Protein AF-A0A7K3QNW8-F1 (afdb_monomer)

Nearest PDB structures (foldseek):
  3bgt-assembly1_D  TM=7.595E-01  e=1.887E-09  Chromobacterium violaceum
  3c8w-assembly1_A  TM=7.321E-01  e=1.788E-09  Legionella pneumophila subsp. pneumophila str. Philadelphia 1
  3bh2-assembly1_A  TM=7.384E-01  e=7.318E-09  Clostridium acetobutylicum ATCC 824
  4ci9-assembly1_A-2  TM=4.245E-01  e=1.271E+00  Homo sapiens

Solvent-accessible surface area (backbone atoms only — not comparable to full-atom values): 32586 Å² total; per-residue (Å²): 140,81,87,69,65,64,61,64,56,55,56,58,72,71,66,74,83,71,91,73,80,61,70,68,62,54,54,49,53,54,52,51,51,58,50,52,51,51,50,42,73,77,37,64,75,49,64,72,36,76,41,42,41,52,52,53,53,31,61,64,43,96,40,75,70,54,20,53,53,39,50,58,49,49,79,68,42,83,80,36,59,69,38,56,66,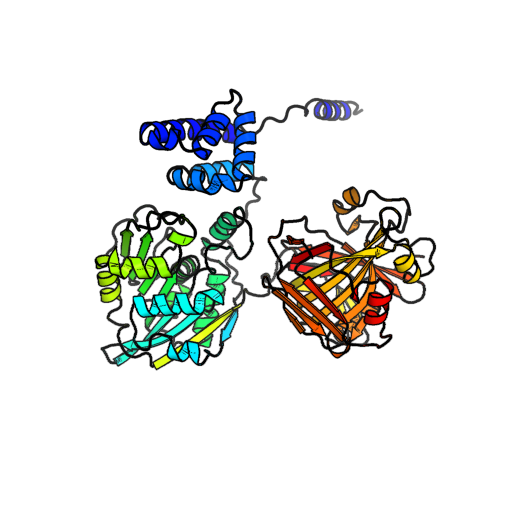75,36,66,94,50,47,69,58,57,52,49,49,48,50,66,75,67,59,72,87,81,81,91,77,80,93,78,90,76,87,61,73,25,33,45,42,86,42,85,73,49,73,68,50,66,73,67,44,59,60,45,40,42,64,70,32,51,54,47,40,26,58,70,32,13,80,81,54,30,32,37,42,32,33,20,29,12,80,87,68,50,77,32,38,39,40,30,29,31,22,70,48,76,80,45,46,102,49,74,46,88,76,38,38,62,55,51,51,57,53,50,68,40,75,83,20,60,69,37,39,8,49,52,39,43,49,56,75,70,63,66,60,76,60,40,50,32,34,38,40,18,28,29,60,21,11,31,26,48,56,33,50,46,42,33,56,69,53,52,68,42,27,36,57,46,38,38,38,24,36,52,29,48,62,66,92,80,72,52,55,47,81,80,33,28,38,40,38,38,38,43,72,40,26,88,54,57,73,51,78,85,69,81,91,46,99,46,52,46,81,41,77,44,79,60,92,51,62,55,78,56,60,34,62,31,62,69,48,53,57,50,35,36,66,72,76,36,44,66,57,40,48,53,56,41,58,72,41,47,69,48,26,34,51,48,79,45,80,46,36,23,45,61,35,65,46,62,50,68,48,91,73,38,78,92,73,61,63,86,68,48,76,46,84,47,99,90,45,70,45,59,26,46,37,40,28,50,21,26,22,31,38,35,37,32,28,80,25,50,36,64,54,50,51,76,69,46,72,98,48,98,51,65,44,75,40,61,64,86,66,35,23,51,38,35,44,32,41,36,40,33,70,28,34,80,76,48,63,41,33,40,40,35,39,28,33,42,27,36,23,58,89,59,80,49,96,65,62,59,76,65,54,61,74,41,57,33,91,79,40,57,47,33,30,38,48,74,26,32,36,19,53,36,68,62,56,22,49,46,32,38,73,48,33,14,28,63,44,40,73,40,64,56,51,73,45,46,70,58,60,47,42,41,36,45,19,72,88,63,20,39,36,35,48,29,42,58,56,80,42,46,82,47,84,75,63,42,38,30,41,34,19,50,51,85,88,30,44,15,42,23,45,35,43,67,51,62,73,31,26,40,20,60,11,81,45,38,42,55,45,65,80,55,88,60,75,49,75,55,51,36,49,37,51,67,47,49,45,55,84,41,54,29,64,32,28,43,36,22,50,51,30,32,37,39,34,46,62,35,43,74,49,96,100

Organism: NCBI:txid2340725

Structure (mmCIF, N/CA/C/O backbone):
data_AF-A0A7K3QNW8-F1
#
_entry.id   AF-A0A7K3QNW8-F1
#
loop_
_atom_site.group_PDB
_atom_site.id
_atom_site.type_symbol
_atom_site.label_atom_id
_atom_site.label_alt_id
_atom_site.label_comp_id
_atom_site.label_asym_id
_atom_site.label_entity_id
_atom_site.label_seq_id
_atom_site.pdbx_PDB_ins_code
_atom_site.Cartn_x
_atom_site.Cartn_y
_atom_site.Cartn_z
_atom_site.occupancy
_atom_site.B_iso_or_equiv
_atom_site.auth_seq_id
_atom_site.auth_comp_id
_atom_site.auth_asym_id
_atom_site.auth_atom_id
_atom_site.pdbx_PDB_model_num
ATOM 1 N N . ALA A 1 1 ? -7.254 46.847 -42.075 1.00 42.59 1 ALA A N 1
ATOM 2 C CA . ALA A 1 1 ? -6.193 47.390 -41.201 1.00 42.59 1 ALA A CA 1
ATOM 3 C C . ALA A 1 1 ? -6.338 46.843 -39.780 1.00 42.59 1 ALA A C 1
ATOM 5 O O . ALA A 1 1 ? -7.361 47.103 -39.160 1.00 42.59 1 ALA A O 1
ATOM 6 N N . PRO A 1 2 ? -5.356 46.083 -39.261 1.00 36.12 2 PRO A N 1
ATOM 7 C CA . PRO A 1 2 ? -5.202 45.988 -37.810 1.00 36.12 2 PRO A CA 1
ATOM 8 C C . PRO A 1 2 ? -3.720 45.966 -37.387 1.00 36.12 2 PRO A C 1
ATOM 10 O O . PRO A 1 2 ? -3.155 44.922 -37.081 1.00 36.12 2 PRO A O 1
ATOM 13 N N . ALA A 1 3 ? -3.098 47.144 -37.288 1.00 34.81 3 ALA A N 1
ATOM 14 C CA . ALA A 1 3 ? -1.811 47.342 -36.603 1.00 34.81 3 ALA A CA 1
ATOM 15 C C . ALA A 1 3 ? -1.983 47.716 -35.107 1.00 34.81 3 ALA A C 1
ATOM 17 O O . ALA A 1 3 ? -1.044 48.155 -34.447 1.00 34.81 3 ALA A O 1
ATOM 18 N N . GLY A 1 4 ? -3.190 47.540 -34.546 1.00 31.70 4 GLY A N 1
ATOM 19 C CA . GLY A 1 4 ? -3.533 47.914 -33.164 1.00 31.70 4 GLY A CA 1
ATOM 20 C C . GLY A 1 4 ? -3.517 46.772 -32.136 1.00 31.70 4 GLY A C 1
ATOM 21 O O . GLY A 1 4 ? -3.519 47.035 -30.932 1.00 31.70 4 GLY A O 1
ATOM 22 N N . ALA A 1 5 ? -3.476 45.508 -32.575 1.00 36.19 5 ALA A N 1
ATOM 23 C CA . ALA A 1 5 ? -3.516 44.344 -31.679 1.00 36.19 5 ALA A CA 1
ATOM 24 C C . ALA A 1 5 ? -2.117 43.871 -31.233 1.00 36.19 5 ALA A C 1
ATOM 26 O O . ALA A 1 5 ? -1.954 43.363 -30.123 1.00 36.19 5 ALA A O 1
ATOM 27 N N . ALA A 1 6 ? -1.083 44.105 -32.050 1.00 34.28 6 ALA A N 1
ATOM 28 C CA . ALA A 1 6 ? 0.287 43.677 -31.756 1.00 34.28 6 ALA A CA 1
ATOM 29 C C . ALA A 1 6 ? 0.979 44.551 -30.688 1.00 34.28 6 ALA A C 1
ATOM 31 O O . ALA A 1 6 ? 1.733 44.042 -29.859 1.00 34.28 6 ALA A O 1
ATOM 32 N N . ARG A 1 7 ? 0.659 45.853 -30.616 1.00 32.09 7 ARG A N 1
ATOM 33 C CA . ARG A 1 7 ? 1.258 46.772 -29.627 1.00 32.09 7 ARG A CA 1
ATOM 34 C C . ARG A 1 7 ? 0.710 46.610 -28.202 1.00 32.09 7 ARG A C 1
ATOM 36 O O . ARG A 1 7 ? 1.446 46.846 -27.249 1.00 32.09 7 ARG A O 1
ATOM 43 N N . ARG A 1 8 ? -0.519 46.104 -28.020 1.00 32.72 8 ARG A N 1
ATOM 44 C CA . ARG A 1 8 ? -1.059 45.790 -26.676 1.00 32.72 8 ARG A CA 1
ATOM 45 C C . ARG A 1 8 ? -0.549 44.465 -26.096 1.00 32.72 8 ARG A C 1
ATOM 47 O O . ARG A 1 8 ? -0.581 44.295 -24.880 1.00 32.72 8 ARG A O 1
ATOM 54 N N . ARG A 1 9 ? -0.029 43.550 -26.925 1.00 34.00 9 ARG A N 1
ATOM 55 C CA . ARG A 1 9 ? 0.622 42.313 -26.448 1.00 34.00 9 ARG A CA 1
ATOM 56 C C . ARG A 1 9 ? 2.086 42.516 -26.048 1.00 34.00 9 ARG A C 1
ATOM 58 O O . ARG A 1 9 ? 2.532 41.868 -25.108 1.00 34.00 9 ARG A O 1
ATOM 65 N N . LEU A 1 10 ? 2.797 43.465 -26.662 1.00 30.52 10 LEU A N 1
ATOM 66 C CA . LEU A 1 10 ? 4.179 43.795 -26.283 1.00 30.52 10 LEU A CA 1
ATOM 67 C C . LEU A 1 10 ? 4.287 44.644 -25.002 1.00 30.52 10 LEU A C 1
ATOM 69 O O . LEU A 1 10 ? 5.243 44.475 -24.252 1.00 30.52 10 LEU A O 1
ATOM 73 N N . ALA A 1 11 ? 3.274 45.449 -24.659 1.00 28.69 11 ALA A N 1
ATOM 74 C CA . ALA A 1 11 ? 3.241 46.168 -23.378 1.00 28.69 11 ALA A CA 1
ATOM 75 C C . ALA A 1 11 ? 2.999 45.250 -22.154 1.00 28.69 11 ALA A C 1
ATOM 77 O O . ALA A 1 11 ? 3.429 45.572 -21.049 1.00 28.69 11 ALA A O 1
ATOM 78 N N . ARG A 1 12 ? 2.385 44.066 -22.331 1.00 31.91 12 ARG A N 1
ATOM 79 C CA . ARG A 1 12 ? 2.246 43.061 -21.251 1.00 31.91 12 ARG A CA 1
ATOM 80 C C . ARG A 1 12 ? 3.501 42.215 -21.027 1.00 31.91 12 ARG A C 1
ATOM 82 O O . ARG A 1 12 ? 3.657 41.658 -19.947 1.00 31.91 12 ARG A O 1
ATOM 89 N N . LEU A 1 13 ? 4.409 42.157 -22.000 1.00 31.25 13 LEU A N 1
ATOM 90 C CA . LEU A 1 13 ? 5.668 41.411 -21.893 1.00 31.25 13 LEU A CA 1
ATOM 91 C C . LEU A 1 13 ? 6.809 42.214 -21.248 1.00 31.25 13 LEU A C 1
ATOM 93 O O . LEU A 1 13 ? 7.814 41.626 -20.866 1.00 31.25 13 LEU A O 1
ATOM 97 N N . VAL A 1 14 ? 6.631 43.525 -21.044 1.00 33.09 14 VAL A N 1
ATOM 98 C CA . VAL A 1 14 ? 7.615 44.382 -20.351 1.00 33.09 14 VAL A CA 1
ATOM 99 C C . VAL A 1 14 ? 7.116 44.872 -18.975 1.00 33.09 14 VAL A C 1
ATOM 101 O O . VAL A 1 14 ? 7.912 45.314 -18.155 1.00 33.09 14 VAL A O 1
ATOM 104 N N . GLY A 1 15 ? 5.830 44.690 -18.640 1.00 30.59 15 GLY A N 1
ATOM 105 C CA . GLY A 1 15 ? 5.263 45.050 -17.327 1.00 30.59 15 GLY A CA 1
ATOM 106 C C . GLY A 1 15 ? 5.284 43.957 -16.243 1.00 30.59 15 GLY A C 1
ATOM 107 O O . GLY A 1 15 ? 5.002 44.249 -15.086 1.00 30.59 15 GLY A O 1
ATOM 108 N N . ALA A 1 16 ? 5.626 42.705 -16.566 1.00 31.92 16 ALA A N 1
ATOM 109 C CA . ALA A 1 16 ? 5.514 41.564 -15.640 1.00 31.92 16 ALA A CA 1
ATOM 110 C C . ALA A 1 16 ? 6.811 41.227 -14.871 1.00 31.92 16 ALA A C 1
ATOM 112 O O . ALA A 1 16 ? 7.023 40.092 -14.451 1.00 31.92 16 ALA A O 1
ATOM 113 N N . ARG A 1 17 ? 7.690 42.213 -14.651 1.00 39.28 17 ARG A N 1
ATOM 114 C CA . ARG A 1 17 ? 8.801 42.117 -13.688 1.00 39.28 17 ARG A CA 1
ATOM 115 C C . ARG A 1 17 ? 8.515 42.992 -12.469 1.00 39.28 17 ARG A C 1
ATOM 117 O O . ARG A 1 17 ? 9.101 44.053 -12.306 1.00 39.28 17 ARG A O 1
ATOM 124 N N . ARG A 1 18 ? 7.606 42.522 -11.610 1.00 36.53 18 ARG A N 1
ATOM 125 C CA . ARG A 1 18 ? 7.541 42.808 -10.162 1.00 36.53 18 ARG A CA 1
ATOM 126 C C . ARG A 1 18 ? 6.495 41.873 -9.547 1.00 36.53 18 ARG A C 1
ATOM 128 O O . ARG A 1 18 ? 5.324 42.210 -9.445 1.00 36.53 18 ARG A O 1
ATOM 135 N N . GLY A 1 19 ? 6.927 40.664 -9.187 1.00 40.97 19 GLY A N 1
ATOM 136 C CA . GLY A 1 19 ? 6.118 39.738 -8.397 1.00 40.97 19 GLY A CA 1
ATOM 137 C C . GLY A 1 19 ? 5.902 40.305 -6.994 1.00 40.97 19 GLY A C 1
ATOM 138 O O . GLY A 1 19 ? 6.839 40.357 -6.197 1.00 40.97 19 GLY A O 1
ATOM 139 N N . GLY A 1 20 ? 4.689 40.775 -6.714 1.00 40.47 20 GLY A N 1
ATOM 140 C CA . GLY A 1 20 ? 4.203 40.989 -5.355 1.00 40.47 20 GLY A CA 1
ATOM 141 C C . GLY A 1 20 ? 3.473 39.732 -4.893 1.00 40.47 20 GLY A C 1
ATOM 142 O O . GLY A 1 20 ? 2.540 39.300 -5.562 1.00 40.47 20 GLY A O 1
ATOM 143 N N . GLU A 1 21 ? 3.913 39.130 -3.787 1.00 50.38 21 GLU A N 1
ATOM 144 C CA . GLU A 1 21 ? 3.136 38.102 -3.080 1.00 50.38 21 GLU A CA 1
ATOM 145 C C . GLU A 1 21 ? 1.789 38.700 -2.595 1.00 50.38 21 GLU A C 1
ATOM 147 O O . GLU A 1 21 ? 1.722 39.909 -2.342 1.00 50.38 21 GLU A O 1
ATOM 152 N N . PRO A 1 22 ? 0.705 37.904 -2.497 1.00 56.03 22 PRO A N 1
ATOM 153 C CA . PRO A 1 22 ? -0.646 38.409 -2.238 1.00 56.03 22 PRO A CA 1
ATOM 154 C C . PRO A 1 22 ? -0.773 39.077 -0.857 1.00 56.03 22 PRO A C 1
ATOM 156 O O . PRO A 1 22 ? -0.273 38.559 0.138 1.00 56.03 22 PRO A O 1
ATOM 159 N N . LEU A 1 23 ? -1.501 40.200 -0.786 1.00 48.09 23 LEU A N 1
ATOM 160 C CA . LEU A 1 23 ? -1.785 41.005 0.421 1.00 48.09 23 LEU A CA 1
ATOM 161 C C . LEU A 1 23 ? -2.199 40.170 1.651 1.00 48.09 23 LEU A C 1
ATOM 163 O O . LEU A 1 23 ? -1.840 40.495 2.780 1.00 48.09 23 LEU A O 1
ATOM 167 N N . ALA A 1 24 ? -2.897 39.057 1.429 1.00 46.06 24 ALA A N 1
ATOM 168 C CA . ALA A 1 24 ? -3.326 38.138 2.477 1.00 46.06 24 ALA A CA 1
ATOM 169 C C . ALA A 1 24 ? -2.156 37.440 3.205 1.00 46.06 24 ALA A C 1
ATOM 171 O O . ALA A 1 24 ? -2.234 37.214 4.411 1.00 46.06 24 ALA A O 1
ATOM 172 N N . ALA A 1 25 ? -1.045 37.159 2.514 1.00 48.81 25 ALA A N 1
ATOM 173 C CA . ALA A 1 25 ? 0.162 36.615 3.135 1.00 48.81 25 ALA A CA 1
ATOM 174 C C . ALA A 1 25 ? 0.838 37.642 4.060 1.00 48.81 25 ALA A C 1
ATOM 176 O O . ALA A 1 25 ? 1.321 37.284 5.131 1.00 48.81 25 ALA A O 1
ATOM 177 N N . LEU A 1 26 ? 0.820 38.924 3.675 1.00 53.06 26 LEU A N 1
ATOM 178 C CA . LEU A 1 26 ? 1.371 40.019 4.478 1.00 53.06 26 LEU A CA 1
ATOM 179 C C . LEU A 1 26 ? 0.546 40.244 5.754 1.00 53.06 26 LEU A C 1
ATOM 181 O O . LEU A 1 26 ? 1.109 40.262 6.845 1.00 53.06 26 LEU A O 1
ATOM 185 N N . MET A 1 27 ? -0.787 40.307 5.644 1.00 50.72 27 MET A N 1
ATOM 186 C CA . MET A 1 27 ? -1.679 40.452 6.806 1.00 50.72 27 MET A CA 1
ATOM 187 C C . MET A 1 27 ? -1.528 39.302 7.813 1.00 50.72 27 MET A C 1
ATOM 189 O O . MET A 1 27 ? -1.530 39.525 9.024 1.00 50.72 27 MET A O 1
ATOM 193 N N . ALA A 1 28 ? -1.348 38.075 7.320 1.00 50.62 28 ALA A N 1
ATOM 194 C CA . ALA A 1 28 ? -1.180 36.900 8.166 1.00 50.62 28 ALA A CA 1
ATOM 195 C C . ALA A 1 28 ? 0.156 36.915 8.940 1.00 50.62 28 ALA A C 1
ATOM 197 O O . ALA A 1 28 ? 0.200 36.539 10.110 1.00 50.62 28 ALA A O 1
ATOM 198 N N . VAL A 1 29 ? 1.237 37.418 8.330 1.00 53.59 29 VAL A N 1
ATOM 199 C CA . VAL A 1 29 ? 2.539 37.607 9.001 1.00 53.59 29 VAL A CA 1
ATOM 200 C C . VAL A 1 29 ? 2.464 38.696 10.075 1.00 53.59 29 VAL A C 1
ATOM 202 O O . VAL A 1 29 ? 3.035 38.533 11.155 1.00 53.59 29 VAL A O 1
ATOM 205 N N . THR A 1 30 ? 1.727 39.783 9.831 1.00 53.62 30 THR A N 1
ATOM 206 C CA . THR A 1 30 ? 1.511 40.843 10.830 1.00 53.62 30 THR A CA 1
ATOM 207 C C . THR A 1 30 ? 0.691 40.351 12.031 1.00 53.62 30 THR A C 1
ATOM 209 O O . THR A 1 30 ? 1.071 40.626 13.169 1.00 53.62 30 THR A O 1
ATOM 212 N N . SER A 1 31 ? -0.376 39.570 11.809 1.00 50.94 31 SER A N 1
ATOM 213 C CA . SER A 1 31 ? -1.158 38.924 12.886 1.00 50.94 31 SER A CA 1
ATOM 214 C C . SER A 1 31 ? -0.282 38.006 13.748 1.00 50.94 31 SER A C 1
ATOM 216 O O . SER A 1 31 ? -0.272 38.099 14.979 1.00 50.94 31 SER A O 1
ATOM 218 N N . LEU A 1 32 ? 0.541 37.185 13.089 1.00 55.00 32 LEU A N 1
ATOM 219 C CA . LEU A 1 32 ? 1.470 36.263 13.734 1.00 55.00 32 LEU A CA 1
ATOM 220 C C . LEU A 1 32 ? 2.486 36.986 14.637 1.00 55.00 32 LEU A C 1
ATOM 222 O O . LEU A 1 32 ? 2.753 36.529 15.749 1.00 55.00 32 LEU A O 1
ATOM 226 N N . ARG A 1 33 ? 3.020 38.136 14.200 1.00 60.50 33 ARG A N 1
ATOM 227 C CA . ARG A 1 33 ? 3.932 38.968 15.008 1.00 60.50 33 ARG A CA 1
ATOM 228 C C . ARG A 1 33 ? 3.286 39.444 16.308 1.00 60.50 33 ARG A C 1
ATOM 230 O O . ARG A 1 33 ? 3.892 39.307 17.368 1.00 60.50 33 ARG A O 1
ATOM 237 N N . LEU A 1 34 ? 2.068 39.981 16.231 1.00 51.34 34 LEU A N 1
ATOM 238 C CA . LEU A 1 34 ? 1.356 40.523 17.393 1.00 51.34 34 LEU A CA 1
ATOM 239 C C . LEU A 1 34 ? 1.045 39.437 18.433 1.00 51.34 34 LEU A C 1
ATOM 241 O O . LEU A 1 34 ? 1.162 39.672 19.633 1.00 51.34 34 LEU A O 1
ATOM 245 N N . ARG A 1 35 ? 0.711 38.224 17.984 1.00 52.25 35 ARG A N 1
ATOM 246 C CA . ARG A 1 35 ? 0.382 37.101 18.874 1.00 52.25 35 ARG A CA 1
ATOM 247 C C . ARG A 1 35 ? 1.614 36.431 19.480 1.00 52.25 35 ARG A C 1
ATOM 249 O O . ARG A 1 35 ? 1.576 36.075 20.651 1.00 52.25 35 ARG A O 1
ATOM 256 N N . ILE A 1 36 ? 2.724 36.321 18.745 1.00 57.31 36 ILE A N 1
ATOM 257 C CA . ILE A 1 36 ? 4.007 35.875 19.321 1.00 57.31 36 ILE A CA 1
ATOM 258 C C . ILE A 1 36 ? 4.494 36.875 20.375 1.00 57.31 36 ILE A C 1
ATOM 260 O O . ILE A 1 36 ? 4.957 36.460 21.435 1.00 57.31 36 ILE A O 1
ATOM 264 N N . ALA A 1 37 ? 4.329 38.179 20.133 1.00 57.66 37 ALA A N 1
ATOM 265 C CA . ALA A 1 37 ? 4.616 39.200 21.137 1.00 57.66 37 ALA A CA 1
ATOM 266 C C . ALA A 1 37 ? 3.738 39.037 22.393 1.00 57.66 37 ALA A C 1
ATOM 268 O O . ALA A 1 37 ? 4.252 39.132 23.505 1.00 57.66 37 ALA A O 1
ATOM 269 N N . ALA A 1 38 ? 2.451 38.708 22.234 1.00 49.28 38 ALA A N 1
ATOM 270 C CA . ALA A 1 38 ? 1.554 38.422 23.356 1.00 49.28 38 ALA A CA 1
ATOM 271 C C . ALA A 1 38 ? 1.947 37.150 24.138 1.00 49.28 38 ALA A C 1
ATOM 273 O O . ALA A 1 38 ? 1.932 37.158 25.366 1.00 49.28 38 ALA A O 1
ATOM 274 N N . VAL A 1 39 ? 2.365 36.077 23.453 1.00 51.16 39 VAL A N 1
ATOM 275 C CA . VAL A 1 39 ? 2.866 34.844 24.096 1.00 51.16 39 VAL A CA 1
ATOM 276 C C . VAL A 1 39 ? 4.153 35.112 24.878 1.00 51.16 39 VAL A C 1
ATOM 278 O O . VAL A 1 39 ? 4.280 34.669 26.014 1.00 51.16 39 VAL A O 1
ATOM 281 N N . LEU A 1 40 ? 5.091 35.876 24.313 1.00 56.06 40 LEU A N 1
ATOM 282 C CA . LEU A 1 40 ? 6.340 36.243 24.991 1.00 56.06 40 LEU A CA 1
ATOM 283 C C . LEU A 1 40 ? 6.115 37.177 26.188 1.00 56.06 40 LEU A C 1
ATOM 285 O O . LEU A 1 40 ? 6.892 37.131 27.139 1.00 56.06 40 LEU A O 1
ATOM 289 N N . ALA A 1 41 ? 5.055 37.989 26.159 1.00 52.88 41 ALA A N 1
ATOM 290 C CA . ALA A 1 41 ? 4.644 38.806 27.296 1.00 52.88 41 ALA A CA 1
ATOM 291 C C . ALA A 1 41 ? 4.070 37.961 28.451 1.00 52.88 41 ALA A C 1
ATOM 293 O O . ALA A 1 41 ? 4.277 38.311 29.610 1.00 52.88 41 ALA A O 1
ATOM 294 N N . GLY A 1 42 ? 3.389 36.846 28.149 1.00 45.00 42 GLY A N 1
ATOM 295 C CA . GLY A 1 42 ? 2.858 35.907 29.148 1.00 45.00 42 GLY A CA 1
ATOM 296 C C . GLY A 1 42 ? 3.846 34.831 29.623 1.00 45.00 42 GLY A C 1
ATOM 297 O O . GLY A 1 42 ? 3.656 34.272 30.698 1.00 45.00 42 GLY A O 1
ATOM 298 N N . HIS A 1 43 ? 4.899 34.559 28.844 1.00 49.12 43 HIS A N 1
ATOM 299 C CA . HIS A 1 43 ? 5.875 33.486 29.079 1.00 49.12 43 HIS A CA 1
ATOM 300 C C . HIS A 1 43 ? 7.319 33.953 28.799 1.00 49.12 43 HIS A C 1
ATOM 302 O O . HIS A 1 43 ? 7.935 33.549 27.800 1.00 49.12 43 HIS A O 1
ATOM 308 N N . PRO A 1 44 ? 7.891 34.826 29.651 1.00 58.75 44 PRO A N 1
ATOM 309 C CA . PRO A 1 44 ? 9.213 35.424 29.440 1.00 58.75 44 PRO A CA 1
ATOM 310 C C . PRO A 1 44 ? 10.366 34.402 29.408 1.00 58.75 44 PRO A C 1
ATOM 312 O O . PRO A 1 44 ? 11.430 34.665 28.842 1.00 58.75 44 PRO A O 1
ATOM 315 N N . GLU A 1 45 ? 10.177 33.211 29.973 1.00 54.06 45 GLU A N 1
ATOM 316 C CA . GLU A 1 45 ? 11.097 32.075 29.904 1.00 54.06 45 GLU A CA 1
ATOM 317 C C . GLU A 1 45 ? 11.335 31.579 28.470 1.00 54.06 45 GLU A C 1
ATOM 319 O O . GLU A 1 45 ? 12.455 31.181 28.134 1.00 54.06 45 GLU A O 1
ATOM 324 N N . LEU A 1 46 ? 10.329 31.688 27.594 1.00 53.53 46 LEU A N 1
ATOM 325 C CA . LEU A 1 46 ? 10.416 31.263 26.196 1.00 53.53 46 LEU A CA 1
ATOM 326 C C . LEU A 1 46 ? 11.327 32.174 25.367 1.00 53.53 46 LEU A C 1
ATOM 328 O O . LEU A 1 46 ? 11.893 31.728 24.372 1.00 53.53 46 LEU A O 1
ATOM 332 N N . ALA A 1 47 ? 11.563 33.416 25.799 1.00 59.94 47 ALA A N 1
ATOM 333 C CA . ALA A 1 47 ? 12.482 34.335 25.124 1.00 59.94 47 ALA A CA 1
ATOM 334 C C . ALA A 1 47 ? 13.944 33.841 25.135 1.00 59.94 47 ALA A C 1
ATOM 336 O O . ALA A 1 47 ? 14.757 34.274 24.316 1.00 59.94 47 ALA A O 1
ATOM 337 N N . ARG A 1 48 ? 14.294 32.924 26.049 1.00 59.44 48 ARG A N 1
ATOM 338 C CA . ARG A 1 48 ? 15.634 32.322 26.144 1.00 59.44 48 ARG A CA 1
ATOM 339 C C . ARG A 1 48 ? 15.768 31.030 25.334 1.00 59.44 48 ARG A C 1
ATOM 341 O O . ARG A 1 48 ? 16.887 30.541 25.172 1.00 59.44 48 ARG A O 1
ATOM 348 N N . ASP A 1 49 ? 14.683 30.497 24.773 1.00 59.72 49 ASP A N 1
ATOM 349 C CA . ASP A 1 49 ? 14.734 29.296 23.940 1.00 59.72 49 ASP A CA 1
ATOM 350 C C . ASP A 1 49 ? 15.462 29.580 22.603 1.00 59.72 49 ASP A C 1
ATOM 352 O O . ASP A 1 49 ? 15.206 30.597 21.947 1.00 59.72 49 ASP A O 1
ATOM 356 N N . PRO A 1 50 ? 16.415 28.731 22.169 1.00 57.94 50 PRO A N 1
ATOM 357 C CA . PRO A 1 50 ? 17.159 28.940 20.928 1.00 57.94 50 PRO A CA 1
ATOM 358 C C . PRO A 1 50 ? 16.292 29.014 19.667 1.00 57.94 50 PRO A C 1
ATOM 360 O O . PRO A 1 50 ? 16.664 29.720 18.732 1.00 57.94 50 PRO A O 1
ATOM 363 N N . GLY A 1 51 ? 15.170 28.297 19.603 1.00 58.78 51 GLY A N 1
ATOM 364 C CA . GLY A 1 51 ? 14.300 28.323 18.433 1.00 58.78 51 GLY A CA 1
ATOM 365 C C . GLY A 1 51 ? 13.277 29.455 18.476 1.00 58.78 51 GLY A C 1
ATOM 366 O O . GLY A 1 51 ? 13.009 30.045 17.430 1.00 58.78 51 GLY A O 1
ATOM 367 N N . MET A 1 52 ? 12.808 29.853 19.663 1.00 58.81 52 MET A N 1
ATOM 368 C CA . MET A 1 52 ? 12.009 31.074 19.822 1.00 58.81 52 MET A CA 1
ATOM 369 C C . MET A 1 52 ? 12.817 32.324 19.452 1.00 58.81 52 MET A C 1
ATOM 371 O O . MET A 1 52 ? 12.330 33.177 18.719 1.00 58.81 52 MET A O 1
ATOM 375 N N . ARG A 1 53 ? 14.098 32.397 19.840 1.00 65.88 53 ARG A N 1
ATOM 376 C CA . ARG A 1 53 ? 14.998 33.487 19.416 1.00 65.88 53 ARG A CA 1
ATOM 377 C C . ARG A 1 53 ? 15.177 33.550 17.902 1.00 65.88 53 ARG A C 1
ATOM 379 O O . ARG A 1 53 ? 15.121 34.638 17.340 1.00 65.88 53 ARG A O 1
ATOM 386 N N . ARG A 1 54 ? 15.329 32.402 17.230 1.00 63.44 54 ARG A N 1
ATOM 387 C CA . ARG A 1 54 ? 15.395 32.345 15.757 1.00 63.44 54 ARG A CA 1
ATOM 388 C C . ARG A 1 54 ? 14.090 32.803 15.109 1.00 63.44 54 ARG A C 1
ATOM 390 O O . ARG A 1 54 ? 14.144 33.523 14.117 1.00 63.44 54 ARG A O 1
ATOM 397 N N . LEU A 1 55 ? 12.938 32.415 15.660 1.00 60.03 55 LEU A N 1
ATOM 398 C CA . LEU A 1 55 ? 11.626 32.840 15.168 1.00 60.03 55 LEU A CA 1
ATOM 399 C C . LEU A 1 55 ? 11.416 34.351 15.354 1.00 60.03 55 LEU A C 1
ATOM 401 O O . LEU A 1 55 ? 11.048 35.033 14.402 1.00 60.03 55 LEU A O 1
ATOM 405 N N . THR A 1 56 ? 11.716 34.898 16.533 1.00 64.19 56 THR A N 1
ATOM 406 C CA . THR A 1 56 ? 11.605 36.338 16.810 1.00 64.19 56 THR A CA 1
ATOM 407 C C . THR A 1 56 ? 12.589 37.153 15.969 1.00 64.19 56 THR A C 1
ATOM 409 O O . THR A 1 56 ? 12.210 38.185 15.427 1.00 64.19 56 THR A O 1
ATOM 412 N N . GLN A 1 57 ? 13.823 36.676 15.772 1.00 66.75 57 GLN A N 1
ATOM 413 C CA . GLN A 1 57 ? 14.816 37.322 14.906 1.00 66.75 57 GLN A CA 1
ATOM 414 C C . GLN A 1 57 ? 14.404 37.288 13.427 1.00 66.75 57 GLN A C 1
ATOM 416 O O . GLN A 1 57 ? 14.534 38.292 12.730 1.00 66.75 57 GLN A O 1
ATOM 421 N N . ALA A 1 58 ? 13.845 36.168 12.957 1.00 62.94 58 ALA A N 1
ATOM 422 C CA . ALA A 1 58 ? 13.264 36.058 11.620 1.00 62.94 58 ALA A CA 1
ATOM 423 C C . ALA A 1 58 ? 12.117 37.061 11.418 1.00 62.94 58 ALA A C 1
ATOM 425 O O . ALA A 1 58 ? 12.029 37.698 10.371 1.00 62.94 58 ALA A O 1
ATOM 426 N N . LEU A 1 59 ? 11.273 37.245 12.435 1.00 58.41 59 LEU A N 1
ATOM 427 C CA . LEU A 1 59 ? 10.154 38.184 12.406 1.00 58.41 59 LEU A CA 1
ATOM 428 C C . LEU A 1 59 ? 10.573 39.648 12.611 1.00 58.41 59 LEU A C 1
ATOM 430 O O . LEU A 1 59 ? 9.850 40.523 12.144 1.00 58.41 59 LEU A O 1
ATOM 434 N N . ALA A 1 60 ? 11.709 39.926 13.256 1.00 61.66 60 ALA A N 1
ATOM 435 C CA . ALA A 1 60 ? 12.220 41.276 13.519 1.00 61.66 60 ALA A CA 1
ATOM 436 C C . ALA A 1 60 ? 12.964 41.914 12.330 1.00 61.66 60 ALA A C 1
ATOM 438 O O . ALA A 1 60 ? 13.240 43.113 12.352 1.00 61.66 60 ALA A O 1
ATOM 439 N N . THR A 1 61 ? 13.285 41.147 11.281 1.00 58.78 61 THR A N 1
ATOM 440 C CA . THR A 1 61 ? 13.831 41.716 10.038 1.00 58.78 61 THR A CA 1
ATOM 441 C C . THR A 1 61 ? 12.809 42.669 9.400 1.00 58.78 61 THR A C 1
ATOM 443 O O . THR A 1 61 ? 11.631 42.335 9.263 1.00 58.78 61 THR A O 1
ATOM 446 N N . GLN A 1 62 ? 13.242 43.889 9.051 1.00 55.19 62 GLN A N 1
ATOM 447 C CA . GLN A 1 62 ? 12.369 45.024 8.692 1.00 55.19 62 GLN A CA 1
ATOM 448 C C . GLN A 1 62 ? 11.562 44.846 7.385 1.00 55.19 62 GLN A C 1
ATOM 450 O O . GLN A 1 62 ? 10.806 45.739 7.007 1.00 55.19 62 GLN A O 1
ATOM 455 N N . GLY A 1 63 ? 11.670 43.702 6.702 1.00 57.12 63 GLY A N 1
ATOM 456 C CA . GLY A 1 63 ? 10.892 43.384 5.507 1.00 57.12 63 GLY A CA 1
ATOM 457 C C . GLY A 1 63 ? 10.009 42.152 5.689 1.00 57.12 63 GLY A C 1
ATOM 458 O O . GLY A 1 63 ? 10.511 41.041 5.845 1.00 57.12 63 GLY A O 1
ATOM 459 N N . ASP A 1 64 ? 8.689 42.305 5.543 1.00 55.50 64 ASP A N 1
ATOM 460 C CA . ASP A 1 64 ? 7.719 41.194 5.624 1.00 55.50 64 ASP A CA 1
ATOM 461 C C . ASP A 1 64 ? 8.034 40.050 4.643 1.00 55.50 64 ASP A C 1
ATOM 463 O O . ASP A 1 64 ? 7.786 38.879 4.917 1.00 55.50 64 ASP A O 1
ATOM 467 N N . ARG A 1 65 ? 8.670 40.371 3.512 1.00 54.38 65 ARG A N 1
ATOM 468 C CA . ARG A 1 65 ? 9.131 39.392 2.514 1.00 54.38 65 ARG A CA 1
ATOM 469 C C . ARG A 1 65 ? 10.312 38.550 2.994 1.00 54.38 65 ARG A C 1
ATOM 471 O O . ARG A 1 65 ? 10.421 37.381 2.627 1.00 54.38 65 ARG A O 1
ATOM 478 N N . GLU A 1 66 ? 11.215 39.136 3.770 1.00 55.72 66 GLU A N 1
ATOM 479 C CA . GLU A 1 66 ? 12.347 38.421 4.364 1.00 55.72 66 GLU A CA 1
ATOM 480 C C . GLU A 1 66 ? 11.874 37.567 5.535 1.00 55.72 66 GLU A C 1
ATOM 482 O O . GLU A 1 66 ? 12.277 36.408 5.629 1.00 55.72 66 GLU A O 1
ATOM 487 N N . ALA A 1 67 ? 10.909 38.066 6.312 1.00 54.00 67 ALA A N 1
ATOM 488 C CA . ALA A 1 67 ? 10.222 37.297 7.341 1.00 54.00 67 ALA A CA 1
ATOM 489 C C . ALA A 1 67 ? 9.524 36.050 6.761 1.00 54.00 67 ALA A C 1
ATOM 491 O O . ALA A 1 67 ? 9.707 34.956 7.291 1.00 54.00 67 ALA A O 1
ATOM 492 N N . VAL A 1 68 ? 8.815 36.157 5.625 1.00 52.75 68 VAL A N 1
ATOM 493 C CA . VAL A 1 68 ? 8.209 34.995 4.932 1.00 52.75 68 VAL A CA 1
ATOM 494 C C . VAL A 1 68 ? 9.267 33.977 4.494 1.00 52.75 68 VAL A C 1
ATOM 496 O O . VAL A 1 68 ? 9.091 32.770 4.685 1.00 52.75 68 VAL A O 1
ATOM 499 N N . ARG A 1 69 ? 10.393 34.427 3.925 1.00 56.69 69 ARG A N 1
ATOM 500 C CA . ARG A 1 69 ? 11.488 33.524 3.520 1.00 56.69 69 ARG A CA 1
ATOM 501 C C . ARG A 1 69 ? 12.149 32.860 4.723 1.00 56.69 69 ARG A C 1
ATOM 503 O O . ARG A 1 69 ? 12.421 31.664 4.672 1.00 56.69 69 ARG A O 1
ATOM 510 N N . ALA A 1 70 ? 12.376 33.604 5.799 1.00 54.88 70 ALA A N 1
ATOM 511 C CA . ALA A 1 70 ? 12.953 33.093 7.033 1.00 54.88 70 ALA A CA 1
ATOM 512 C C . ALA A 1 70 ? 12.013 32.091 7.727 1.00 54.88 70 ALA A C 1
ATOM 514 O O . ALA A 1 70 ? 12.472 31.036 8.159 1.00 54.88 70 ALA A O 1
ATOM 515 N N . LEU A 1 71 ? 10.697 32.338 7.723 1.00 52.28 71 LEU A N 1
ATOM 516 C CA . LEU A 1 71 ? 9.676 31.404 8.211 1.00 52.28 71 LEU A CA 1
ATOM 517 C C . LEU A 1 71 ? 9.660 30.108 7.381 1.00 52.28 71 LEU A C 1
ATOM 519 O O . LEU A 1 71 ? 9.673 29.008 7.936 1.00 52.28 71 LEU A O 1
ATOM 523 N N . ARG A 1 72 ? 9.724 30.217 6.041 1.00 52.66 72 ARG A N 1
ATOM 524 C CA . ARG A 1 72 ? 9.877 29.054 5.143 1.00 52.66 72 ARG A CA 1
ATOM 525 C C . ARG A 1 72 ? 11.146 28.263 5.468 1.00 52.66 72 ARG A C 1
ATOM 527 O O . ARG A 1 72 ? 11.090 27.037 5.414 1.00 52.66 72 ARG A O 1
ATOM 534 N N . THR A 1 73 ? 12.252 28.932 5.805 1.00 54.28 73 THR A N 1
ATOM 535 C CA . THR A 1 73 ? 13.530 28.311 6.201 1.00 54.28 73 THR A CA 1
ATOM 536 C C . THR A 1 73 ? 13.445 27.622 7.564 1.00 54.28 73 THR A C 1
ATOM 538 O O . THR A 1 73 ? 13.897 26.487 7.693 1.00 54.28 73 THR A O 1
ATOM 541 N N . LEU A 1 74 ? 12.784 28.237 8.548 1.00 51.59 74 LEU A N 1
ATOM 542 C CA . LEU A 1 74 ? 12.555 27.671 9.881 1.00 51.59 74 LEU A CA 1
ATOM 543 C C . LEU A 1 74 ? 11.727 26.375 9.820 1.00 51.59 74 LEU A C 1
ATOM 545 O O . LEU A 1 74 ? 12.095 25.380 10.435 1.00 51.59 74 LEU A O 1
ATOM 549 N N . PHE A 1 75 ? 10.688 26.320 8.975 1.00 48.81 75 PHE A N 1
ATOM 550 C CA . PHE A 1 75 ? 9.936 25.086 8.681 1.00 48.81 75 PHE A CA 1
ATOM 551 C C . PHE A 1 75 ? 10.744 24.021 7.905 1.00 48.81 75 PHE A C 1
ATOM 553 O O . PHE A 1 75 ? 10.208 22.966 7.532 1.00 48.81 75 PHE A O 1
ATOM 560 N N . ARG A 1 76 ? 12.012 24.288 7.561 1.00 47.38 76 ARG A N 1
ATOM 561 C CA . ARG A 1 76 ? 12.950 23.326 6.951 1.00 47.38 76 ARG A CA 1
ATOM 562 C C . ARG A 1 76 ? 14.006 22.808 7.933 1.00 47.38 76 ARG A C 1
ATOM 564 O O . ARG A 1 76 ? 14.684 21.854 7.566 1.00 47.38 76 ARG A O 1
ATOM 571 N N . ASP A 1 77 ? 14.129 23.386 9.130 1.00 46.78 77 ASP A N 1
ATOM 572 C CA . ASP A 1 77 ? 15.160 23.048 10.120 1.00 46.78 77 ASP A CA 1
ATOM 573 C C . ASP A 1 77 ? 14.675 21.947 11.097 1.00 46.78 77 ASP A C 1
ATOM 575 O O . ASP A 1 77 ? 13.704 22.164 11.828 1.00 46.78 77 ASP A O 1
ATOM 579 N N . PRO A 1 78 ? 15.329 20.767 11.156 1.00 40.75 78 PRO A N 1
ATOM 580 C CA . PRO A 1 78 ? 15.002 19.698 12.108 1.00 40.75 78 PRO A CA 1
ATOM 581 C C . PRO A 1 78 ? 15.124 20.111 13.585 1.00 40.75 78 PRO A C 1
ATOM 583 O O . PRO A 1 78 ? 14.428 19.557 14.431 1.00 40.75 78 PRO A O 1
ATOM 586 N N . GLY A 1 79 ? 15.970 21.096 13.912 1.00 46.62 79 GLY A N 1
ATOM 587 C CA . GLY A 1 79 ? 16.146 21.605 15.277 1.00 46.62 79 GLY A CA 1
ATOM 588 C C . GLY A 1 79 ? 15.007 22.509 15.765 1.00 46.62 79 GLY A C 1
ATOM 589 O O . GLY A 1 79 ? 14.908 22.774 16.962 1.00 46.62 79 GLY A O 1
ATOM 590 N N . ALA A 1 80 ? 14.118 22.952 14.868 1.00 48.44 80 ALA A N 1
ATOM 591 C CA . ALA A 1 80 ? 12.976 23.810 15.196 1.00 48.44 80 ALA A CA 1
ATOM 592 C C . ALA A 1 80 ? 11.816 23.059 15.887 1.00 48.44 80 ALA A C 1
ATOM 594 O O . ALA A 1 80 ? 10.853 23.681 16.332 1.00 48.44 80 ALA A O 1
ATOM 595 N N . GLN A 1 81 ? 11.904 21.730 16.015 1.00 43.56 81 GLN A N 1
ATOM 596 C CA . GLN A 1 81 ? 10.845 20.876 16.568 1.00 43.56 81 GLN A CA 1
ATOM 597 C C . GLN A 1 81 ? 10.523 21.155 18.047 1.00 43.56 81 GLN A C 1
ATOM 599 O O . GLN A 1 81 ? 9.353 21.133 18.415 1.00 43.56 81 GLN A O 1
ATOM 604 N N . ARG A 1 82 ? 11.517 21.493 18.887 1.00 43.25 82 ARG A N 1
ATOM 605 C CA . ARG A 1 82 ? 11.265 21.898 20.290 1.00 43.25 82 ARG A CA 1
ATOM 606 C C . ARG A 1 82 ? 10.608 23.273 20.402 1.00 43.25 82 ARG A C 1
ATOM 608 O O . ARG A 1 82 ? 9.781 23.483 21.278 1.00 43.25 82 ARG A O 1
ATOM 615 N N . ALA A 1 83 ? 10.943 24.185 19.494 1.00 42.53 83 ALA A N 1
ATOM 616 C CA . ALA A 1 83 ? 10.412 25.545 19.485 1.00 42.53 83 ALA A CA 1
ATOM 617 C C . ALA A 1 83 ? 8.963 25.606 18.983 1.00 42.53 83 ALA A C 1
ATOM 619 O O . ALA A 1 83 ? 8.169 26.398 19.477 1.00 42.53 83 ALA A O 1
ATOM 620 N N . LEU A 1 84 ? 8.602 24.729 18.039 1.00 45.59 84 LEU A N 1
ATOM 621 C CA . LEU A 1 84 ? 7.229 24.574 17.549 1.00 45.59 84 LEU A CA 1
ATOM 622 C C . LEU A 1 84 ? 6.293 23.955 18.602 1.00 45.59 84 LEU A C 1
ATOM 624 O O . LEU A 1 84 ? 5.116 24.299 18.626 1.00 45.59 84 LEU A O 1
ATOM 628 N N . ALA A 1 85 ? 6.814 23.119 19.507 1.00 42.47 85 ALA A N 1
ATOM 629 C CA . ALA A 1 85 ? 6.065 22.582 20.648 1.00 42.47 85 ALA A CA 1
ATOM 630 C C . ALA A 1 85 ? 5.770 23.635 21.739 1.00 42.47 85 ALA A C 1
ATOM 632 O O . ALA A 1 85 ? 4.825 23.474 22.500 1.00 42.47 85 ALA A O 1
ATOM 633 N N . ALA A 1 86 ? 6.538 24.730 21.799 1.00 42.56 86 ALA A N 1
ATOM 634 C CA . ALA A 1 86 ? 6.273 25.868 22.689 1.00 42.56 86 ALA A CA 1
ATOM 635 C C . ALA A 1 86 ? 5.241 26.868 22.116 1.00 42.56 86 ALA A C 1
ATOM 637 O O . ALA A 1 86 ? 4.882 27.837 22.779 1.00 42.56 86 ALA A O 1
ATOM 638 N N . LEU A 1 87 ? 4.773 26.650 20.880 1.00 45.91 87 LEU A N 1
ATOM 639 C CA . LEU A 1 87 ? 3.881 27.540 20.124 1.00 45.91 87 LEU A CA 1
ATOM 640 C C . LEU A 1 87 ? 2.485 26.939 19.897 1.00 45.91 87 LEU A C 1
ATOM 642 O O . LEU A 1 87 ? 1.767 27.388 19.003 1.00 45.91 87 LEU A O 1
ATOM 646 N N . THR A 1 88 ? 2.080 25.954 20.704 1.00 42.78 88 THR A N 1
ATOM 647 C CA . THR A 1 88 ? 0.777 25.264 20.627 1.00 42.78 88 THR A CA 1
ATOM 648 C C . THR A 1 88 ? -0.426 26.203 20.407 1.00 42.78 88 THR A C 1
ATOM 650 O O . THR A 1 88 ? -1.247 25.886 19.548 1.00 42.78 88 THR A O 1
ATOM 653 N N . PRO A 1 89 ? -0.521 27.397 21.038 1.00 44.25 89 PRO A N 1
ATOM 654 C CA . PRO A 1 89 ? -1.644 28.322 20.816 1.00 44.25 89 PRO A CA 1
ATOM 655 C C . PRO A 1 89 ? -1.671 29.011 19.437 1.00 44.25 89 PRO A C 1
ATOM 657 O O . PRO A 1 89 ? -2.694 29.567 19.048 1.00 44.25 89 PRO A O 1
ATOM 660 N N . VAL A 1 90 ? -0.555 29.014 18.698 1.00 42.75 90 VAL A N 1
ATOM 661 C CA . VAL A 1 90 ? -0.365 29.757 17.430 1.00 42.75 90 VAL A CA 1
ATOM 662 C C . VAL A 1 90 ? -0.217 28.803 16.227 1.00 42.75 90 VAL A C 1
ATOM 664 O O . VAL A 1 90 ? -0.113 29.223 15.072 1.00 42.75 90 VAL A O 1
ATOM 667 N N . LEU A 1 91 ? -0.229 27.489 16.481 1.00 43.41 91 LEU A N 1
ATOM 668 C CA . LEU A 1 91 ? 0.068 26.446 15.500 1.00 43.41 91 LEU A CA 1
ATOM 669 C C . LEU A 1 91 ? -0.974 26.370 14.368 1.00 43.41 91 LEU A C 1
ATOM 671 O O . LEU A 1 91 ? -0.595 26.209 13.209 1.00 43.41 91 LEU A O 1
ATOM 675 N N . ASP A 1 92 ? -2.264 26.560 14.672 1.00 39.38 92 ASP A N 1
ATOM 676 C CA . ASP A 1 92 ? -3.338 26.577 13.663 1.00 39.38 92 ASP A CA 1
ATOM 677 C C . ASP A 1 92 ? -3.159 27.728 12.653 1.00 39.38 92 ASP A C 1
ATOM 679 O O . ASP A 1 92 ? -3.298 27.552 11.442 1.00 39.38 92 ASP A O 1
ATOM 683 N N . GLU A 1 93 ? -2.740 28.903 13.124 1.00 43.53 93 GLU A N 1
ATOM 684 C CA . GLU A 1 93 ? -2.541 30.091 12.289 1.00 43.53 93 GLU A CA 1
ATOM 685 C C . GLU A 1 93 ? -1.264 29.982 11.441 1.00 43.53 93 GLU A C 1
ATOM 687 O O . GLU A 1 93 ? -1.288 30.282 10.248 1.00 43.53 93 GLU A O 1
ATOM 692 N N . LEU A 1 94 ? -0.176 29.435 11.999 1.00 43.62 94 LEU A N 1
ATOM 693 C CA . LEU A 1 94 ? 1.047 29.093 11.257 1.00 43.62 94 LEU A CA 1
ATOM 694 C C . LEU A 1 94 ? 0.778 28.099 10.112 1.00 43.62 94 LEU A C 1
ATOM 696 O O . LEU A 1 94 ? 1.375 28.201 9.036 1.00 43.62 94 LEU A O 1
ATOM 700 N N . LEU A 1 95 ? -0.146 27.156 10.318 1.00 43.28 95 LEU A N 1
ATOM 701 C CA . LEU A 1 95 ? -0.570 26.185 9.309 1.00 43.28 95 LEU A CA 1
ATOM 702 C C . LEU A 1 95 ? -1.532 26.787 8.269 1.00 43.28 95 LEU A C 1
ATOM 704 O O . LEU A 1 95 ? -1.463 26.399 7.099 1.00 43.28 95 LEU A O 1
ATOM 708 N N . ARG A 1 96 ? -2.375 27.762 8.645 1.00 41.69 96 ARG A N 1
ATOM 709 C CA . ARG A 1 96 ? -3.189 28.561 7.704 1.00 41.69 96 ARG A CA 1
ATOM 710 C C . ARG A 1 96 ? -2.329 29.484 6.841 1.00 41.69 96 ARG A C 1
ATOM 712 O O . ARG A 1 96 ? -2.513 29.494 5.629 1.00 41.69 96 ARG A O 1
ATOM 719 N N . VAL A 1 97 ? -1.353 30.185 7.428 1.00 41.12 97 VAL A N 1
ATOM 720 C CA . VAL A 1 97 ? -0.372 31.016 6.702 1.00 41.12 97 VAL A CA 1
ATOM 721 C C . VAL A 1 97 ? 0.388 30.155 5.697 1.00 41.12 97 VAL A C 1
ATOM 723 O O . VAL A 1 97 ? 0.514 30.526 4.535 1.00 41.12 97 VAL A O 1
ATOM 726 N N . ARG A 1 98 ? 0.836 28.963 6.108 1.00 41.28 98 ARG A N 1
ATOM 727 C CA . ARG A 1 98 ? 1.491 28.012 5.205 1.00 41.28 98 ARG A CA 1
ATOM 728 C C . ARG A 1 98 ? 0.574 27.549 4.069 1.00 41.28 98 ARG A C 1
ATOM 730 O O . ARG A 1 98 ? 1.015 27.551 2.930 1.00 41.28 98 ARG A O 1
ATOM 737 N N . ALA A 1 99 ? -0.684 27.207 4.351 1.00 40.47 99 ALA A N 1
ATOM 738 C CA . ALA A 1 99 ? -1.651 26.827 3.318 1.00 40.47 99 ALA A CA 1
ATOM 739 C C . ALA A 1 99 ? -1.928 27.966 2.321 1.00 40.47 99 ALA A C 1
ATOM 741 O O . ALA A 1 99 ? -2.047 27.711 1.129 1.00 40.47 99 ALA A O 1
ATOM 742 N N . LEU A 1 100 ? -1.960 29.217 2.788 1.00 39.75 100 LEU A N 1
ATOM 743 C CA . LEU A 1 100 ? -2.101 30.400 1.935 1.00 39.75 100 LEU A CA 1
ATOM 744 C C . LEU A 1 100 ? -0.870 30.646 1.050 1.00 39.75 100 LEU A C 1
ATOM 746 O O . LEU A 1 100 ? -0.998 31.129 -0.070 1.00 39.75 100 LEU A O 1
ATOM 750 N N . LEU A 1 101 ? 0.322 30.327 1.563 1.00 42.56 101 LEU A N 1
ATOM 751 C CA . LEU A 1 101 ? 1.590 30.425 0.835 1.00 42.56 101 LEU A CA 1
ATOM 752 C C . LEU A 1 101 ? 1.802 29.268 -0.159 1.00 42.56 101 LEU A C 1
ATOM 754 O O . LEU A 1 101 ? 2.587 29.432 -1.090 1.00 42.56 101 LEU A O 1
ATOM 758 N N . ASP A 1 102 ? 1.129 28.132 0.055 1.00 42.50 102 ASP A N 1
ATOM 759 C CA . ASP A 1 102 ? 1.217 26.909 -0.756 1.00 42.50 102 ASP A CA 1
ATOM 760 C C . ASP A 1 102 ? 0.041 26.766 -1.762 1.00 42.50 102 ASP A C 1
ATOM 762 O O . ASP A 1 102 ? 0.018 25.812 -2.539 1.00 42.50 102 ASP A O 1
ATOM 766 N N . ALA A 1 103 ? -0.938 27.682 -1.770 1.00 34.81 103 ALA A N 1
ATOM 767 C CA . ALA A 1 103 ? -2.135 27.585 -2.609 1.00 34.81 103 ALA A CA 1
ATOM 768 C C . ALA A 1 103 ? -1.871 27.937 -4.089 1.00 34.81 103 ALA A C 1
ATOM 770 O O . ALA A 1 103 ? -1.673 29.102 -4.437 1.00 34.81 103 ALA A O 1
ATOM 771 N N . GLU A 1 104 ? -1.968 26.943 -4.978 1.00 30.08 104 GLU A N 1
ATOM 772 C CA . GLU A 1 104 ? -2.509 27.176 -6.325 1.00 30.08 104 GLU A CA 1
ATOM 773 C C . GLU A 1 104 ? -4.039 27.362 -6.237 1.00 30.08 104 GLU A C 1
ATOM 775 O O . GLU A 1 104 ? -4.666 26.829 -5.315 1.00 30.08 104 GLU A O 1
ATOM 780 N N . PRO A 1 105 ? -4.663 28.146 -7.138 1.00 25.64 105 PRO A N 1
ATOM 781 C CA . PRO A 1 105 ? -6.085 28.467 -7.039 1.00 25.64 105 PRO A CA 1
ATOM 782 C C . PRO A 1 105 ? -6.960 27.204 -7.169 1.00 25.64 105 PRO A C 1
ATOM 784 O O . PRO A 1 105 ? -6.724 26.395 -8.068 1.00 25.64 105 PRO A O 1
ATOM 787 N N . PRO A 1 106 ? -7.982 27.023 -6.312 1.00 27.70 106 PRO A N 1
ATOM 788 C CA . PRO A 1 106 ? -8.832 25.840 -6.353 1.00 27.70 106 PRO A CA 1
ATOM 789 C C . PRO A 1 106 ? -9.821 25.885 -7.527 1.00 27.70 106 PRO A C 1
ATOM 791 O O . PRO A 1 106 ? -10.470 26.904 -7.773 1.00 27.70 106 PRO A O 1
ATOM 794 N N . HIS A 1 107 ? -9.981 24.749 -8.211 1.00 25.05 107 HIS A N 1
ATOM 795 C CA . HIS A 1 107 ? -11.176 24.463 -9.006 1.00 25.05 107 HIS A CA 1
ATOM 796 C C . HIS A 1 107 ? -12.311 24.009 -8.069 1.00 25.05 107 HIS A C 1
ATOM 798 O O . HIS A 1 107 ? -12.042 23.256 -7.131 1.00 25.05 107 HIS A O 1
ATOM 804 N N . PRO A 1 108 ? -13.562 24.445 -8.291 1.00 25.42 108 PRO A N 1
ATOM 805 C CA . PRO A 1 108 ? -14.687 24.049 -7.459 1.00 25.42 108 PRO A CA 1
ATOM 806 C C . PRO A 1 108 ? -15.224 22.690 -7.923 1.00 25.42 108 PRO A C 1
ATOM 808 O O . PRO A 1 108 ? -15.570 22.533 -9.091 1.00 25.42 108 PRO A O 1
ATOM 811 N N . THR A 1 109 ? -15.338 21.725 -7.015 1.00 26.61 109 THR A N 1
ATOM 812 C CA . THR A 1 109 ? -16.185 20.541 -7.216 1.00 26.61 109 THR A CA 1
ATOM 813 C C . THR A 1 109 ? -16.997 20.283 -5.957 1.00 26.61 109 THR A C 1
ATOM 815 O O . THR A 1 109 ? -16.450 20.214 -4.856 1.00 26.61 109 THR A O 1
ATOM 818 N N . GLU A 1 110 ? -18.308 20.200 -6.161 1.00 22.34 110 GLU A N 1
ATOM 819 C CA . GLU A 1 110 ? -19.341 19.849 -5.189 1.00 22.34 110 GLU A CA 1
ATOM 820 C C . GLU A 1 110 ? -19.181 18.409 -4.660 1.00 22.34 110 GLU A C 1
ATOM 822 O O . GLU A 1 110 ? -18.479 17.600 -5.276 1.00 22.34 110 GLU A O 1
ATOM 827 N N . PRO A 1 111 ? -19.794 18.069 -3.509 1.00 23.22 111 PRO A N 1
ATOM 828 C CA . PRO A 1 111 ? -19.616 16.770 -2.880 1.00 23.22 111 PRO A CA 1
ATOM 829 C C . PRO A 1 111 ? -20.563 15.735 -3.502 1.00 23.22 111 PRO A C 1
ATOM 831 O O . PRO A 1 111 ? -21.722 15.638 -3.107 1.00 23.22 111 PRO A O 1
ATOM 834 N N . GLU A 1 112 ? -20.069 14.923 -4.437 1.00 24.67 112 GLU A N 1
ATOM 835 C CA . GLU A 1 112 ? -20.771 13.710 -4.867 1.00 24.67 112 GLU A CA 1
ATOM 836 C C . GLU A 1 112 ? -20.274 12.481 -4.100 1.00 24.67 112 GLU A C 1
ATOM 838 O O . GLU A 1 112 ? -19.102 12.101 -4.125 1.00 24.67 112 GLU A O 1
ATOM 843 N N . SER A 1 113 ? -21.222 11.849 -3.411 1.00 30.34 113 SER A N 1
ATOM 844 C CA . SER A 1 113 ? -21.100 10.547 -2.776 1.00 30.34 113 SER A CA 1
ATOM 845 C C . SER A 1 113 ? -20.999 9.441 -3.833 1.00 30.34 113 SER A C 1
ATOM 847 O O . SER A 1 113 ? -22.003 9.081 -4.447 1.00 30.34 113 SER A O 1
ATOM 849 N N . SER A 1 114 ? -19.824 8.841 -4.011 1.00 26.00 114 SER A N 1
ATOM 850 C CA . SER A 1 114 ? -19.710 7.522 -4.646 1.00 26.00 114 SER A CA 1
ATOM 851 C C . SER A 1 114 ? -18.625 6.698 -3.947 1.00 26.00 114 SER A C 1
ATOM 853 O O . SER A 1 114 ? -17.447 7.044 -3.917 1.00 26.00 114 SER A O 1
ATOM 855 N N . GLY A 1 115 ? -19.077 5.642 -3.267 1.00 32.41 115 GLY A N 1
ATOM 856 C CA . GLY A 1 115 ? -18.276 4.833 -2.360 1.00 32.41 115 GLY A CA 1
ATOM 857 C C . GLY A 1 115 ? -17.396 3.826 -3.090 1.00 32.41 115 GLY A C 1
ATOM 858 O O . GLY A 1 115 ? -17.896 2.912 -3.740 1.00 32.41 115 GLY A O 1
ATOM 859 N N . GLY A 1 116 ? -16.083 3.934 -2.903 1.00 35.38 116 GLY A N 1
ATOM 860 C CA . GLY A 1 116 ? -15.190 2.790 -3.070 1.00 35.38 116 GLY A CA 1
ATOM 861 C C . GLY A 1 116 ? -15.296 1.884 -1.841 1.00 35.38 116 GLY A C 1
ATOM 862 O O . GLY A 1 116 ? -15.079 2.342 -0.724 1.00 35.38 116 GLY A O 1
ATOM 863 N N . GLN A 1 117 ? -15.638 0.607 -1.995 1.00 44.62 117 GLN A N 1
ATOM 864 C CA . GLN A 1 117 ? -15.595 -0.345 -0.878 1.00 44.62 117 GLN A CA 1
ATOM 865 C C . GLN A 1 117 ? -14.134 -0.597 -0.482 1.00 44.62 117 GLN A C 1
ATOM 867 O O . GLN A 1 117 ? -13.323 -0.979 -1.323 1.00 44.62 117 GLN A O 1
ATOM 872 N N . GLY A 1 118 ? -13.777 -0.364 0.787 1.00 49.75 118 GLY A N 1
ATOM 873 C CA . GLY A 1 118 ? -12.492 -0.828 1.318 1.00 49.75 118 GLY A CA 1
ATOM 874 C C . GLY A 1 118 ? -12.407 -2.359 1.329 1.00 49.75 118 GLY A C 1
ATOM 875 O O . GLY A 1 118 ? -13.395 -3.030 1.037 1.00 49.75 118 GLY A O 1
ATOM 876 N N . ALA A 1 119 ? -11.254 -2.929 1.690 1.00 59.31 119 ALA A N 1
ATOM 877 C CA . ALA A 1 119 ? -11.107 -4.377 1.865 1.00 59.31 119 ALA A CA 1
ATOM 878 C C . ALA A 1 119 ? -10.464 -4.713 3.220 1.00 59.31 119 ALA A C 1
ATOM 880 O O . ALA A 1 119 ? -9.636 -3.964 3.738 1.00 59.31 119 ALA A O 1
ATOM 881 N N . ALA A 1 120 ? -10.835 -5.854 3.789 1.00 67.38 120 ALA A N 1
ATOM 882 C CA . ALA A 1 120 ? -10.217 -6.430 4.975 1.00 67.38 120 ALA A CA 1
ATOM 883 C C . ALA A 1 120 ? -9.929 -7.910 4.708 1.00 67.38 120 ALA A C 1
ATOM 885 O O . ALA A 1 120 ? -10.552 -8.513 3.838 1.00 67.38 120 ALA A O 1
ATOM 886 N N . GLU A 1 121 ? -8.924 -8.447 5.389 1.00 75.19 121 GLU A N 1
ATOM 887 C CA . GLU A 1 121 ? -8.612 -9.874 5.375 1.00 75.19 121 GLU A CA 1
ATOM 888 C C . GLU A 1 121 ? -8.450 -10.346 6.816 1.00 75.19 121 GLU A C 1
ATOM 890 O O . GLU A 1 121 ? -7.680 -9.744 7.578 1.00 75.19 121 GLU A O 1
ATOM 895 N N . ALA A 1 122 ? -9.160 -11.409 7.191 1.00 81.12 122 ALA A N 1
ATOM 896 C CA . ALA A 1 122 ? -8.952 -12.084 8.463 1.00 81.12 122 ALA A CA 1
ATOM 897 C C . ALA A 1 122 ? -7.521 -12.644 8.559 1.00 81.12 122 ALA A C 1
ATOM 899 O O . ALA A 1 122 ? -7.054 -13.373 7.687 1.00 81.12 122 ALA A O 1
ATOM 900 N N . VAL A 1 123 ? -6.826 -12.318 9.648 1.00 82.00 123 VAL A N 1
ATOM 901 C CA . VAL A 1 123 ? -5.472 -12.808 9.933 1.00 82.00 123 VAL A CA 1
ATOM 902 C C . VAL A 1 123 ? -5.474 -13.584 11.239 1.00 82.00 123 VAL A C 1
ATOM 904 O O . VAL A 1 123 ? -5.973 -13.101 12.259 1.00 82.00 123 VAL A O 1
ATOM 907 N N . ASP A 1 124 ? -4.873 -14.770 11.218 1.00 87.56 124 ASP A N 1
ATOM 908 C CA . ASP A 1 124 ? -4.709 -15.581 12.417 1.00 87.56 124 ASP A CA 1
ATOM 909 C C . ASP A 1 124 ? -3.813 -14.886 13.446 1.00 87.56 124 ASP A C 1
ATOM 911 O O . ASP A 1 124 ? -2.719 -14.399 13.150 1.00 87.56 124 ASP A O 1
ATOM 915 N N . LEU A 1 125 ? -4.285 -14.869 14.691 1.00 86.94 125 LEU A N 1
ATOM 916 C CA . LEU A 1 125 ? -3.500 -14.408 15.829 1.00 86.94 125 LEU A CA 1
ATOM 917 C C . LEU A 1 125 ? -2.384 -15.413 16.127 1.00 86.94 125 LEU A C 1
ATOM 919 O O . LEU A 1 125 ? -2.629 -16.622 16.205 1.00 86.94 125 LEU A O 1
ATOM 923 N N . THR A 1 126 ? -1.172 -14.914 16.361 1.00 84.50 126 THR A N 1
ATOM 924 C CA . THR A 1 126 ? -0.057 -15.766 16.802 1.00 84.50 126 THR A CA 1
ATOM 925 C C . THR A 1 126 ? -0.329 -16.332 18.199 1.00 84.50 126 THR A C 1
ATOM 927 O O . THR A 1 126 ? -1.089 -15.754 18.976 1.00 84.50 126 THR A O 1
ATOM 930 N N . ASP A 1 127 ? 0.320 -17.437 18.575 1.00 84.88 127 ASP A N 1
ATOM 931 C CA . ASP A 1 127 ? 0.139 -18.019 19.917 1.00 84.88 127 ASP A CA 1
ATOM 932 C C . ASP A 1 127 ? 0.510 -17.034 21.030 1.00 84.88 127 ASP A C 1
ATOM 934 O O . ASP A 1 127 ? -0.166 -16.952 22.056 1.00 84.88 127 ASP A O 1
ATOM 938 N N . ARG A 1 128 ? 1.537 -16.212 20.789 1.00 85.00 128 ARG A N 1
ATOM 939 C CA . ARG A 1 128 ? 1.929 -15.132 21.697 1.00 85.00 128 ARG A CA 1
ATOM 940 C C . ARG A 1 128 ? 0.830 -14.077 21.825 1.00 85.00 128 ARG A C 1
ATOM 942 O O . ARG A 1 128 ? 0.544 -13.634 22.934 1.00 85.00 128 ARG A O 1
ATOM 949 N N . GLU A 1 129 ? 0.214 -13.669 20.717 1.00 87.50 129 GLU A N 1
ATOM 950 C CA . GLU A 1 129 ? -0.898 -12.710 20.733 1.00 87.50 129 GLU A CA 1
ATOM 951 C C . GLU A 1 129 ? -2.103 -13.284 21.476 1.00 87.50 129 GLU A C 1
ATOM 953 O O . GLU A 1 129 ? -2.621 -12.626 22.372 1.00 87.50 129 GLU A O 1
ATOM 958 N N . LYS A 1 130 ? -2.487 -14.535 21.199 1.00 87.94 130 LYS A N 1
ATOM 959 C CA . LYS A 1 130 ? -3.590 -15.221 21.894 1.00 87.94 130 LYS A CA 1
ATOM 960 C C . LYS A 1 130 ? -3.394 -15.269 23.413 1.00 87.94 130 LYS A C 1
ATOM 962 O O . LYS A 1 130 ? -4.365 -15.128 24.144 1.00 87.94 130 LYS A O 1
ATOM 967 N N . GLN A 1 131 ? -2.156 -15.441 23.880 1.00 86.75 131 GLN A N 1
ATOM 968 C CA . GLN A 1 131 ? -1.818 -15.455 25.311 1.00 86.75 131 GLN A CA 1
ATOM 969 C C . GLN A 1 131 ? -1.776 -14.059 25.950 1.00 86.75 131 GLN A C 1
ATOM 971 O O . GLN A 1 131 ? -1.915 -13.944 27.165 1.00 86.75 131 GLN A O 1
ATOM 976 N N . THR A 1 132 ? -1.541 -13.008 25.160 1.00 90.25 132 THR A N 1
ATOM 977 C CA . THR A 1 132 ? -1.329 -11.644 25.678 1.00 90.25 132 THR A CA 1
ATOM 978 C C . THR A 1 132 ? -2.589 -10.781 25.589 1.00 90.25 132 THR A C 1
ATOM 980 O O . THR A 1 132 ? -2.758 -9.859 26.389 1.00 90.25 132 THR A O 1
ATOM 983 N N . LEU A 1 133 ? -3.465 -11.051 24.616 1.00 93.88 133 LEU A N 1
ATOM 984 C CA . LEU A 1 133 ? -4.721 -10.326 24.446 1.00 93.88 133 LEU A CA 1
ATOM 985 C C . LEU A 1 133 ? -5.628 -10.502 25.667 1.00 93.88 133 LEU A C 1
ATOM 987 O O . LEU A 1 133 ? -5.682 -11.563 26.287 1.00 93.88 133 LEU A O 1
ATOM 991 N N . ALA A 1 134 ? -6.370 -9.446 25.994 1.00 93.44 134 ALA A N 1
ATOM 992 C CA . ALA A 1 134 ? -7.304 -9.460 27.107 1.00 93.44 134 ALA A CA 1
ATOM 993 C C . ALA A 1 134 ? -8.384 -10.536 26.902 1.00 93.44 134 ALA A C 1
ATOM 995 O O . ALA A 1 134 ? -9.075 -10.553 25.879 1.00 93.44 134 ALA A O 1
ATOM 996 N N . THR A 1 135 ? -8.533 -11.404 27.904 1.00 93.06 135 THR A N 1
ATOM 997 C CA . THR A 1 135 ? -9.550 -12.465 27.974 1.00 93.06 135 THR A CA 1
ATOM 998 C C . THR A 1 135 ? -10.867 -11.984 28.578 1.00 93.06 135 THR A C 1
ATOM 1000 O O . THR A 1 135 ? -11.875 -12.680 28.483 1.00 93.06 135 THR A O 1
ATOM 1003 N N . GLU A 1 136 ? -10.878 -10.785 29.159 1.00 93.94 136 GLU A N 1
ATOM 1004 C CA . GLU A 1 136 ? -12.063 -10.119 29.690 1.00 93.94 136 GLU A CA 1
ATOM 1005 C C . GLU A 1 136 ? -12.174 -8.695 29.147 1.00 93.94 136 GLU A C 1
ATOM 1007 O O . GLU A 1 136 ? -11.178 -7.978 28.986 1.00 93.94 136 GLU A O 1
ATOM 1012 N N . GLY A 1 137 ? -13.407 -8.274 28.881 1.00 92.62 137 GLY A N 1
ATOM 1013 C CA . GLY A 1 137 ? -13.703 -6.939 28.391 1.00 92.62 137 GLY A CA 1
ATOM 1014 C C . GLY A 1 137 ? -13.396 -5.868 29.435 1.00 92.62 137 GLY A C 1
ATOM 1015 O O . GLY A 1 137 ? -13.900 -5.905 30.556 1.00 92.62 137 GLY A O 1
ATOM 1016 N N . SER A 1 138 ? -12.550 -4.904 29.072 1.00 94.94 138 SER A N 1
ATOM 1017 C CA . SER A 1 138 ? -12.251 -3.728 29.892 1.00 94.94 138 SER A CA 1
ATOM 1018 C C . SER A 1 138 ? -11.637 -2.607 29.068 1.00 94.94 138 SER A C 1
ATOM 1020 O O . SER A 1 138 ? -10.935 -2.902 28.106 1.00 94.94 138 SER A O 1
ATOM 1022 N N . LEU A 1 139 ? -11.812 -1.333 29.458 1.00 95.44 139 LEU A N 1
ATOM 1023 C CA . LEU A 1 139 ? -11.205 -0.209 28.728 1.00 95.44 139 LEU A CA 1
ATOM 1024 C C . LEU A 1 139 ? -9.701 -0.417 28.557 1.00 95.44 139 LEU A C 1
ATOM 1026 O O . LEU A 1 139 ? -9.186 -0.412 27.444 1.00 95.44 139 LEU A O 1
ATOM 1030 N N . LEU A 1 140 ? -8.988 -0.639 29.663 1.00 95.62 140 LEU A N 1
ATOM 1031 C CA . LEU A 1 140 ? -7.543 -0.839 29.615 1.00 95.62 140 LEU A CA 1
ATOM 1032 C C . LEU A 1 140 ? -7.153 -2.124 28.878 1.00 95.62 140 LEU A C 1
ATOM 1034 O O . LEU A 1 140 ? -6.092 -2.143 28.262 1.00 95.62 140 LEU A O 1
ATOM 1038 N N . GLY A 1 141 ? -7.972 -3.178 28.929 1.00 95.69 141 GLY A N 1
ATOM 1039 C CA . GLY A 1 141 ? -7.768 -4.393 28.141 1.00 95.69 141 GLY A CA 1
ATOM 1040 C C . GLY A 1 141 ? -7.852 -4.111 26.644 1.00 95.69 141 GLY A C 1
ATOM 1041 O O . GLY A 1 141 ? -6.922 -4.433 25.911 1.00 95.69 141 GLY A O 1
ATOM 1042 N N . PHE A 1 142 ? -8.897 -3.409 26.209 1.00 97.12 142 PHE A N 1
ATOM 1043 C CA . PHE A 1 142 ? -9.078 -3.017 24.815 1.00 97.12 142 PHE A CA 1
ATOM 1044 C C . PHE A 1 142 ? -7.961 -2.083 24.334 1.00 97.12 142 PHE A C 1
ATOM 1046 O O . PHE A 1 142 ? -7.384 -2.304 23.274 1.00 97.12 142 PHE A O 1
ATOM 1053 N N . LEU A 1 143 ? -7.564 -1.084 25.130 1.00 95.94 143 LEU A N 1
ATOM 1054 C CA . LEU A 1 143 ? -6.442 -0.210 24.768 1.00 95.94 143 LEU A CA 1
ATOM 1055 C C . LEU A 1 143 ? -5.106 -0.974 24.702 1.00 95.94 143 LEU A C 1
ATOM 1057 O O . LEU A 1 143 ? -4.300 -0.708 23.816 1.00 95.94 143 LEU A O 1
ATOM 1061 N N . ARG A 1 144 ? -4.863 -1.949 25.592 1.00 94.94 144 ARG A N 1
ATOM 1062 C CA . ARG A 1 144 ? -3.669 -2.815 25.522 1.00 94.94 144 ARG A CA 1
ATOM 1063 C C . ARG A 1 144 ? -3.665 -3.673 24.262 1.00 94.94 144 ARG A C 1
ATOM 1065 O O . ARG A 1 144 ? -2.629 -3.777 23.620 1.00 94.94 144 ARG A O 1
ATOM 1072 N N . ASN A 1 145 ? -4.799 -4.266 23.899 1.00 95.56 145 ASN A N 1
ATOM 1073 C CA . ASN A 1 145 ? -4.929 -5.032 22.660 1.00 95.56 145 ASN A CA 1
ATOM 1074 C C . ASN A 1 145 ? -4.604 -4.168 21.435 1.00 95.56 145 ASN A C 1
ATOM 1076 O O . ASN A 1 145 ? -3.876 -4.608 20.548 1.00 95.56 145 ASN A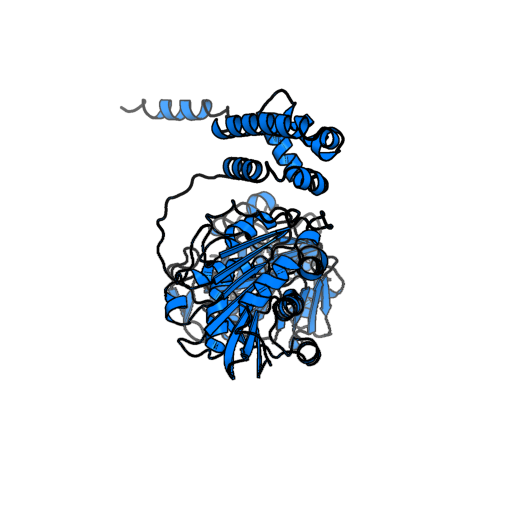 O 1
ATOM 1080 N N . ILE A 1 146 ? -5.097 -2.924 21.417 1.00 92.38 146 ILE A N 1
ATOM 1081 C CA . ILE A 1 146 ? -4.764 -1.947 20.378 1.00 92.38 146 ILE A CA 1
ATOM 1082 C C . ILE A 1 146 ? -3.252 -1.694 20.347 1.00 92.38 146 ILE A C 1
ATOM 1084 O O . ILE A 1 146 ? -2.665 -1.732 19.272 1.00 92.38 146 ILE A O 1
ATOM 1088 N N . ASP A 1 147 ? -2.603 -1.479 21.494 1.00 87.94 147 ASP A N 1
ATOM 1089 C CA . ASP A 1 147 ? -1.149 -1.250 21.572 1.00 87.94 147 ASP A CA 1
ATOM 1090 C C . ASP A 1 147 ? -0.335 -2.468 21.086 1.00 87.94 147 ASP A C 1
ATOM 1092 O O . ASP A 1 147 ? 0.675 -2.300 20.405 1.00 87.94 147 ASP A O 1
ATOM 1096 N N . ILE A 1 148 ? -0.807 -3.691 21.365 1.00 85.56 148 ILE A N 1
ATOM 1097 C CA . ILE A 1 148 ? -0.188 -4.951 20.912 1.00 85.56 148 ILE A CA 1
ATOM 1098 C C . ILE A 1 148 ? -0.235 -5.084 19.387 1.00 85.56 148 ILE A C 1
ATOM 1100 O O . ILE A 1 148 ? 0.747 -5.514 18.790 1.00 85.56 148 ILE A O 1
ATOM 1104 N N . LEU A 1 149 ? -1.363 -4.730 18.764 1.00 82.50 149 LEU A N 1
ATOM 1105 C CA . LEU A 1 149 ? -1.614 -4.937 17.330 1.00 82.50 149 LEU A CA 1
ATOM 1106 C C . LEU A 1 149 ? -1.315 -3.702 16.467 1.00 82.50 149 LEU A C 1
ATOM 1108 O O . LEU A 1 149 ? -1.289 -3.785 15.234 1.00 82.50 149 LEU A O 1
ATOM 1112 N N . ALA A 1 150 ? -1.062 -2.554 17.102 1.00 73.25 150 ALA A N 1
ATOM 1113 C CA . ALA A 1 150 ? -0.703 -1.309 16.438 1.00 73.25 150 ALA A CA 1
ATOM 1114 C C . ALA A 1 150 ? 0.527 -1.420 15.523 1.00 73.25 150 ALA A C 1
ATOM 1116 O O . ALA A 1 150 ? 0.470 -0.836 14.441 1.00 73.25 150 ALA A O 1
ATOM 1117 N N . PRO A 1 151 ? 1.621 -2.137 15.868 1.00 63.88 151 PRO A N 1
ATOM 1118 C CA . PRO A 1 151 ? 2.811 -2.205 15.020 1.00 63.88 151 PRO A CA 1
ATOM 1119 C C . PRO A 1 151 ? 2.538 -2.714 13.600 1.00 63.88 151 PRO A C 1
ATOM 1121 O O . PRO A 1 151 ? 3.118 -2.174 12.654 1.00 63.88 151 PRO A O 1
ATOM 1124 N N . GLU A 1 152 ? 1.637 -3.689 13.448 1.00 60.44 152 GLU A N 1
ATOM 1125 C CA . GLU A 1 152 ? 1.189 -4.221 12.154 1.00 60.44 152 GLU A CA 1
ATOM 1126 C C . GLU A 1 152 ? -0.048 -3.492 11.595 1.00 60.44 152 GLU A C 1
ATOM 1128 O O . GLU A 1 152 ? -0.489 -3.776 10.481 1.00 60.44 152 GLU A O 1
ATOM 1133 N N . GLY A 1 153 ? -0.612 -2.538 12.343 1.00 68.62 153 GLY A N 1
ATOM 1134 C CA . GLY A 1 153 ? -1.808 -1.790 11.952 1.00 68.62 153 GLY A CA 1
ATOM 1135 C C . GLY A 1 153 ? -3.051 -2.672 11.813 1.00 68.62 153 GLY A C 1
ATOM 1136 O O . GLY A 1 153 ? -3.911 -2.379 10.982 1.00 68.62 153 GLY A O 1
ATOM 1137 N N . ARG A 1 154 ? -3.122 -3.769 12.580 1.00 82.25 154 ARG A N 1
ATOM 1138 C CA . ARG A 1 154 ? -4.240 -4.719 12.546 1.00 82.25 154 ARG A CA 1
ATOM 1139 C C . ARG A 1 154 ? -5.383 -4.231 13.428 1.00 82.25 154 ARG A C 1
ATOM 1141 O O . ARG A 1 154 ? -5.170 -3.785 14.553 1.00 82.25 154 ARG A O 1
ATOM 1148 N N . VAL A 1 155 ? -6.602 -4.359 12.919 1.00 89.81 155 VAL A N 1
ATOM 1149 C CA . VAL A 1 155 ? -7.831 -4.115 13.680 1.00 89.81 155 VAL A CA 1
ATOM 1150 C C . VAL A 1 155 ? -8.238 -5.405 14.364 1.00 89.81 155 VAL A C 1
ATOM 1152 O O . VAL A 1 155 ? -8.102 -6.481 13.789 1.00 89.81 155 VAL A O 1
ATOM 1155 N N . LEU A 1 156 ? -8.751 -5.308 15.584 1.00 94.44 156 LEU A N 1
ATOM 1156 C CA . LEU A 1 156 ? -9.249 -6.459 16.325 1.00 94.44 156 LEU A CA 1
ATOM 1157 C C . LEU A 1 156 ? -10.755 -6.337 16.526 1.00 94.44 156 LEU A C 1
ATOM 1159 O O . LEU A 1 156 ? -11.249 -5.292 16.945 1.00 94.44 156 LEU A O 1
ATOM 1163 N N . VAL A 1 157 ? -11.480 -7.421 16.264 1.00 95.69 157 VAL A N 1
ATOM 1164 C CA . VAL A 1 157 ? -12.893 -7.548 16.623 1.00 95.69 157 VAL A CA 1
ATOM 1165 C C . VAL A 1 157 ? -13.019 -8.651 17.668 1.00 95.69 157 VAL A C 1
ATOM 1167 O O . VAL A 1 157 ? -12.620 -9.797 17.438 1.00 95.69 157 VAL A O 1
ATOM 1170 N N . GLN A 1 158 ? -13.553 -8.296 18.837 1.00 96.75 158 GLN A N 1
ATOM 1171 C CA . GLN A 1 158 ? -13.804 -9.234 19.931 1.00 96.75 158 GLN A CA 1
ATOM 1172 C C . GLN A 1 158 ? -15.297 -9.378 20.205 1.00 96.75 158 GLN A C 1
ATOM 1174 O O . GLN A 1 158 ? -16.038 -8.395 20.200 1.00 96.75 158 GLN A O 1
ATOM 1179 N N . ASN A 1 159 ? -15.718 -10.605 20.501 1.00 96.56 159 ASN A N 1
ATOM 1180 C CA . ASN A 1 159 ? -17.050 -10.901 21.012 1.00 96.56 159 ASN A CA 1
ATOM 1181 C C . ASN A 1 159 ? -16.948 -11.006 22.531 1.00 96.56 159 ASN A C 1
ATOM 1183 O O . ASN A 1 159 ? -16.222 -11.863 23.036 1.00 96.56 159 ASN A O 1
ATOM 1187 N N . VAL A 1 160 ? -17.682 -10.171 23.251 1.00 96.69 160 VAL A N 1
ATOM 1188 C CA . VAL A 1 160 ? -17.678 -10.126 24.712 1.00 96.69 160 VAL A CA 1
ATOM 1189 C C . VAL A 1 160 ? -19.047 -10.540 25.214 1.00 96.69 160 VAL A C 1
ATOM 1191 O O . VAL A 1 160 ? -20.056 -9.975 24.797 1.00 96.69 160 VAL A O 1
ATOM 1194 N N . ARG A 1 161 ? -19.098 -11.527 26.107 1.00 95.94 161 ARG A N 1
ATOM 1195 C CA . ARG A 1 161 ? -20.334 -11.857 26.814 1.00 95.94 161 ARG A CA 1
ATOM 1196 C C . ARG A 1 161 ? -20.475 -10.894 27.987 1.00 95.94 161 ARG A C 1
ATOM 1198 O O . ARG A 1 161 ? -19.674 -10.959 28.913 1.00 95.94 161 ARG A O 1
ATOM 1205 N N . GLY A 1 162 ? -21.458 -10.003 27.906 1.00 92.75 162 GLY A N 1
ATOM 1206 C CA . GLY A 1 162 ? -21.755 -9.032 28.952 1.00 92.75 162 GLY A CA 1
ATOM 1207 C C . GLY A 1 162 ? -22.232 -9.687 30.253 1.00 92.75 162 GLY A C 1
ATOM 1208 O O . GLY A 1 162 ? -22.535 -10.887 30.267 1.00 92.75 162 GLY A O 1
ATOM 1209 N N . PRO A 1 163 ? -22.366 -8.911 31.343 1.00 93.69 163 PRO A N 1
ATOM 1210 C CA . PRO A 1 163 ? -22.801 -9.434 32.642 1.00 93.69 163 PRO A CA 1
ATOM 1211 C C . PRO A 1 163 ? -24.238 -9.975 32.617 1.00 93.69 163 PRO A C 1
ATOM 1213 O O . PRO A 1 163 ? -24.599 -10.844 33.401 1.00 93.69 163 PRO A O 1
ATOM 1216 N N . ASP A 1 164 ? -25.045 -9.482 31.679 1.00 93.56 164 ASP A N 1
ATOM 1217 C CA . ASP A 1 164 ? -26.411 -9.917 31.377 1.00 93.56 164 ASP A CA 1
ATOM 1218 C C . ASP A 1 164 ? -26.475 -11.161 30.467 1.00 93.56 164 ASP A C 1
ATOM 1220 O O . ASP A 1 164 ? -27.552 -11.585 30.055 1.00 93.56 164 ASP A O 1
ATOM 1224 N N . GLY A 1 165 ? -25.326 -11.750 30.122 1.00 91.25 165 GLY A N 1
ATOM 1225 C CA . GLY A 1 165 ? -25.223 -12.935 29.273 1.00 91.25 165 GLY A CA 1
ATOM 1226 C C . GLY A 1 165 ? -25.337 -12.661 27.770 1.00 91.25 165 GLY A C 1
ATOM 1227 O O . GLY A 1 165 ? -25.129 -13.591 26.982 1.00 91.25 165 GLY A O 1
ATOM 1228 N N . VAL A 1 166 ? -25.607 -11.416 27.361 1.00 92.50 166 VAL A N 1
ATOM 1229 C CA . VAL A 1 166 ? -25.726 -11.011 25.954 1.00 92.50 166 VAL A CA 1
ATOM 1230 C C . VAL A 1 166 ? -24.339 -10.896 25.324 1.00 92.50 166 VAL A C 1
ATOM 1232 O O . VAL A 1 166 ? -23.429 -10.295 25.892 1.00 92.50 166 VAL A O 1
ATOM 1235 N N . VAL A 1 167 ? -24.158 -11.467 24.130 1.00 93.44 167 VAL A N 1
ATOM 1236 C CA . VAL A 1 167 ? -22.905 -11.327 23.373 1.00 93.44 167 VAL A CA 1
ATOM 1237 C C . VAL A 1 167 ? -22.924 -10.015 22.596 1.00 93.44 167 VAL A C 1
ATOM 1239 O O . VAL A 1 167 ? -23.782 -9.804 21.740 1.00 93.44 167 VAL A O 1
ATOM 1242 N N . ARG A 1 168 ? -21.953 -9.151 22.886 1.00 94.62 168 ARG A N 1
ATOM 1243 C CA . ARG A 1 168 ? -21.732 -7.857 22.236 1.00 94.62 168 ARG A CA 1
ATOM 1244 C C . ARG A 1 168 ? -20.393 -7.835 21.517 1.00 94.62 168 ARG A C 1
ATOM 1246 O O . ARG A 1 168 ? -19.532 -8.679 21.765 1.00 94.62 168 ARG A O 1
ATOM 1253 N N . TYR A 1 169 ? -20.202 -6.857 20.643 1.00 96.75 169 TYR A N 1
ATOM 1254 C CA . TYR A 1 169 ? -19.036 -6.795 19.768 1.00 96.75 169 TYR A CA 1
ATOM 1255 C C . TYR A 1 169 ? -18.220 -5.533 20.038 1.00 96.75 169 TYR A C 1
ATOM 1257 O O . TYR A 1 169 ? -18.774 -4.444 20.183 1.00 96.75 169 TYR A O 1
ATOM 1265 N N . VAL A 1 170 ? -16.897 -5.673 20.098 1.00 97.25 170 VAL A N 1
ATOM 1266 C CA . VAL A 1 170 ? -15.969 -4.562 20.336 1.00 97.25 170 VAL A CA 1
ATOM 1267 C C . VAL A 1 170 ? -14.964 -4.493 19.198 1.00 97.25 170 VAL A C 1
ATOM 1269 O O . VAL A 1 170 ? -14.160 -5.411 19.026 1.00 97.25 170 VAL A O 1
ATOM 1272 N N . VAL A 1 171 ? -14.999 -3.398 18.441 1.00 96.31 171 VAL A N 1
ATOM 1273 C CA . VAL A 1 171 ? -14.038 -3.103 17.370 1.00 96.31 171 VAL A CA 1
ATOM 1274 C C . VAL A 1 171 ? -12.941 -2.217 17.935 1.00 96.31 171 VAL A C 1
ATOM 1276 O O . VAL A 1 171 ? -13.212 -1.165 18.510 1.00 96.31 171 VAL A O 1
ATOM 1279 N N . GLN A 1 172 ? -11.701 -2.654 17.768 1.00 96.38 172 GLN A N 1
ATOM 1280 C CA . GLN A 1 172 ? -10.508 -2.062 18.355 1.00 96.38 172 GLN A CA 1
ATOM 1281 C C . GLN A 1 172 ? -9.566 -1.634 17.232 1.00 96.38 172 GLN A C 1
ATOM 1283 O O . GLN A 1 172 ? -8.993 -2.484 16.547 1.00 96.38 172 GLN A O 1
ATOM 1288 N N . ALA A 1 173 ? -9.434 -0.324 17.019 1.00 90.81 173 ALA A N 1
ATOM 1289 C CA . ALA A 1 173 ? -8.693 0.232 15.890 1.00 90.81 173 ALA A CA 1
ATOM 1290 C C . ALA A 1 173 ? -7.441 1.006 16.347 1.00 90.81 173 ALA A C 1
ATOM 1292 O O . ALA A 1 173 ? -7.568 2.029 17.033 1.00 90.81 173 ALA A O 1
ATOM 1293 N N . PRO A 1 174 ? -6.228 0.576 15.955 1.00 85.56 174 PRO A N 1
ATOM 1294 C CA . PRO A 1 174 ? -5.012 1.317 16.264 1.00 85.56 174 PRO A CA 1
ATOM 1295 C C . PRO A 1 174 ? -4.893 2.608 15.462 1.00 85.56 174 PRO A C 1
ATOM 1297 O O . PRO A 1 174 ? -5.475 2.752 14.385 1.00 85.56 174 PRO A O 1
ATOM 1300 N N . GLY A 1 175 ? -4.097 3.537 15.989 1.00 67.75 175 GLY A N 1
ATOM 1301 C CA . GLY A 1 175 ? -3.534 4.632 15.208 1.00 67.75 175 GLY A CA 1
ATOM 1302 C C . GLY A 1 175 ? -2.310 4.163 14.420 1.00 67.75 175 GLY A C 1
ATOM 1303 O O . GLY A 1 175 ? -1.740 3.110 14.713 1.00 67.75 175 GLY A O 1
ATOM 1304 N N . SER A 1 176 ? -1.858 4.940 13.431 1.00 55.28 176 SER A N 1
ATOM 1305 C CA . SER A 1 176 ? -0.597 4.646 12.742 1.00 55.28 176 SER A CA 1
ATOM 1306 C C . SER A 1 176 ? 0.556 4.510 13.745 1.00 55.28 176 SER A C 1
ATOM 1308 O O . SER A 1 176 ? 0.816 5.443 14.508 1.00 55.28 176 SER A O 1
ATOM 1310 N N . SER A 1 177 ? 1.250 3.370 13.725 1.00 36.31 177 SER A N 1
ATOM 1311 C CA . SER A 1 177 ? 2.430 3.037 14.530 1.00 36.31 177 SER A CA 1
ATOM 1312 C C . SER A 1 177 ? 3.314 4.255 14.854 1.00 36.31 177 SER A C 1
ATOM 1314 O O . SER A 1 177 ? 4.082 4.720 14.016 1.00 36.31 177 SER A O 1
ATOM 1316 N N . SER A 1 178 ? 3.213 4.744 16.097 1.00 27.28 178 SER A N 1
ATOM 1317 C CA . SER A 1 178 ? 4.136 5.668 16.787 1.00 27.28 178 SER A CA 1
ATOM 1318 C C . SER A 1 178 ? 4.778 6.783 15.939 1.00 27.28 178 SER A C 1
ATOM 1320 O O . SER A 1 178 ? 5.926 6.681 15.509 1.00 27.28 178 SER A O 1
ATOM 1322 N N . GLY A 1 179 ? 4.073 7.906 15.754 1.00 29.12 179 GLY A N 1
ATOM 1323 C CA . GLY A 1 179 ? 4.696 9.192 15.389 1.00 29.12 179 GLY A CA 1
ATOM 1324 C C . GLY A 1 179 ? 5.434 9.235 14.043 1.00 29.12 179 GLY A C 1
ATOM 1325 O O . GLY A 1 179 ? 6.133 10.205 13.744 1.00 29.12 179 GLY A O 1
ATOM 1326 N N . ARG A 1 180 ? 5.285 8.202 13.211 1.00 29.38 180 ARG A N 1
ATOM 1327 C CA . ARG A 1 180 ? 5.727 8.181 11.822 1.00 29.38 180 ARG A CA 1
ATOM 1328 C C . ARG A 1 180 ? 4.486 8.052 10.949 1.00 29.38 180 ARG A C 1
ATOM 1330 O O . ARG A 1 180 ? 3.913 6.967 10.900 1.00 29.38 180 ARG A O 1
ATOM 1337 N N . PRO A 1 181 ? 4.075 9.111 10.231 1.00 29.48 181 PRO A N 1
ATOM 1338 C CA . PRO A 1 181 ? 3.120 8.938 9.147 1.00 29.48 181 PRO A CA 1
ATOM 1339 C C . PRO A 1 181 ? 3.643 7.848 8.211 1.00 29.48 181 PRO A C 1
ATOM 1341 O O . PRO A 1 181 ? 4.861 7.702 8.032 1.00 29.48 181 PRO A O 1
ATOM 1344 N N . ARG A 1 182 ? 2.721 7.139 7.550 1.00 33.31 182 ARG A N 1
ATOM 1345 C CA . ARG A 1 182 ? 3.011 6.160 6.482 1.00 33.31 182 ARG A CA 1
ATOM 1346 C C . ARG A 1 182 ? 3.935 6.729 5.382 1.00 33.31 182 ARG A C 1
ATOM 1348 O O . ARG A 1 182 ? 4.511 5.991 4.588 1.00 33.31 182 ARG A O 1
ATOM 1355 N N . HIS A 1 183 ? 4.169 8.044 5.396 1.00 29.19 183 HIS A N 1
ATOM 1356 C CA . HIS A 1 183 ? 5.142 8.774 4.599 1.00 29.19 183 HIS A CA 1
ATOM 1357 C C . HIS A 1 183 ? 6.152 9.523 5.489 1.00 29.19 183 HIS A C 1
ATOM 1359 O O . HIS A 1 183 ? 5.883 10.602 6.001 1.00 29.19 183 HIS A O 1
ATOM 1365 N N . GLY A 1 184 ? 7.372 9.000 5.642 1.00 25.31 184 GLY A N 1
ATOM 1366 C CA . GLY A 1 184 ? 8.412 9.614 6.479 1.00 25.31 184 GLY A CA 1
ATOM 1367 C C . GLY A 1 184 ? 8.867 11.016 6.039 1.00 25.31 184 GLY A C 1
ATOM 1368 O O . GLY A 1 184 ? 9.773 11.153 5.230 1.00 25.31 184 GLY A O 1
ATOM 1369 N N . SER A 1 185 ? 8.270 12.083 6.551 1.00 26.89 185 SER A N 1
ATOM 1370 C CA . SER A 1 185 ? 8.947 13.365 6.801 1.00 26.89 185 SER A CA 1
ATOM 1371 C C . SER A 1 185 ? 8.097 14.173 7.788 1.00 26.89 185 SER A C 1
ATOM 1373 O O . SER A 1 185 ? 6.875 14.047 7.736 1.00 26.89 185 SER A O 1
ATOM 1375 N N . PRO A 1 186 ? 8.672 15.050 8.633 1.00 31.44 186 PRO A N 1
ATOM 1376 C CA . PRO A 1 186 ? 7.897 15.913 9.538 1.00 31.44 186 PRO A CA 1
ATOM 1377 C C . PRO A 1 186 ? 6.851 16.791 8.821 1.00 31.44 186 PRO A C 1
ATOM 1379 O O . PRO A 1 186 ? 5.895 17.253 9.433 1.00 31.44 186 PRO A O 1
ATOM 1382 N N . ARG A 1 187 ? 7.009 17.003 7.505 1.00 30.88 187 ARG A N 1
ATOM 1383 C CA . ARG A 1 187 ? 6.070 17.742 6.646 1.00 30.88 187 ARG A CA 1
ATOM 1384 C C . ARG A 1 187 ? 4.883 16.924 6.145 1.00 30.88 187 ARG A C 1
ATOM 1386 O O . ARG A 1 187 ? 3.890 17.537 5.770 1.00 30.88 187 ARG A O 1
ATOM 1393 N N . ASP A 1 188 ? 4.997 15.597 6.130 1.00 35.22 188 ASP A N 1
ATOM 1394 C CA . ASP A 1 188 ? 3.934 14.660 5.729 1.00 35.22 188 ASP A CA 1
ATOM 1395 C C . ASP A 1 188 ? 3.056 14.225 6.892 1.00 35.22 188 ASP A C 1
ATOM 1397 O O . ASP A 1 188 ? 1.987 13.676 6.667 1.00 35.22 188 ASP A O 1
ATOM 1401 N N . VAL A 1 189 ? 3.488 14.521 8.117 1.00 31.69 189 VAL A N 1
ATOM 1402 C CA . VAL A 1 189 ? 2.704 14.349 9.335 1.00 31.69 189 VAL A CA 1
ATOM 1403 C C . VAL A 1 189 ? 1.399 15.118 9.126 1.00 31.69 189 VAL A C 1
ATOM 1405 O O . VAL A 1 189 ? 0.359 14.512 8.926 1.00 31.69 189 VAL A O 1
ATOM 1408 N N . VAL A 1 190 ? 1.445 16.451 9.050 1.00 34.06 190 VAL A N 1
ATOM 1409 C CA . VAL A 1 190 ? 0.247 17.322 9.047 1.00 34.06 190 VAL A CA 1
ATOM 1410 C C . VAL A 1 190 ? -0.648 17.161 7.806 1.00 34.06 190 VAL A C 1
ATOM 1412 O O . VAL A 1 190 ? -1.859 17.333 7.899 1.00 34.06 190 VAL A O 1
ATOM 1415 N N . GLY A 1 191 ? -0.073 16.819 6.647 1.00 33.47 191 GLY A N 1
ATOM 1416 C CA . GLY A 1 191 ? -0.836 16.528 5.426 1.00 33.47 191 GLY A CA 1
ATOM 1417 C C . GLY A 1 191 ? -1.600 15.203 5.508 1.00 33.47 191 GLY A C 1
ATOM 1418 O O . GLY A 1 191 ? -2.788 15.181 5.202 1.00 33.47 191 GLY A O 1
ATOM 1419 N N . ALA A 1 192 ? -0.953 14.142 6.010 1.00 35.56 192 ALA A N 1
ATOM 1420 C CA . ALA A 1 192 ? -1.618 12.877 6.317 1.00 35.56 192 ALA A CA 1
ATOM 1421 C C . ALA A 1 192 ? -2.673 13.057 7.425 1.00 35.56 192 ALA A C 1
ATOM 1423 O O . ALA A 1 192 ? -3.776 12.549 7.277 1.00 35.56 192 ALA A O 1
ATOM 1424 N N . TRP A 1 193 ? -2.405 13.876 8.454 1.00 41.69 193 TRP A N 1
ATOM 1425 C CA . TRP A 1 193 ? -3.401 14.235 9.480 1.00 41.69 193 TRP A CA 1
ATOM 1426 C C . TRP A 1 193 ? -4.623 14.963 8.900 1.00 41.69 193 TRP A C 1
ATOM 1428 O O . TRP A 1 193 ? -5.743 14.711 9.331 1.00 41.69 193 TRP A O 1
ATOM 1438 N N . ARG A 1 194 ? -4.443 15.850 7.909 1.00 38.44 194 ARG A N 1
ATOM 1439 C CA . ARG A 1 194 ? -5.558 16.547 7.238 1.00 38.44 194 ARG A CA 1
ATOM 1440 C C . ARG A 1 194 ? -6.424 15.614 6.391 1.00 38.44 194 ARG A C 1
ATOM 1442 O O . ARG A 1 194 ? -7.640 15.751 6.430 1.00 38.44 194 ARG A O 1
ATOM 1449 N N . GLU A 1 195 ? -5.822 14.673 5.664 1.00 37.62 195 GLU A N 1
ATOM 1450 C CA . GLU A 1 195 ? -6.557 13.640 4.914 1.00 37.62 195 GLU A CA 1
ATOM 1451 C C . GLU A 1 195 ? -7.280 12.664 5.882 1.00 37.62 195 GLU A C 1
ATOM 1453 O O . GLU A 1 195 ? -8.423 12.283 5.631 1.00 37.62 195 GLU A O 1
ATOM 1458 N N . GLN A 1 196 ? -6.681 12.347 7.040 1.00 41.94 196 GLN A N 1
ATOM 1459 C CA . GLN A 1 196 ? -7.243 11.485 8.102 1.00 41.94 196 GLN A CA 1
ATOM 1460 C C . GLN A 1 196 ? -8.451 12.082 8.845 1.00 41.94 196 GLN A C 1
ATOM 1462 O O . GLN A 1 196 ? -9.274 11.342 9.378 1.00 41.94 196 GLN A O 1
ATOM 1467 N N . LEU A 1 197 ? -8.568 13.411 8.883 1.00 45.06 197 LEU A N 1
ATOM 1468 C CA . LEU A 1 197 ? -9.687 14.134 9.503 1.00 45.06 197 LEU A CA 1
ATOM 1469 C C . LEU A 1 197 ? -10.953 14.171 8.633 1.00 45.06 197 LEU A C 1
ATOM 1471 O O . LEU A 1 197 ? -11.990 14.660 9.081 1.00 45.06 197 LEU A O 1
ATOM 1475 N N . THR A 1 198 ? -10.885 13.680 7.395 1.00 49.00 198 THR A N 1
ATOM 1476 C CA . THR A 1 198 ? -12.046 13.623 6.504 1.00 49.00 198 THR A CA 1
ATOM 1477 C C . THR A 1 198 ? -12.945 12.436 6.858 1.00 49.00 198 THR A C 1
ATOM 1479 O O . THR A 1 198 ? -12.463 11.356 7.205 1.00 49.00 198 THR A O 1
ATOM 1482 N N . ALA A 1 199 ? -14.267 12.630 6.773 1.00 47.91 199 ALA A N 1
ATOM 1483 C CA . ALA A 1 199 ? -15.254 11.587 7.076 1.00 47.91 199 ALA A CA 1
ATOM 1484 C C . ALA A 1 199 ? -15.064 10.317 6.220 1.00 47.91 199 ALA A C 1
ATOM 1486 O O . ALA A 1 199 ? -15.370 9.216 6.671 1.00 47.91 199 ALA A O 1
ATOM 1487 N N . ASP A 1 200 ? -14.487 10.473 5.027 1.00 50.31 200 ASP A N 1
ATOM 1488 C CA . ASP A 1 200 ? -14.251 9.420 4.043 1.00 50.31 200 ASP A CA 1
ATOM 1489 C C . ASP A 1 200 ? -12.753 9.075 3.914 1.00 50.31 200 ASP A C 1
ATOM 1491 O O . ASP A 1 200 ? -12.160 9.088 2.832 1.00 50.31 200 ASP A O 1
ATOM 1495 N N . SER A 1 201 ? -12.090 8.802 5.041 1.00 54.00 201 SER A N 1
ATOM 1496 C CA . SER A 1 201 ? -10.696 8.349 5.013 1.00 54.00 201 SER A CA 1
ATOM 1497 C C . SER A 1 201 ? -10.595 6.894 4.507 1.00 54.00 201 SER A C 1
ATOM 1499 O O . SER A 1 201 ? -11.476 6.077 4.802 1.00 54.00 201 SER A O 1
ATOM 1501 N N . PRO A 1 202 ? -9.513 6.503 3.803 1.00 55.09 202 PRO A N 1
ATOM 1502 C CA . PRO A 1 202 ? -9.307 5.114 3.381 1.00 55.09 202 PRO A CA 1
ATOM 1503 C C . PRO A 1 202 ? -9.335 4.104 4.537 1.00 55.09 202 PRO A C 1
ATOM 1505 O O . PRO A 1 202 ? -9.807 2.979 4.378 1.00 55.09 202 PRO A O 1
ATOM 1508 N N . TYR A 1 203 ? -8.886 4.527 5.722 1.00 63.75 203 TYR A N 1
ATOM 1509 C CA . TYR A 1 203 ? -8.930 3.724 6.941 1.00 63.75 203 TYR A CA 1
ATOM 1510 C C . TYR A 1 203 ? -10.374 3.508 7.427 1.00 63.75 203 TYR A C 1
ATOM 1512 O O . TYR A 1 203 ? -10.755 2.380 7.736 1.00 63.75 203 TYR A O 1
ATOM 1520 N N . THR A 1 204 ? -11.212 4.554 7.394 1.00 67.38 204 THR A N 1
ATOM 1521 C CA . THR A 1 204 ? -12.658 4.460 7.675 1.00 67.38 204 THR A CA 1
ATOM 1522 C C . THR A 1 204 ? -13.354 3.496 6.712 1.00 67.38 204 THR A C 1
ATOM 1524 O O . THR A 1 204 ? -14.154 2.665 7.140 1.00 67.38 204 THR A O 1
ATOM 1527 N N . ARG A 1 205 ? -13.024 3.558 5.414 1.00 66.38 205 ARG A N 1
ATOM 1528 C CA . ARG A 1 205 ? -13.614 2.674 4.396 1.00 66.38 205 ARG A CA 1
ATOM 1529 C C . ARG A 1 205 ? -13.228 1.208 4.571 1.00 66.38 205 ARG A C 1
ATOM 1531 O O . ARG A 1 205 ? -14.062 0.340 4.329 1.00 66.38 205 ARG A O 1
ATOM 1538 N N . ALA A 1 206 ? -11.997 0.925 4.994 1.00 67.62 206 ALA A N 1
ATOM 1539 C CA . ALA A 1 206 ? -11.510 -0.440 5.197 1.00 67.62 206 ALA A CA 1
ATOM 1540 C C . ALA A 1 206 ? -12.072 -1.109 6.468 1.00 67.62 206 ALA A C 1
ATOM 1542 O O . ALA A 1 206 ? -12.180 -2.333 6.516 1.00 67.62 206 ALA A O 1
ATOM 1543 N N . LEU A 1 207 ? -12.497 -0.331 7.472 1.00 77.44 207 LEU A N 1
ATOM 1544 C CA . LEU A 1 207 ? -13.079 -0.861 8.714 1.00 77.44 207 LEU A CA 1
ATOM 1545 C C . LEU A 1 207 ? -14.419 -1.583 8.508 1.00 77.44 207 LEU A C 1
ATOM 1547 O O . LEU A 1 207 ? -14.705 -2.552 9.209 1.00 77.44 207 LEU A O 1
ATOM 1551 N N . ARG A 1 208 ? -15.245 -1.136 7.556 1.00 77.69 208 ARG A N 1
ATOM 1552 C CA . ARG A 1 208 ? -16.567 -1.730 7.301 1.00 77.69 208 ARG A CA 1
ATOM 1553 C C . ARG A 1 208 ? -16.485 -3.192 6.819 1.00 77.69 208 ARG A C 1
ATOM 1555 O O . ARG A 1 208 ? -17.133 -4.026 7.446 1.00 77.69 208 ARG A O 1
ATOM 1562 N N . PRO A 1 209 ? -15.664 -3.535 5.810 1.00 70.88 209 PRO A N 1
ATOM 1563 C CA . PRO A 1 209 ? -15.428 -4.923 5.417 1.00 70.88 209 PRO A CA 1
ATOM 1564 C C . PRO A 1 209 ? -14.955 -5.821 6.561 1.00 70.88 209 PRO A C 1
ATOM 1566 O O . PRO A 1 209 ? -15.425 -6.944 6.660 1.00 70.88 209 PRO A O 1
ATOM 1569 N N . ALA A 1 210 ? -14.089 -5.336 7.462 1.00 78.38 210 ALA A N 1
ATOM 1570 C CA . ALA A 1 210 ? -13.625 -6.136 8.604 1.00 78.38 210 ALA A CA 1
ATOM 1571 C C . ALA A 1 210 ? -14.779 -6.517 9.551 1.00 78.38 210 ALA A C 1
ATOM 1573 O O . ALA A 1 210 ? -14.830 -7.621 10.088 1.00 78.38 210 ALA A O 1
ATOM 1574 N N . ILE A 1 211 ? -15.729 -5.599 9.745 1.00 83.25 211 ILE A N 1
ATOM 1575 C CA . ILE A 1 211 ? -16.930 -5.811 10.565 1.00 83.25 211 ILE A CA 1
ATOM 1576 C C . ILE A 1 211 ? -17.896 -6.784 9.872 1.00 83.25 211 ILE A C 1
ATOM 1578 O O . ILE A 1 211 ? -18.483 -7.643 10.532 1.00 83.25 211 ILE A O 1
ATOM 1582 N N . GLU A 1 212 ? -18.041 -6.665 8.551 1.00 78.94 212 GLU A N 1
ATOM 1583 C CA . GLU A 1 212 ? -18.889 -7.538 7.732 1.00 78.94 212 GLU A CA 1
ATOM 1584 C C . GLU A 1 212 ? -18.330 -8.969 7.645 1.00 78.94 212 GLU A C 1
ATOM 1586 O O . GLU A 1 212 ? -19.069 -9.923 7.885 1.00 78.94 212 GLU A O 1
ATOM 1591 N N . GLU A 1 213 ? -17.028 -9.129 7.392 1.00 78.38 213 GLU A N 1
ATOM 1592 C CA . GLU A 1 213 ? -16.325 -10.421 7.321 1.00 78.38 213 GLU A CA 1
ATOM 1593 C C . GLU A 1 213 ? -16.366 -11.171 8.660 1.00 78.38 213 GLU A C 1
ATOM 1595 O O . GLU A 1 213 ? -16.485 -12.397 8.696 1.00 78.38 213 GLU A O 1
ATOM 1600 N N . HIS A 1 214 ? -16.369 -10.444 9.784 1.00 84.31 214 HIS A N 1
ATOM 1601 C CA . HIS A 1 214 ? -16.520 -11.053 11.108 1.00 84.31 214 HIS A CA 1
ATOM 1602 C C . HIS A 1 214 ? -17.872 -11.732 11.325 1.00 84.31 214 HIS A C 1
ATOM 1604 O O . HIS A 1 214 ? -17.990 -12.580 12.220 1.00 84.31 214 HIS A O 1
ATOM 1610 N N . GLY A 1 215 ? -18.872 -11.378 10.514 1.00 77.19 215 GLY A N 1
ATOM 1611 C CA . GLY A 1 215 ? -20.225 -11.913 10.591 1.00 77.19 215 GLY A CA 1
ATOM 1612 C C . GLY A 1 215 ? -21.017 -11.337 11.762 1.00 77.19 215 GLY A C 1
ATOM 1613 O O . GLY A 1 215 ? -21.763 -12.068 12.413 1.00 77.19 215 GLY A O 1
ATOM 1614 N N . ILE A 1 216 ? -20.836 -10.048 12.078 1.00 80.56 216 ILE A N 1
ATOM 1615 C CA . ILE A 1 216 ? -21.625 -9.382 13.123 1.00 80.56 216 ILE A CA 1
ATOM 1616 C C . ILE A 1 216 ? -23.094 -9.323 12.665 1.00 80.56 216 ILE A C 1
ATOM 1618 O O . ILE A 1 216 ? -23.372 -8.787 11.589 1.00 80.56 216 ILE A O 1
ATOM 1622 N N . PRO A 1 217 ? -24.058 -9.850 13.445 1.00 74.19 217 PRO A N 1
ATOM 1623 C CA . PRO A 1 217 ? -25.466 -9.784 13.079 1.00 74.19 217 PRO A CA 1
ATOM 1624 C C . PRO A 1 217 ? -25.953 -8.338 12.970 1.00 74.19 217 PRO A C 1
ATOM 1626 O O . PRO A 1 217 ? -25.591 -7.476 13.776 1.00 74.19 217 PRO A O 1
ATOM 1629 N N . ARG A 1 218 ? -26.833 -8.067 12.002 1.00 73.06 218 ARG A N 1
ATOM 1630 C CA . ARG A 1 218 ? -27.490 -6.758 11.910 1.00 73.06 218 ARG A CA 1
ATOM 1631 C C . ARG A 1 218 ? -28.299 -6.478 13.178 1.00 73.06 218 ARG A C 1
ATOM 1633 O O . ARG A 1 218 ? -28.967 -7.364 13.701 1.00 73.06 218 ARG A O 1
ATOM 1640 N N . GLY A 1 219 ? -28.226 -5.244 13.667 1.00 77.62 219 GLY A N 1
ATOM 1641 C CA . GLY A 1 219 ? -28.854 -4.812 14.918 1.00 77.62 219 GLY A CA 1
ATOM 1642 C C . GLY A 1 219 ? -28.102 -5.205 16.196 1.00 77.62 219 GLY A C 1
ATOM 1643 O O . GLY A 1 219 ? -28.522 -4.790 17.274 1.00 77.62 219 GLY A O 1
ATOM 1644 N N . ALA A 1 220 ? -26.991 -5.948 16.102 1.00 79.81 220 ALA A N 1
ATOM 1645 C CA . ALA A 1 220 ? -26.170 -6.274 17.265 1.00 79.81 220 ALA A CA 1
ATOM 1646 C C . ALA A 1 220 ? -25.565 -5.019 17.916 1.00 79.81 220 ALA A C 1
ATOM 1648 O O . ALA A 1 220 ? -25.296 -4.017 17.244 1.00 79.81 220 ALA A O 1
ATOM 1649 N N . GLU A 1 221 ? -25.338 -5.097 19.229 1.00 90.19 221 GLU A N 1
ATOM 1650 C CA . GLU A 1 221 ? -24.721 -4.019 19.999 1.00 90.19 221 GLU A CA 1
ATOM 1651 C C . GLU A 1 221 ? -23.208 -3.985 19.763 1.00 90.19 221 GLU A C 1
ATOM 1653 O O . GLU A 1 221 ? -22.500 -4.981 19.957 1.00 90.19 221 GLU A O 1
ATOM 1658 N N . LEU A 1 222 ? -22.739 -2.817 19.324 1.00 93.00 222 LEU A N 1
ATOM 1659 C CA . LEU A 1 222 ? -21.355 -2.566 18.948 1.00 93.00 222 LEU A CA 1
ATOM 1660 C C . LEU A 1 222 ? -20.764 -1.443 19.810 1.00 93.00 222 LEU A C 1
ATOM 1662 O O . LEU A 1 222 ? -21.398 -0.396 20.009 1.00 93.00 222 LEU A O 1
ATOM 1666 N N . ALA A 1 223 ? -19.541 -1.653 20.289 1.00 96.62 223 ALA A N 1
ATOM 1667 C CA . ALA A 1 223 ? -18.675 -0.617 20.838 1.00 96.62 223 ALA A CA 1
ATOM 1668 C C . ALA A 1 223 ? -17.447 -0.442 19.941 1.00 96.62 223 ALA A C 1
ATOM 1670 O O . ALA A 1 223 ? -16.831 -1.416 19.503 1.00 96.62 223 ALA A O 1
ATOM 1671 N N . LEU A 1 224 ? -17.086 0.808 19.674 1.00 96.19 224 LEU A N 1
ATOM 1672 C CA . LEU A 1 224 ? -15.930 1.176 18.866 1.00 96.19 224 LEU A CA 1
ATOM 1673 C C . LEU A 1 224 ? -14.892 1.841 19.767 1.00 96.19 224 LEU A C 1
ATOM 1675 O O . LEU A 1 224 ? -15.199 2.822 20.436 1.00 96.19 224 LEU A O 1
ATOM 1679 N N . ILE A 1 225 ? -13.670 1.320 19.800 1.00 96.75 225 ILE A N 1
ATOM 1680 C CA . ILE A 1 225 ? -12.592 1.833 20.649 1.00 96.75 225 ILE A CA 1
ATOM 1681 C C . ILE A 1 225 ? -11.356 2.045 19.783 1.00 96.75 225 ILE A C 1
ATOM 1683 O O . ILE A 1 225 ? -10.897 1.122 19.111 1.00 96.75 225 ILE A O 1
ATOM 1687 N N . GLY A 1 226 ? -10.804 3.256 19.785 1.00 92.88 226 GLY A N 1
ATOM 1688 C CA . GLY A 1 226 ? -9.665 3.578 18.933 1.00 92.88 226 GLY A CA 1
ATOM 1689 C C . GLY A 1 226 ? -8.697 4.586 19.522 1.00 92.88 226 GLY A C 1
ATOM 1690 O O . GLY A 1 226 ? -9.031 5.368 20.413 1.00 92.88 226 GLY A O 1
ATOM 1691 N N . HIS A 1 227 ? -7.481 4.572 18.980 1.00 89.69 227 HIS A N 1
ATOM 1692 C CA . HIS A 1 227 ? -6.418 5.520 19.312 1.00 89.69 227 HIS A CA 1
ATOM 1693 C C . HIS A 1 227 ? -5.967 6.302 18.077 1.00 89.69 227 HIS A C 1
ATOM 1695 O O . HIS A 1 227 ? -5.898 5.735 16.986 1.00 89.69 227 HIS A O 1
ATOM 1701 N N . GLY A 1 228 ? -5.670 7.596 18.235 1.00 81.38 228 GLY A N 1
ATOM 1702 C CA . GLY A 1 228 ? -5.136 8.444 17.164 1.00 81.38 228 GLY A CA 1
ATOM 1703 C C . GLY A 1 228 ? -5.988 8.391 15.889 1.00 81.38 228 GLY A C 1
ATOM 1704 O O . GLY A 1 228 ? -7.194 8.626 15.932 1.00 81.38 228 GLY A O 1
ATOM 1705 N N . GLU A 1 229 ? -5.371 8.024 14.761 1.00 74.50 229 GLU A N 1
ATOM 1706 C CA . GLU A 1 229 ? -6.047 7.826 13.463 1.00 74.50 229 GLU A CA 1
ATOM 1707 C C . GLU A 1 229 ? -7.231 6.845 13.543 1.00 74.50 229 GLU A C 1
ATOM 1709 O O . GLU A 1 229 ? -8.282 7.095 12.949 1.00 74.50 229 GLU A O 1
ATOM 1714 N N . GLY A 1 230 ? -7.101 5.757 14.309 1.00 79.62 230 GLY A N 1
ATOM 1715 C CA . GLY A 1 230 ? -8.179 4.786 14.466 1.00 79.62 230 GLY A CA 1
ATOM 1716 C C . GLY A 1 230 ? -9.354 5.326 15.267 1.00 79.62 230 GLY A C 1
ATOM 1717 O O . GLY A 1 230 ? -10.500 5.042 14.928 1.00 79.62 230 GLY A O 1
ATOM 1718 N N . GLY A 1 231 ? -9.094 6.176 16.264 1.00 86.81 231 GLY A N 1
ATOM 1719 C CA . GLY A 1 231 ? -10.149 6.894 16.982 1.00 86.81 231 GLY A CA 1
ATOM 1720 C C . GLY A 1 231 ? -10.943 7.815 16.052 1.00 86.81 231 GLY A C 1
ATOM 1721 O O . GLY A 1 231 ? -12.172 7.761 16.040 1.00 86.81 231 GLY A O 1
ATOM 1722 N N . THR A 1 232 ? -10.257 8.589 15.206 1.00 80.06 232 THR A N 1
ATOM 1723 C CA . THR A 1 232 ? -10.900 9.467 14.212 1.00 80.06 232 THR A CA 1
ATOM 1724 C C . THR A 1 232 ? -11.776 8.687 13.235 1.00 80.06 232 THR A C 1
ATOM 1726 O O . THR A 1 232 ? -12.916 9.068 12.975 1.00 80.06 232 THR A O 1
ATOM 1729 N N . ALA A 1 233 ? -11.273 7.571 12.706 1.00 80.31 233 ALA A N 1
ATOM 1730 C CA . ALA A 1 233 ? -12.020 6.771 11.742 1.00 80.31 233 ALA A CA 1
ATOM 1731 C C . ALA A 1 233 ? -13.287 6.148 12.341 1.00 80.31 233 ALA A C 1
ATOM 1733 O O . ALA A 1 233 ? -14.331 6.130 11.692 1.00 80.31 233 ALA A O 1
ATOM 1734 N N . LEU A 1 234 ? -13.225 5.693 13.595 1.00 88.94 234 LEU A N 1
ATOM 1735 C CA . LEU A 1 234 ? -14.388 5.164 14.307 1.00 88.94 234 LEU A CA 1
ATOM 1736 C C . LEU A 1 234 ? -15.413 6.256 14.645 1.00 88.94 234 LEU A C 1
ATOM 1738 O O . LEU A 1 234 ? -16.614 6.018 14.516 1.00 88.94 234 LEU A O 1
ATOM 1742 N N . LEU A 1 235 ? -14.963 7.464 15.001 1.00 86.56 235 LEU A N 1
ATOM 1743 C CA . LEU A 1 235 ? -15.844 8.627 15.166 1.00 86.56 235 LEU A CA 1
ATOM 1744 C C . LEU A 1 235 ? -16.552 8.993 13.855 1.00 86.56 235 LEU A C 1
ATOM 1746 O O . LEU A 1 235 ? -17.738 9.312 13.869 1.00 86.56 235 LEU A O 1
ATOM 1750 N N . ASN A 1 236 ? -15.862 8.900 12.717 1.00 83.00 236 ASN A N 1
ATOM 1751 C CA . ASN A 1 236 ? -16.469 9.111 11.403 1.00 83.00 236 ASN A CA 1
ATOM 1752 C C . ASN A 1 236 ? -17.483 8.011 11.057 1.00 83.00 236 ASN A C 1
ATOM 1754 O O . ASN A 1 236 ? -18.577 8.316 10.584 1.00 83.00 236 ASN A O 1
ATOM 1758 N N . LEU A 1 237 ? -17.175 6.748 11.366 1.00 83.94 237 LEU A N 1
ATOM 1759 C CA . LEU A 1 237 ? -18.094 5.625 11.165 1.00 83.94 237 LEU A CA 1
ATOM 1760 C C . LEU A 1 237 ? -19.377 5.769 12.000 1.00 83.94 237 LEU A C 1
ATOM 1762 O O . LEU A 1 237 ? -20.462 5.435 11.534 1.00 83.94 237 LEU A O 1
ATOM 1766 N N . ALA A 1 238 ? -19.275 6.347 13.198 1.00 87.62 238 ALA A N 1
ATOM 1767 C CA . ALA A 1 238 ? -20.418 6.649 14.059 1.00 87.62 238 ALA A CA 1
ATOM 1768 C C . ALA A 1 238 ? -21.382 7.706 13.492 1.00 87.62 238 ALA A C 1
ATOM 1770 O O . ALA A 1 238 ? -22.495 7.868 13.992 1.00 87.62 238 ALA A O 1
ATOM 1771 N N . ARG A 1 239 ? -20.963 8.452 12.465 1.00 83.62 239 ARG A N 1
ATOM 1772 C CA . ARG A 1 239 ? -21.778 9.456 11.758 1.00 83.62 239 ARG A CA 1
ATOM 1773 C C . ARG A 1 239 ? -22.397 8.916 10.481 1.00 83.62 239 ARG A C 1
ATOM 1775 O O . ARG A 1 239 ? -23.238 9.576 9.876 1.00 83.62 239 ARG A O 1
ATOM 1782 N N . ASP A 1 240 ? -21.993 7.725 10.065 1.00 79.38 240 ASP A N 1
ATOM 1783 C CA . ASP A 1 240 ? -22.548 7.078 8.895 1.00 79.38 240 ASP A CA 1
ATOM 1784 C C . ASP A 1 240 ? -23.917 6.482 9.245 1.00 79.38 240 ASP A C 1
ATOM 1786 O O . ASP A 1 240 ? -24.042 5.463 9.929 1.00 79.38 240 ASP A O 1
ATOM 1790 N N . ALA A 1 241 ? -24.974 7.126 8.750 1.00 75.31 241 ALA A N 1
ATOM 1791 C CA . ALA A 1 241 ? -26.341 6.685 8.995 1.00 75.31 241 ALA A CA 1
ATOM 1792 C C . ALA A 1 241 ? -26.622 5.277 8.437 1.00 75.31 241 ALA A C 1
ATOM 1794 O O . ALA A 1 241 ? -27.470 4.570 8.972 1.00 75.31 241 ALA A O 1
ATOM 1795 N N . GLY A 1 242 ? -25.932 4.844 7.377 1.00 71.56 242 GLY A N 1
ATOM 1796 C CA . GLY A 1 242 ? -26.054 3.484 6.850 1.00 71.56 242 GLY A CA 1
ATOM 1797 C C . GLY A 1 242 ? -25.473 2.444 7.805 1.00 71.56 242 GLY A C 1
ATOM 1798 O O . GLY A 1 242 ? -26.096 1.412 8.047 1.00 71.56 242 GLY A O 1
ATOM 1799 N N . PHE A 1 243 ? -24.320 2.742 8.399 1.00 77.62 243 PHE A N 1
ATOM 1800 C CA . PHE A 1 243 ? -23.669 1.911 9.402 1.00 77.62 243 PHE A CA 1
ATOM 1801 C C . PHE A 1 243 ? -24.494 1.821 10.691 1.00 77.62 243 PHE A C 1
ATOM 1803 O O . PHE A 1 243 ? -24.774 0.716 11.150 1.00 77.62 243 PHE A O 1
ATOM 1810 N N . CYS A 1 244 ? -24.971 2.952 11.219 1.00 79.81 244 CYS A N 1
ATOM 1811 C CA . CYS A 1 244 ? -25.830 2.981 12.411 1.00 79.81 244 CYS A CA 1
ATOM 1812 C C . CYS A 1 244 ? -27.222 2.362 12.184 1.00 79.81 244 CYS A C 1
ATOM 1814 O O . CYS A 1 244 ? -27.880 1.965 13.141 1.00 79.81 244 CYS A O 1
ATOM 1816 N N . ARG A 1 245 ? -27.689 2.248 10.931 1.00 74.56 245 ARG A N 1
ATOM 1817 C CA . ARG A 1 245 ? -28.878 1.441 10.596 1.00 74.56 245 ARG A CA 1
ATOM 1818 C C . ARG A 1 245 ? -28.580 -0.057 10.577 1.00 74.56 245 ARG A C 1
ATOM 1820 O O . ARG A 1 245 ? -29.456 -0.849 10.907 1.00 74.56 245 ARG A O 1
ATOM 1827 N N . ALA A 1 246 ? -27.377 -0.451 10.159 1.00 70.81 246 ALA A N 1
ATOM 1828 C CA . ALA A 1 246 ? -26.976 -1.854 10.093 1.00 70.81 246 ALA A CA 1
ATOM 1829 C C . ALA A 1 246 ? -26.646 -2.434 11.477 1.00 70.81 246 ALA A C 1
ATOM 1831 O O . ALA A 1 246 ? -26.976 -3.590 11.737 1.00 70.81 246 ALA A O 1
ATOM 1832 N N . TYR A 1 247 ? -26.041 -1.643 12.367 1.00 82.88 247 TYR A N 1
ATOM 1833 C CA . TYR A 1 247 ? -25.595 -2.064 13.698 1.00 82.88 247 TYR A CA 1
ATOM 1834 C C . TYR A 1 247 ? -26.034 -1.066 14.769 1.00 82.88 247 TYR A C 1
ATOM 1836 O O . TYR A 1 247 ? -26.024 0.143 14.537 1.00 82.88 247 TYR A O 1
ATOM 1844 N N . ARG A 1 248 ? -26.357 -1.556 15.972 1.00 89.50 248 ARG A N 1
ATOM 1845 C CA . ARG A 1 248 ? -26.702 -0.690 17.102 1.00 89.50 248 ARG A CA 1
ATOM 1846 C C . ARG A 1 248 ? -25.422 -0.218 17.778 1.00 89.50 248 ARG A C 1
ATOM 1848 O O . ARG A 1 248 ? -24.895 -0.860 18.688 1.00 89.50 248 ARG A O 1
ATOM 1855 N N . LEU A 1 249 ? -24.915 0.916 17.315 1.00 92.12 249 LEU A N 1
ATOM 1856 C CA . LEU A 1 249 ? -23.749 1.544 17.912 1.00 92.12 249 LEU A CA 1
ATOM 1857 C C . LEU A 1 249 ? -24.118 2.132 19.279 1.00 92.12 249 LEU A C 1
ATOM 1859 O O . LEU A 1 249 ? -24.960 3.017 19.379 1.00 92.12 249 LEU A O 1
ATOM 1863 N N . THR A 1 250 ? -23.509 1.605 20.337 1.00 94.12 250 THR A N 1
ATOM 1864 C CA . THR A 1 250 ? -23.810 2.026 21.716 1.00 94.12 250 THR A CA 1
ATOM 1865 C C . THR A 1 250 ? -22.736 2.949 22.275 1.00 94.12 250 THR A C 1
ATOM 1867 O O . THR A 1 250 ? -23.073 3.921 22.941 1.00 94.12 250 THR A O 1
ATOM 1870 N N . HIS A 1 251 ? -21.462 2.671 21.975 1.00 94.88 251 HIS A N 1
ATOM 1871 C CA . HIS A 1 251 ? -20.319 3.402 22.519 1.00 94.88 251 HIS A CA 1
ATOM 1872 C C . HIS A 1 251 ? -19.269 3.661 21.440 1.00 94.88 251 HIS A C 1
ATOM 1874 O O . HIS A 1 251 ? -18.957 2.772 20.643 1.00 94.88 251 HIS A O 1
ATOM 1880 N N . VAL A 1 252 ? -18.675 4.852 21.464 1.00 94.44 252 VAL A N 1
ATOM 1881 C CA . VAL A 1 252 ? -17.471 5.196 20.702 1.00 94.44 252 VAL A CA 1
ATOM 1882 C C . VAL A 1 252 ? -16.479 5.846 21.648 1.00 94.44 252 VAL A C 1
ATOM 1884 O O . VAL A 1 252 ? -16.776 6.892 22.214 1.00 94.44 252 VAL A O 1
ATOM 1887 N N . ILE A 1 253 ? -15.311 5.238 21.832 1.00 94.94 253 ILE A N 1
ATOM 1888 C CA . ILE A 1 253 ? -14.251 5.769 22.687 1.00 94.94 253 ILE A CA 1
ATOM 1889 C C . ILE A 1 253 ? -13.025 6.064 21.838 1.00 94.94 253 ILE A C 1
ATOM 1891 O O . ILE A 1 253 ? -12.437 5.161 21.242 1.00 94.94 253 ILE A O 1
ATOM 1895 N N . ALA A 1 254 ? -12.626 7.329 21.805 1.00 92.00 254 ALA A N 1
ATOM 1896 C CA . ALA A 1 254 ? -11.482 7.798 21.042 1.00 92.00 254 ALA A CA 1
ATOM 1897 C C . ALA A 1 254 ? -10.429 8.406 21.976 1.00 92.00 254 ALA A C 1
ATOM 1899 O O . ALA A 1 254 ? -10.682 9.380 22.685 1.00 92.00 254 ALA A O 1
ATOM 1900 N N . VAL A 1 255 ? -9.232 7.820 21.971 1.00 91.38 255 VAL A N 1
ATOM 1901 C CA . VAL A 1 255 ? -8.108 8.219 22.828 1.00 91.38 255 VAL A CA 1
ATOM 1902 C C . VAL A 1 255 ? -7.016 8.860 21.978 1.00 91.38 255 VAL A C 1
ATOM 1904 O O . VAL A 1 255 ? -6.560 8.272 21.001 1.00 91.38 255 VAL A O 1
ATOM 1907 N N . GLY A 1 256 ? -6.588 10.072 22.326 1.00 82.56 256 GLY A N 1
ATOM 1908 C CA . GLY A 1 256 ? -5.571 10.811 21.571 1.00 82.56 256 GLY A CA 1
ATOM 1909 C C . GLY A 1 256 ? -5.958 11.085 20.115 1.00 82.56 256 GLY A C 1
ATOM 1910 O O . GLY A 1 256 ? -5.091 11.297 19.277 1.00 82.56 256 GLY A O 1
ATOM 1911 N N . ALA A 1 257 ? -7.247 11.038 19.782 1.00 77.69 257 ALA A N 1
ATOM 1912 C CA . ALA A 1 257 ? -7.743 11.409 18.464 1.00 77.69 257 ALA A CA 1
ATOM 1913 C C . ALA A 1 257 ? -8.139 12.892 18.465 1.00 77.69 257 ALA A C 1
ATOM 1915 O O . ALA A 1 257 ? -8.626 13.377 19.486 1.00 77.69 257 ALA A O 1
ATOM 1916 N N . PRO A 1 258 ? -7.982 13.631 17.359 1.00 68.56 258 PRO A N 1
ATOM 1917 C CA . PRO A 1 258 ? -8.645 14.922 17.226 1.00 68.56 258 PRO A CA 1
ATOM 1918 C C . PRO A 1 258 ? -10.159 14.690 17.230 1.00 68.56 258 PRO A C 1
ATOM 1920 O O . PRO A 1 258 ? -10.630 13.758 16.582 1.00 68.56 258 PRO A O 1
ATOM 1923 N N . ASP A 1 259 ? -10.923 15.512 17.947 1.00 62.78 259 ASP A N 1
ATOM 1924 C CA . ASP A 1 259 ? -12.383 15.452 17.853 1.00 62.78 259 ASP A CA 1
ATOM 1925 C C . ASP A 1 259 ? -12.815 16.158 16.558 1.00 62.78 259 ASP A C 1
ATOM 1927 O O . ASP A 1 259 ? -12.605 17.368 16.408 1.00 62.78 259 ASP A O 1
ATOM 1931 N N . PRO A 1 260 ? -13.353 15.427 15.567 1.00 52.66 260 PRO A N 1
ATOM 1932 C CA . PRO A 1 260 ? -13.884 16.065 14.382 1.00 52.66 260 PRO A CA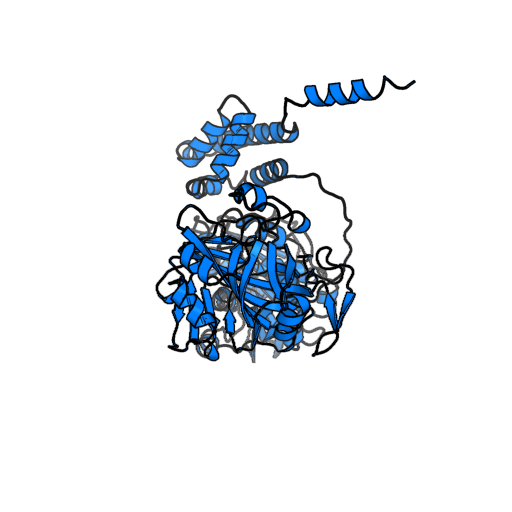 1
ATOM 1933 C C . PRO A 1 260 ? -15.183 16.774 14.785 1.00 52.66 260 PRO A C 1
ATOM 1935 O O . PRO A 1 260 ? -15.987 16.217 15.518 1.00 52.66 260 PRO A O 1
ATOM 1938 N N . ALA A 1 261 ? -15.467 17.979 14.297 1.00 51.56 261 ALA A N 1
ATOM 1939 C CA . ALA A 1 261 ? -16.763 18.618 14.559 1.00 51.56 261 ALA A CA 1
ATOM 1940 C C . ALA A 1 261 ? -17.930 17.714 14.083 1.00 51.56 261 ALA A C 1
ATOM 1942 O O . ALA A 1 261 ? -17.867 17.188 12.970 1.00 51.56 261 ALA A O 1
ATOM 1943 N N . GLY A 1 262 ? -18.973 17.497 14.904 1.00 60.97 262 GLY A N 1
ATOM 1944 C CA . GLY A 1 262 ? -20.205 16.779 14.510 1.00 60.97 262 GLY A CA 1
ATOM 1945 C C . GLY A 1 262 ? -20.760 15.763 15.527 1.00 60.97 262 GLY A C 1
ATOM 1946 O O . GLY A 1 262 ? -20.053 15.292 16.416 1.00 60.97 262 GLY A O 1
ATOM 1947 N N . ARG A 1 263 ? -22.043 15.399 15.384 1.00 76.88 263 ARG A N 1
ATOM 1948 C CA . ARG A 1 263 ? -22.757 14.441 16.256 1.00 76.88 263 ARG A CA 1
ATOM 1949 C C . ARG A 1 263 ? -22.851 13.051 15.603 1.00 76.88 263 ARG A C 1
ATOM 1951 O O . ARG A 1 263 ? -22.903 13.003 14.375 1.00 76.88 263 ARG A O 1
ATOM 1958 N N . PRO A 1 264 ? -22.882 11.946 16.375 1.00 82.88 264 PRO A N 1
ATOM 1959 C CA . PRO A 1 264 ? -23.196 10.618 15.842 1.00 82.88 264 PRO A CA 1
ATOM 1960 C C . PRO A 1 264 ? -24.542 10.602 15.108 1.00 82.88 264 PRO A C 1
ATOM 1962 O O . PRO A 1 264 ? -25.434 11.388 15.431 1.00 82.88 264 PRO A O 1
ATOM 1965 N N . ALA A 1 265 ? -24.702 9.690 14.148 1.00 83.88 265 ALA A N 1
ATOM 1966 C CA . ALA A 1 265 ? -25.948 9.551 13.396 1.00 83.88 265 ALA A CA 1
ATOM 1967 C C . ALA A 1 265 ? -27.104 9.046 14.274 1.00 83.88 265 ALA A C 1
ATOM 1969 O O . ALA A 1 265 ? -28.236 9.496 14.108 1.00 83.88 265 ALA A O 1
ATOM 1970 N N . ASP A 1 266 ? -26.823 8.137 15.216 1.00 82.94 266 ASP A N 1
ATOM 1971 C CA . ASP A 1 266 ? -27.775 7.756 16.263 1.00 82.94 266 ASP A CA 1
ATOM 1972 C C . ASP A 1 266 ? -27.504 8.590 17.529 1.00 82.94 266 ASP A C 1
ATOM 1974 O O . ASP A 1 266 ? -26.448 8.413 18.149 1.00 82.94 266 ASP A O 1
ATOM 1978 N N . PRO A 1 267 ? -28.438 9.461 17.959 1.00 83.81 267 PRO A N 1
ATOM 1979 C CA . PRO A 1 267 ? -28.256 10.324 19.128 1.00 83.81 267 PRO A CA 1
ATOM 1980 C C . PRO A 1 267 ? -28.127 9.557 20.452 1.00 83.81 267 PRO A C 1
ATOM 1982 O O . PRO A 1 267 ? -27.717 10.145 21.453 1.00 83.81 267 PRO A O 1
ATOM 1985 N N . ARG A 1 268 ? -28.468 8.262 20.482 1.00 87.38 268 ARG A N 1
ATOM 1986 C CA . ARG A 1 268 ? -28.297 7.381 21.649 1.00 87.38 268 ARG A CA 1
ATOM 1987 C C . ARG A 1 268 ? -26.875 6.836 21.780 1.00 87.38 268 ARG A C 1
ATOM 1989 O O . ARG A 1 268 ? -26.566 6.231 22.800 1.00 87.38 268 ARG A O 1
ATOM 1996 N N . THR A 1 269 ? -26.030 7.022 20.765 1.00 90.88 269 THR A N 1
ATOM 1997 C CA . THR A 1 269 ? -24.623 6.618 20.825 1.00 90.88 269 THR A CA 1
ATOM 1998 C C . THR A 1 269 ? -23.903 7.451 21.877 1.00 90.88 269 THR A C 1
ATOM 2000 O O . THR A 1 269 ? -23.876 8.679 21.777 1.00 90.88 269 THR A O 1
ATOM 2003 N N . TRP A 1 270 ? -23.288 6.789 22.853 1.00 93.31 270 TRP A N 1
ATOM 2004 C CA . TRP A 1 270 ? -22.447 7.439 23.846 1.00 93.31 270 TRP A CA 1
ATOM 2005 C C . TRP A 1 270 ? -21.019 7.620 23.319 1.00 93.31 270 TRP A C 1
ATOM 2007 O O . TRP A 1 270 ? -20.428 6.686 22.773 1.00 93.31 270 TRP A O 1
ATOM 2017 N N . VAL A 1 271 ? -20.453 8.817 23.469 1.00 91.56 271 VAL A N 1
ATOM 2018 C CA . VAL A 1 271 ? -19.111 9.157 22.973 1.00 91.56 271 VAL A CA 1
ATOM 2019 C C . VAL A 1 271 ? -18.189 9.519 24.131 1.00 91.56 271 VAL A C 1
ATOM 2021 O O . VAL A 1 271 ? -18.440 10.487 24.839 1.00 91.56 271 VAL A O 1
ATOM 2024 N N . GLY A 1 272 ? -17.100 8.770 24.291 1.00 91.69 272 GLY A N 1
ATOM 2025 C CA . GLY A 1 272 ? -16.016 9.065 25.222 1.00 91.69 272 GLY A CA 1
ATOM 2026 C C . GLY A 1 272 ? -14.779 9.566 24.480 1.00 91.69 272 GLY A C 1
ATOM 2027 O O . GLY A 1 272 ? -14.269 8.897 23.582 1.00 91.69 272 GLY A O 1
ATOM 2028 N N . HIS A 1 273 ? -14.257 10.723 24.861 1.00 89.31 273 HIS A N 1
ATOM 2029 C CA . HIS A 1 273 ? -13.061 11.309 24.267 1.00 89.31 273 HIS A CA 1
ATOM 2030 C C . HIS A 1 273 ? -12.017 11.579 25.342 1.00 89.31 273 HIS A C 1
ATOM 2032 O O . HIS A 1 273 ? -12.337 12.108 26.403 1.00 89.31 273 HIS A O 1
ATOM 2038 N N . VAL A 1 274 ? -10.767 11.189 25.092 1.00 90.19 274 VAL A N 1
ATOM 2039 C CA . VAL A 1 274 ? -9.665 11.383 26.043 1.00 90.19 274 VAL A CA 1
ATOM 2040 C C . VAL A 1 274 ? -8.478 12.005 25.335 1.00 90.19 274 VAL A C 1
ATOM 2042 O O . VAL A 1 274 ? -7.938 11.413 24.401 1.00 90.19 274 VAL A O 1
ATOM 2045 N N . THR A 1 275 ? -8.009 13.150 25.824 1.00 86.50 275 THR A N 1
ATOM 2046 C CA . THR A 1 275 ? -6.843 13.847 25.262 1.00 86.50 275 THR A CA 1
ATOM 2047 C C . THR A 1 275 ? -5.856 14.270 26.339 1.00 86.50 275 THR A C 1
ATOM 2049 O O . THR A 1 275 ? -6.246 14.789 27.384 1.00 86.50 275 THR A O 1
ATOM 2052 N N . ASN A 1 276 ? -4.570 14.090 26.049 1.00 83.25 276 ASN A N 1
ATOM 2053 C CA . ASN A 1 276 ? -3.477 14.676 26.811 1.00 83.25 276 ASN A CA 1
ATOM 2054 C C . ASN A 1 276 ? -3.196 16.093 26.286 1.00 83.25 276 ASN A C 1
ATOM 2056 O O . ASN A 1 276 ? -2.975 16.267 25.093 1.00 83.25 276 ASN A O 1
ATOM 2060 N N . GLU A 1 277 ? -3.147 17.100 27.154 1.00 79.19 277 GLU A N 1
ATOM 2061 C CA . GLU A 1 277 ? -2.868 18.495 26.763 1.00 79.19 277 GLU A CA 1
ATOM 2062 C C . GLU A 1 277 ? -1.474 18.704 26.154 1.00 79.19 277 GLU A C 1
ATOM 2064 O O . GLU A 1 277 ? -1.227 19.693 25.465 1.00 79.19 277 GLU A O 1
ATOM 2069 N N . HIS A 1 278 ? -0.542 17.788 26.420 1.00 70.75 278 HIS A N 1
ATOM 2070 C CA . HIS A 1 278 ? 0.795 17.796 25.824 1.00 70.75 278 HIS A CA 1
ATOM 2071 C C . HIS A 1 278 ? 0.901 16.968 24.539 1.00 70.75 278 HIS A C 1
ATOM 2073 O O . HIS A 1 278 ? 1.988 16.820 23.972 1.00 70.75 278 HIS A O 1
ATOM 2079 N N . ASP A 1 279 ? -0.208 16.399 24.079 1.00 68.00 279 ASP A N 1
ATOM 2080 C CA . ASP A 1 279 ? -0.297 15.802 22.758 1.00 68.00 279 ASP A CA 1
ATOM 2081 C C . ASP A 1 279 ? -0.370 16.911 21.694 1.00 68.00 279 ASP A C 1
ATOM 2083 O O . ASP A 1 279 ? -1.076 17.903 21.858 1.00 68.00 279 ASP A O 1
ATOM 2087 N N . LEU A 1 280 ? 0.377 16.760 20.595 1.00 56.56 280 LEU A N 1
ATOM 2088 C CA . LEU A 1 280 ? 0.343 17.715 19.478 1.00 56.56 280 LEU A CA 1
ATOM 2089 C C . LEU A 1 280 ? -0.951 17.613 18.662 1.00 56.56 280 LEU A C 1
ATOM 2091 O O . LEU A 1 280 ? -1.210 18.478 17.821 1.00 56.56 280 LEU A O 1
ATOM 2095 N N . VAL A 1 281 ? -1.736 16.552 18.864 1.00 55.59 281 VAL A N 1
ATOM 2096 C CA . VAL A 1 281 ? -3.058 16.423 18.260 1.00 55.59 281 VAL A CA 1
ATOM 2097 C C . VAL A 1 281 ? -3.965 17.509 18.834 1.00 55.59 281 VAL A C 1
ATOM 2099 O O . VAL A 1 281 ? -4.144 17.553 20.050 1.00 55.59 281 VAL A O 1
ATOM 2102 N N . PRO A 1 282 ? -4.538 18.394 17.993 1.00 48.62 282 PRO A N 1
ATOM 2103 C CA . PRO A 1 282 ? -5.361 19.485 18.483 1.00 48.62 282 PRO A CA 1
ATOM 2104 C C . PRO A 1 282 ? -6.531 18.911 19.279 1.00 48.62 282 PRO A C 1
ATOM 2106 O O . PRO A 1 282 ? -7.408 18.243 18.728 1.00 48.62 282 PRO A O 1
ATOM 2109 N N . ALA A 1 283 ? -6.541 19.180 20.583 1.00 47.38 283 ALA A N 1
ATOM 2110 C CA . ALA A 1 283 ? -7.738 19.007 21.378 1.00 47.38 283 ALA A CA 1
ATOM 2111 C C . ALA A 1 283 ? -8.788 19.955 20.784 1.00 47.38 283 ALA A C 1
ATOM 2113 O O . ALA A 1 283 ? -8.499 21.139 20.584 1.00 47.38 283 ALA A O 1
ATOM 2114 N N . ALA A 1 284 ? -9.975 19.450 20.440 1.00 46.72 284 ALA A N 1
ATOM 2115 C CA . ALA A 1 284 ? -11.011 20.297 19.853 1.00 46.72 284 ALA A CA 1
ATOM 2116 C C . ALA A 1 284 ? -11.355 21.469 20.784 1.00 46.72 284 ALA A C 1
ATOM 2118 O O . ALA A 1 284 ? -10.982 21.489 21.960 1.00 46.72 284 ALA A O 1
ATOM 2119 N N . ALA A 1 285 ? -12.091 22.461 20.294 1.00 49.09 285 ALA A N 1
ATOM 2120 C CA . ALA A 1 285 ? -12.795 23.341 21.220 1.00 49.09 285 ALA A CA 1
ATOM 2121 C C . ALA A 1 285 ? -13.716 22.479 22.114 1.00 49.09 285 ALA A C 1
ATOM 2123 O O . ALA A 1 285 ? -14.205 21.452 21.637 1.00 49.09 285 ALA A O 1
ATOM 2124 N N . PRO A 1 286 ? -13.915 22.821 23.398 1.00 47.94 286 PRO A N 1
ATOM 2125 C CA . PRO A 1 286 ? -14.905 22.131 24.218 1.00 47.94 286 PRO A CA 1
ATOM 2126 C C . PRO A 1 286 ? -16.250 22.161 23.483 1.00 47.94 286 PRO A C 1
ATOM 2128 O O . PRO A 1 286 ? -16.746 23.234 23.139 1.00 47.94 286 PRO A O 1
ATOM 2131 N N . ALA A 1 287 ? -16.780 20.981 23.161 1.00 54.12 287 ALA A N 1
ATOM 2132 C CA . ALA A 1 287 ? -18.106 20.858 22.581 1.00 54.12 287 ALA A CA 1
ATOM 2133 C C . ALA A 1 287 ? -19.155 21.213 23.642 1.00 54.12 287 ALA A C 1
ATOM 2135 O O . ALA A 1 287 ? -18.894 21.086 24.842 1.00 54.12 287 ALA A O 1
ATOM 2136 N N . ASP A 1 288 ? -20.343 21.636 23.207 1.00 55.62 288 ASP A N 1
ATOM 2137 C CA . ASP A 1 288 ? -21.449 21.863 24.133 1.00 55.62 288 ASP A CA 1
ATOM 2138 C C . ASP A 1 288 ? -21.722 20.587 24.951 1.00 55.62 288 ASP A C 1
ATOM 2140 O O . ASP A 1 288 ? -21.772 19.493 24.369 1.00 55.62 288 ASP A O 1
ATOM 2144 N N . PRO A 1 289 ? -21.923 20.701 26.278 1.00 60.16 289 PRO A N 1
ATOM 2145 C CA . PRO A 1 289 ? -22.247 19.563 27.125 1.00 60.16 289 PRO A CA 1
ATOM 2146 C C . PRO A 1 289 ? -23.456 18.804 26.572 1.00 60.16 289 PRO A C 1
ATOM 2148 O O . PRO A 1 289 ? -24.517 19.383 26.334 1.00 60.16 289 PRO A O 1
ATOM 2151 N N . HIS A 1 290 ? -23.305 17.497 26.370 1.00 66.75 290 HIS A N 1
ATOM 2152 C CA . HIS A 1 290 ? -24.367 16.628 25.874 1.00 66.75 290 HIS A CA 1
ATOM 2153 C C . HIS A 1 290 ? -24.443 15.374 26.754 1.00 66.75 290 HIS A C 1
ATOM 2155 O O . HIS A 1 290 ? -23.398 14.807 27.064 1.00 66.75 290 HIS A O 1
ATOM 2161 N N . PRO A 1 291 ? -25.641 14.888 27.132 1.00 73.31 291 PRO A N 1
ATOM 2162 C CA . PRO A 1 291 ? -25.787 13.773 28.078 1.00 73.31 291 PRO A CA 1
ATOM 2163 C C . PRO A 1 291 ? -25.105 12.473 27.622 1.00 73.31 291 PRO A C 1
ATOM 2165 O O . PRO A 1 291 ? -24.650 11.691 28.446 1.00 73.31 291 PRO A O 1
ATOM 2168 N N . ASN A 1 292 ? -24.986 12.266 26.309 1.00 84.06 292 ASN A N 1
ATOM 2169 C CA . ASN A 1 292 ? -24.327 11.096 25.716 1.00 84.06 292 ASN A CA 1
ATOM 2170 C C . ASN A 1 292 ? -22.877 11.371 25.282 1.00 84.06 292 ASN A C 1
ATOM 2172 O O . ASN A 1 292 ? -22.396 10.769 24.322 1.00 84.06 292 ASN A O 1
ATOM 2176 N N . ARG A 1 293 ? -22.193 12.327 25.917 1.00 86.12 293 ARG A N 1
ATOM 2177 C CA . ARG A 1 293 ? -20.815 12.683 25.581 1.00 86.12 293 ARG A CA 1
ATOM 2178 C C . ARG A 1 293 ? -19.995 12.966 26.836 1.00 86.12 293 ARG A C 1
ATOM 2180 O O . ARG A 1 293 ? -20.432 13.705 27.711 1.00 86.12 293 ARG A O 1
ATOM 2187 N N . TYR A 1 294 ? -18.797 12.399 26.888 1.00 89.00 294 TYR A N 1
ATOM 2188 C CA . TYR A 1 294 ? -17.821 12.613 27.945 1.00 89.00 294 TYR A CA 1
ATOM 2189 C C . TYR A 1 294 ? -16.469 12.976 27.331 1.00 89.00 294 TYR A C 1
ATOM 2191 O O . TYR A 1 294 ? -15.877 12.166 26.622 1.00 89.00 294 TYR A O 1
ATOM 2199 N N . ASP A 1 295 ? -15.974 14.179 27.613 1.00 86.81 295 ASP A N 1
ATOM 2200 C CA . ASP A 1 295 ? -14.672 14.660 27.150 1.00 86.81 295 ASP A CA 1
ATOM 2201 C C . ASP A 1 295 ? -13.729 14.829 28.352 1.00 86.81 295 ASP A C 1
ATOM 2203 O O . ASP A 1 295 ? -13.934 15.697 29.200 1.00 86.81 295 ASP A O 1
ATOM 2207 N N . ALA A 1 296 ? -12.674 14.018 28.420 1.00 88.00 296 ALA A N 1
ATOM 2208 C CA . ALA A 1 296 ? -11.644 14.098 29.448 1.00 88.00 296 ALA A CA 1
ATOM 2209 C C . ALA A 1 296 ? -10.356 14.714 28.894 1.00 88.00 296 ALA A C 1
ATOM 2211 O O . ALA A 1 296 ? -9.740 14.195 27.957 1.00 88.00 296 ALA A O 1
ATOM 2212 N N . ARG A 1 297 ? -9.900 15.795 29.532 1.00 86.81 297 ARG A N 1
ATOM 2213 C CA . ARG A 1 297 ? -8.578 16.387 29.301 1.00 86.81 297 ARG A CA 1
ATOM 2214 C C . ARG A 1 297 ? -7.734 16.232 30.544 1.00 86.81 297 ARG A C 1
ATOM 2216 O O . ARG A 1 297 ? -8.212 16.479 31.646 1.00 86.81 297 ARG A O 1
ATOM 2223 N N . TYR A 1 298 ? -6.489 15.824 30.361 1.00 87.38 298 TYR A N 1
ATOM 2224 C CA . TYR A 1 298 ? -5.524 15.767 31.448 1.00 87.38 298 TYR A CA 1
ATOM 2225 C C . TYR A 1 298 ? -4.158 16.244 30.967 1.00 87.38 298 TYR A C 1
ATOM 2227 O O . TYR A 1 298 ? -3.813 16.126 29.790 1.00 87.38 298 TYR A O 1
ATOM 2235 N N . THR A 1 299 ? -3.352 16.735 31.897 1.00 84.88 299 THR A N 1
ATOM 2236 C CA . THR A 1 299 ? -1.976 17.149 31.627 1.00 84.88 299 THR A CA 1
ATOM 2237 C C . THR A 1 299 ? -1.030 16.016 32.026 1.00 84.88 299 THR A C 1
ATOM 2239 O O . THR A 1 299 ? -0.837 15.742 33.210 1.00 84.88 299 THR A O 1
ATOM 2242 N N . GLY A 1 300 ? -0.471 15.296 31.049 1.00 81.06 300 GLY A N 1
ATOM 2243 C CA . GLY A 1 300 ? 0.479 14.212 31.323 1.00 81.06 300 GLY A CA 1
ATOM 2244 C C . GLY A 1 300 ? 1.869 14.719 31.760 1.00 81.06 300 GLY A C 1
ATOM 2245 O O . GLY A 1 300 ? 2.241 15.840 31.435 1.00 81.06 300 GLY A O 1
ATOM 2246 N N . PRO A 1 301 ? 2.693 13.912 32.450 1.00 78.50 301 PRO A N 1
ATOM 2247 C CA . PRO A 1 301 ? 4.089 14.248 32.765 1.00 78.50 301 PRO A CA 1
ATOM 2248 C C . PRO A 1 301 ? 4.991 14.341 31.520 1.00 78.50 301 PRO A C 1
ATOM 2250 O O . PRO A 1 301 ? 5.937 15.131 31.481 1.00 78.50 301 PRO A O 1
ATOM 2253 N N . THR A 1 302 ? 4.706 13.544 30.487 1.00 72.06 302 THR A N 1
ATOM 2254 C CA . THR A 1 302 ? 5.494 13.492 29.251 1.00 72.06 302 THR A CA 1
ATOM 2255 C C . THR A 1 302 ? 5.080 14.623 28.305 1.00 72.06 302 THR A C 1
ATOM 2257 O O . THR A 1 302 ? 3.987 14.597 27.740 1.00 72.06 302 THR A O 1
ATOM 2260 N N . ARG A 1 303 ? 5.967 15.613 28.112 1.00 67.75 303 ARG A N 1
ATOM 2261 C CA . ARG A 1 303 ? 5.748 16.766 27.209 1.00 67.75 303 ARG A CA 1
ATOM 2262 C C . ARG A 1 303 ? 6.227 16.562 25.775 1.00 67.75 303 ARG A C 1
ATOM 2264 O O . ARG A 1 303 ? 5.794 17.268 24.871 1.00 67.75 303 ARG A O 1
ATOM 2271 N N . ALA A 1 304 ? 7.201 15.676 25.584 1.00 52.72 304 ALA A N 1
ATOM 2272 C CA . ALA A 1 304 ? 7.855 15.495 24.296 1.00 52.72 304 ALA A CA 1
ATOM 2273 C C . ALA A 1 304 ? 6.960 14.698 23.344 1.00 52.72 304 ALA A C 1
ATOM 2275 O O . ALA A 1 304 ? 6.423 13.664 23.723 1.00 52.72 304 ALA A O 1
ATOM 2276 N N . PHE A 1 305 ? 6.817 15.177 22.112 1.00 50.94 305 PHE A N 1
ATOM 2277 C CA . PHE A 1 305 ? 6.230 14.419 21.012 1.00 50.94 305 PHE A CA 1
ATOM 2278 C C . PHE A 1 305 ? 7.352 13.730 20.210 1.00 50.94 305 PHE A C 1
ATOM 2280 O O . PHE A 1 305 ? 8.367 14.383 19.939 1.00 50.94 305 PHE A O 1
ATOM 2287 N N . PRO A 1 306 ? 7.169 12.481 19.730 1.00 53.66 306 PRO A N 1
ATOM 2288 C CA . PRO A 1 306 ? 5.923 11.707 19.677 1.00 53.66 306 PRO A CA 1
ATOM 2289 C C . PRO A 1 306 ? 5.561 10.948 20.954 1.00 53.66 306 PRO A C 1
ATOM 2291 O O . PRO A 1 306 ? 4.527 10.288 20.963 1.00 53.66 306 PRO A O 1
ATOM 2294 N N . GLU A 1 307 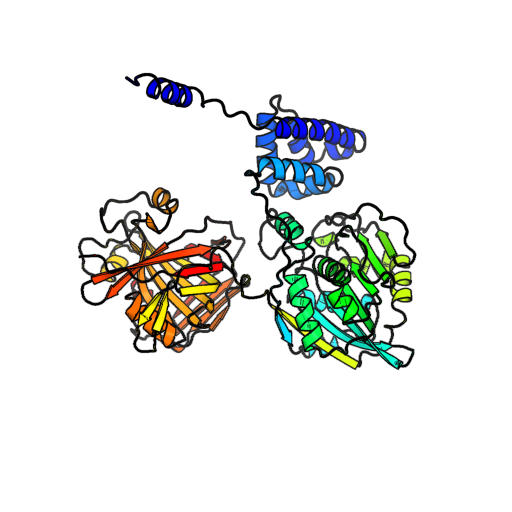? 6.380 11.008 22.004 1.00 61.12 307 GLU A N 1
ATOM 2295 C CA . GLU A 1 307 ? 6.199 10.206 23.213 1.00 61.12 307 GLU A CA 1
ATOM 2296 C C . GLU A 1 307 ? 4.840 10.468 23.874 1.00 61.12 307 GLU A C 1
ATOM 2298 O O . GLU A 1 307 ? 4.099 9.520 24.112 1.00 61.12 307 GLU A O 1
ATOM 2303 N N . SER A 1 308 ? 4.452 11.734 24.041 1.00 66.25 308 SER A N 1
ATOM 2304 C CA . SER A 1 308 ? 3.186 12.172 24.648 1.00 66.25 308 SER A CA 1
ATOM 2305 C C . SER A 1 308 ? 1.922 11.665 23.940 1.00 66.25 308 SER A C 1
ATOM 2307 O O . SER A 1 308 ? 0.854 11.662 24.555 1.00 66.25 308 SER A O 1
ATOM 2309 N N . HIS A 1 309 ? 2.048 11.218 22.684 1.00 77.31 309 HIS A N 1
ATOM 2310 C CA . HIS A 1 309 ? 0.963 10.706 21.844 1.00 77.31 309 HIS A CA 1
ATOM 2311 C C . HIS A 1 309 ? 0.857 9.167 21.847 1.00 77.31 309 HIS A C 1
ATOM 2313 O O . HIS A 1 309 ? -0.108 8.594 21.337 1.00 77.31 309 HIS A O 1
ATOM 2319 N N . LEU A 1 310 ? 1.850 8.455 22.388 1.00 77.19 310 LEU A N 1
ATOM 2320 C CA . LEU A 1 310 ? 1.873 6.994 22.340 1.00 77.19 310 LEU A CA 1
ATOM 2321 C C . LEU A 1 310 ? 0.753 6.391 23.190 1.00 77.19 310 LEU A C 1
ATOM 2323 O O . LEU A 1 310 ? 0.560 6.778 24.342 1.00 77.19 310 LEU A O 1
ATOM 2327 N N . LEU A 1 311 ? 0.060 5.380 22.658 1.00 87.38 311 LEU A N 1
ATOM 2328 C CA . LEU A 1 311 ? -1.042 4.732 23.372 1.00 87.38 311 LEU A CA 1
ATOM 2329 C C . LEU A 1 311 ? -0.595 4.142 24.717 1.00 87.38 311 LEU A C 1
ATOM 2331 O O . LEU A 1 311 ? -1.302 4.289 25.711 1.00 87.38 311 LEU A O 1
ATOM 2335 N N . ARG A 1 312 ? 0.611 3.565 24.796 1.00 86.25 312 ARG A N 1
ATOM 2336 C CA . ARG A 1 312 ? 1.200 3.128 26.073 1.00 86.25 312 ARG A CA 1
ATOM 2337 C C . ARG A 1 312 ? 1.284 4.231 27.138 1.00 86.25 312 ARG A C 1
ATOM 2339 O O . ARG A 1 312 ? 1.055 3.937 28.309 1.00 86.25 312 ARG A O 1
ATOM 2346 N N . GLU A 1 313 ? 1.552 5.482 26.750 1.00 88.06 313 GLU A N 1
ATOM 2347 C CA . GLU A 1 313 ? 1.577 6.616 27.684 1.00 88.06 313 GLU A CA 1
ATOM 2348 C C . GLU A 1 313 ? 0.157 6.956 28.133 1.00 88.06 313 GLU A C 1
ATOM 2350 O O . GLU A 1 313 ? -0.088 7.080 29.328 1.00 88.06 313 GLU A O 1
ATOM 2355 N N . TYR A 1 314 ? -0.811 7.007 27.211 1.00 91.19 314 TYR A N 1
ATOM 2356 C CA . TYR A 1 314 ? -2.230 7.178 27.553 1.00 91.19 314 TYR A CA 1
ATOM 2357 C C . TYR A 1 314 ? -2.734 6.094 28.516 1.00 91.19 314 TYR A C 1
ATOM 2359 O O . TYR A 1 314 ? -3.411 6.401 29.495 1.00 91.19 314 TYR A O 1
ATOM 2367 N N . ILE A 1 315 ? -2.365 4.830 28.291 1.00 94.12 315 ILE A N 1
ATOM 2368 C CA . ILE A 1 315 ? -2.691 3.714 29.188 1.00 94.12 315 ILE A CA 1
ATOM 2369 C C . ILE A 1 315 ? -2.072 3.928 30.576 1.00 94.12 315 ILE A C 1
ATOM 2371 O O . ILE A 1 315 ? -2.725 3.640 31.581 1.00 94.12 315 ILE A O 1
ATOM 2375 N N . GLY A 1 316 ? -0.823 4.400 30.644 1.00 92.88 316 GLY A N 1
ATOM 2376 C CA . GLY A 1 316 ? -0.156 4.749 31.898 1.00 92.88 316 GLY A CA 1
ATOM 2377 C C . GLY A 1 316 ? -0.879 5.881 32.627 1.00 92.88 316 GLY A C 1
ATOM 2378 O O . GLY A 1 316 ? -1.246 5.733 33.790 1.00 92.88 316 GLY A O 1
ATOM 2379 N N . HIS A 1 317 ? -1.174 6.969 31.921 1.00 93.62 317 HIS A N 1
ATOM 2380 C CA . HIS A 1 317 ? -1.836 8.146 32.473 1.00 93.62 317 HIS A CA 1
ATOM 2381 C C . HIS A 1 317 ? -3.266 7.862 32.935 1.00 93.62 317 HIS A C 1
ATOM 2383 O O . HIS A 1 317 ? -3.638 8.298 34.016 1.00 93.62 317 HIS A O 1
ATOM 2389 N N . LEU A 1 318 ? -4.051 7.066 32.208 1.00 94.25 318 LEU A N 1
ATOM 2390 C CA . LEU A 1 318 ? -5.384 6.644 32.659 1.00 94.25 318 LEU A CA 1
ATOM 2391 C C . LEU A 1 318 ? -5.343 5.832 33.967 1.00 94.25 318 LEU A C 1
ATOM 2393 O O . LEU A 1 318 ? -6.342 5.756 34.678 1.00 94.25 318 LEU A O 1
ATOM 2397 N N . ARG A 1 319 ? -4.205 5.219 34.316 1.00 94.19 319 ARG A N 1
ATOM 2398 C CA . ARG A 1 319 ? -4.042 4.543 35.613 1.00 94.19 319 ARG A CA 1
ATOM 2399 C C . ARG A 1 319 ? -3.644 5.491 36.733 1.00 94.19 319 ARG A C 1
ATOM 2401 O O . ARG A 1 319 ? -4.079 5.271 37.856 1.00 94.19 319 ARG A O 1
ATOM 2408 N N . THR A 1 320 ? -2.792 6.473 36.447 1.00 93.38 320 THR A N 1
ATOM 2409 C CA . THR A 1 320 ? -2.089 7.240 37.489 1.00 93.38 320 THR A CA 1
ATOM 2410 C C . THR A 1 320 ? -2.449 8.720 37.532 1.00 93.38 320 THR A C 1
ATOM 2412 O O . THR A 1 320 ? -2.533 9.281 38.615 1.00 93.38 320 THR A O 1
ATOM 2415 N N . VAL A 1 321 ? -2.662 9.351 36.378 1.00 93.00 321 VAL A N 1
ATOM 2416 C CA . VAL A 1 321 ? -2.884 10.800 36.234 1.00 93.00 321 VAL A CA 1
ATOM 2417 C C . VAL A 1 321 ? -4.369 11.128 36.100 1.00 93.00 321 VAL A C 1
ATOM 2419 O O . VAL A 1 321 ? -4.840 12.088 36.694 1.00 93.00 321 VAL A O 1
ATOM 2422 N N . ALA A 1 322 ? -5.116 10.319 35.346 1.00 92.94 322 ALA A N 1
ATOM 2423 C CA . ALA A 1 322 ? -6.543 10.505 35.083 1.00 92.94 322 ALA A CA 1
ATOM 2424 C C . ALA A 1 322 ? -7.379 9.265 35.480 1.00 92.94 322 ALA A C 1
ATOM 2426 O O . ALA A 1 322 ? -8.106 8.715 34.643 1.00 92.94 322 ALA A O 1
ATOM 2427 N N . PRO A 1 323 ? -7.287 8.787 36.740 1.00 95.00 323 PRO A N 1
ATOM 2428 C CA . PRO A 1 323 ? -8.016 7.601 37.188 1.00 95.00 323 PRO A CA 1
ATOM 2429 C C . PRO A 1 323 ? -9.538 7.799 37.191 1.00 95.00 323 PRO A C 1
ATOM 2431 O O . PRO A 1 323 ? -10.262 6.831 36.971 1.00 95.00 323 PRO A O 1
ATOM 2434 N N . GLU A 1 324 ? -10.019 9.028 37.389 1.00 93.38 324 GLU A N 1
ATOM 2435 C CA . GLU A 1 324 ? -11.446 9.375 37.335 1.00 93.38 324 GLU A CA 1
ATOM 2436 C C . GLU A 1 324 ? -12.006 9.235 35.916 1.00 93.38 324 GLU A C 1
ATOM 2438 O O . GLU A 1 324 ? -13.035 8.594 35.717 1.00 93.38 324 GLU A O 1
ATOM 2443 N N . ALA A 1 325 ? -11.277 9.736 34.910 1.00 92.19 325 ALA A N 1
ATOM 2444 C CA . ALA A 1 325 ? -11.647 9.562 33.507 1.00 92.19 325 ALA A CA 1
ATOM 2445 C C . ALA A 1 325 ? -11.690 8.083 33.122 1.00 92.19 325 ALA A C 1
ATOM 2447 O O . ALA A 1 325 ? -12.632 7.629 32.474 1.00 92.19 325 ALA A O 1
ATOM 2448 N N . ARG A 1 326 ? -10.699 7.304 33.575 1.00 95.38 326 ARG A N 1
ATOM 2449 C CA . ARG A 1 326 ? -10.712 5.850 33.406 1.00 95.38 326 ARG A CA 1
ATOM 2450 C C . ARG A 1 326 ? -11.943 5.224 34.059 1.00 95.38 326 ARG A C 1
ATOM 2452 O O . ARG A 1 326 ? -12.583 4.411 33.406 1.00 95.38 326 ARG A O 1
ATOM 2459 N N . ALA A 1 327 ? -12.257 5.573 35.306 1.00 94.88 327 ALA A N 1
ATOM 2460 C CA . ALA A 1 327 ? -13.393 5.010 36.032 1.00 94.88 327 ALA A CA 1
ATOM 2461 C C . ALA A 1 327 ? -14.723 5.302 35.323 1.00 94.88 327 ALA A C 1
ATOM 2463 O O . ALA A 1 327 ? -15.507 4.381 35.125 1.00 94.88 327 ALA A O 1
ATOM 2464 N N . HIS A 1 328 ? -14.927 6.534 34.853 1.00 94.31 328 HIS A N 1
ATOM 2465 C CA . HIS A 1 328 ? -16.140 6.930 34.137 1.00 94.31 328 HIS A CA 1
ATOM 2466 C C . HIS A 1 328 ? -16.305 6.193 32.797 1.00 94.31 328 HIS A C 1
ATOM 2468 O O . HIS A 1 328 ? -17.365 5.652 32.489 1.00 94.31 328 HIS A O 1
ATOM 2474 N N . LEU A 1 329 ? -15.235 6.112 32.000 1.00 93.88 329 LEU A N 1
ATOM 2475 C CA . LEU A 1 329 ? -15.235 5.333 30.757 1.00 93.88 329 LEU A CA 1
ATOM 2476 C C . LEU A 1 329 ? -15.414 3.831 31.034 1.00 93.88 329 LEU A C 1
ATOM 2478 O O . LEU A 1 329 ? -16.067 3.127 30.262 1.00 93.88 329 LEU A O 1
ATOM 2482 N N . ASP A 1 330 ? -14.824 3.326 32.123 1.00 93.75 330 ASP A N 1
ATOM 2483 C CA . ASP A 1 330 ? -14.961 1.933 32.530 1.00 93.75 330 ASP A CA 1
ATOM 2484 C C . ASP A 1 330 ? -16.417 1.608 32.925 1.00 93.75 330 ASP A C 1
ATOM 2486 O O . ASP A 1 330 ? -16.910 0.540 32.547 1.00 93.75 330 ASP A O 1
ATOM 2490 N N . GLU A 1 331 ? -17.082 2.523 33.637 1.00 94.69 331 GLU A N 1
ATOM 2491 C CA . GLU A 1 331 ? -18.489 2.457 34.046 1.00 94.69 331 GLU A CA 1
ATOM 2492 C C . GLU A 1 331 ? -19.430 2.491 32.837 1.00 94.69 331 GLU A C 1
ATOM 2494 O O . GLU A 1 331 ? -20.305 1.631 32.723 1.00 94.69 331 GLU A O 1
ATOM 2499 N N . ALA A 1 332 ? -19.202 3.391 31.875 1.00 93.25 332 ALA A N 1
ATOM 2500 C CA . ALA A 1 332 ? -19.960 3.409 30.622 1.00 93.25 332 ALA A CA 1
ATOM 2501 C C . ALA A 1 332 ? -19.844 2.066 29.871 1.00 93.25 332 ALA A C 1
ATOM 2503 O O . ALA A 1 332 ? -20.829 1.522 29.377 1.00 93.25 332 ALA A O 1
ATOM 2504 N N . LEU A 1 333 ? -18.655 1.452 29.871 1.00 95.38 333 LEU A N 1
ATOM 2505 C CA . LEU A 1 333 ? -18.415 0.136 29.269 1.00 95.38 333 LEU A CA 1
ATOM 2506 C C . LEU A 1 333 ? -18.926 -1.061 30.096 1.00 95.38 333 LEU A C 1
ATOM 2508 O O . LEU A 1 333 ? -18.611 -2.199 29.745 1.00 95.38 333 LEU A O 1
ATOM 2512 N N . THR A 1 334 ? -19.717 -0.869 31.157 1.00 96.25 334 THR A N 1
ATOM 2513 C CA . THR A 1 334 ? -20.272 -1.974 31.970 1.00 96.25 334 THR A CA 1
ATOM 2514 C C . THR A 1 334 ? -20.960 -3.078 31.143 1.00 96.25 334 THR A C 1
ATOM 2516 O O . THR A 1 334 ? -20.673 -4.251 31.393 1.00 96.25 334 THR A O 1
ATOM 2519 N N . PRO A 1 335 ? -21.775 -2.782 30.103 1.00 95.81 335 PRO A N 1
ATOM 2520 C CA . PRO A 1 335 ? -22.385 -3.822 29.261 1.00 95.81 335 PRO A CA 1
ATOM 2521 C C . PRO A 1 335 ? -21.369 -4.694 28.501 1.00 95.81 335 PRO A C 1
ATOM 2523 O O . PRO A 1 335 ? -21.693 -5.804 28.078 1.00 95.81 335 PRO A O 1
ATOM 2526 N N . TYR A 1 336 ? -20.141 -4.197 28.336 1.00 96.25 336 TYR A N 1
ATOM 2527 C CA . TYR A 1 336 ? -19.020 -4.844 27.652 1.00 96.25 336 TYR A CA 1
ATOM 2528 C C . TYR A 1 336 ? -18.003 -5.446 28.635 1.00 96.25 336 TYR A C 1
ATOM 2530 O O . TYR A 1 336 ? -16.867 -5.722 28.249 1.00 96.25 336 TYR A O 1
ATOM 2538 N N . ARG A 1 337 ? -18.384 -5.645 29.904 1.00 93.50 337 ARG A N 1
ATOM 2539 C CA . ARG A 1 337 ? -17.597 -6.391 30.897 1.00 93.50 337 ARG A CA 1
ATOM 2540 C C . ARG A 1 337 ? -17.943 -7.869 30.844 1.00 93.50 337 ARG A C 1
ATOM 2542 O O . ARG A 1 337 ? -19.115 -8.221 30.844 1.00 93.50 337 ARG A O 1
ATOM 2549 N N . GLY A 1 338 ? -16.931 -8.723 30.873 1.00 93.38 338 GLY A N 1
ATOM 2550 C CA . GLY A 1 338 ? -17.110 -10.172 30.948 1.00 93.38 338 GLY A CA 1
ATOM 2551 C C . GLY A 1 338 ? -16.187 -10.930 29.998 1.00 93.38 338 GLY A C 1
ATOM 2552 O O . GLY A 1 338 ? -15.325 -10.317 29.361 1.00 93.38 338 GLY A O 1
ATOM 2553 N N . PRO A 1 339 ? -16.324 -12.263 29.917 1.00 96.62 339 PRO A N 1
ATOM 2554 C CA . PRO A 1 339 ? -15.391 -13.100 29.178 1.00 96.62 339 PRO A CA 1
ATOM 2555 C C . PRO A 1 339 ? -15.476 -12.854 27.668 1.00 96.62 339 PRO A C 1
ATOM 2557 O O . PRO A 1 339 ? -16.558 -12.771 27.073 1.00 96.62 339 PRO A O 1
ATOM 2560 N N . VAL A 1 340 ? -14.307 -12.778 27.035 1.00 96.38 340 VAL A N 1
ATOM 2561 C CA . VAL A 1 340 ? -14.160 -12.729 25.580 1.00 96.38 340 VAL A CA 1
ATOM 2562 C C . VAL A 1 340 ? -14.360 -14.135 25.022 1.00 96.38 340 VAL A C 1
ATOM 2564 O O . VAL A 1 340 ? -13.608 -15.053 25.336 1.00 96.38 340 VAL A O 1
ATOM 2567 N N . VAL A 1 341 ? -15.365 -14.306 24.164 1.00 94.69 341 VAL A N 1
ATOM 2568 C CA . VAL A 1 341 ? -15.727 -15.610 23.579 1.00 94.69 341 VAL A CA 1
ATOM 2569 C C . VAL A 1 341 ? -15.123 -15.837 22.191 1.00 94.69 341 VAL A C 1
ATOM 2571 O O . VAL A 1 341 ? -15.039 -16.973 21.737 1.00 94.69 341 VAL A O 1
ATOM 2574 N N . ARG A 1 342 ? -14.700 -14.769 21.502 1.00 93.94 342 ARG A N 1
ATOM 2575 C CA . ARG A 1 342 ? -14.002 -14.831 20.205 1.00 93.94 342 ARG A CA 1
ATOM 2576 C C . ARG A 1 342 ? -13.113 -13.605 20.037 1.00 93.94 342 ARG A C 1
ATOM 2578 O O . ARG A 1 342 ? -13.546 -12.500 20.350 1.00 93.94 342 ARG A O 1
ATOM 2585 N N . SER A 1 343 ? -11.916 -13.803 19.492 1.00 95.38 343 SER A N 1
ATOM 2586 C CA . SER A 1 343 ? -11.015 -12.732 19.051 1.00 95.38 343 SER A CA 1
ATOM 2587 C C . SER A 1 343 ? -10.573 -13.006 17.619 1.00 95.38 343 SER A C 1
ATOM 2589 O O . SER A 1 343 ? -10.107 -14.107 17.339 1.00 95.38 343 SER A O 1
ATOM 2591 N N . GLN A 1 344 ? -10.713 -12.023 16.731 1.00 94.19 344 GLN A N 1
ATOM 2592 C CA . GLN A 1 344 ? -10.254 -12.108 15.344 1.00 94.19 344 GLN A CA 1
ATOM 2593 C C . GLN A 1 344 ? -9.559 -10.808 14.949 1.00 94.19 344 GLN A C 1
ATOM 2595 O O . GLN A 1 344 ? -10.130 -9.727 15.115 1.00 94.19 344 GLN A O 1
ATOM 2600 N N . ALA A 1 345 ? -8.337 -10.917 14.430 1.00 90.94 345 ALA A N 1
ATOM 2601 C CA . ALA A 1 345 ? -7.627 -9.788 13.847 1.00 90.94 345 ALA A CA 1
ATOM 2602 C C . ALA A 1 345 ? -7.909 -9.689 12.345 1.00 90.94 345 ALA A C 1
ATOM 2604 O O . ALA A 1 345 ? -8.097 -10.703 11.671 1.00 90.94 345 ALA A O 1
ATOM 2605 N N . TYR A 1 346 ? -7.891 -8.459 11.839 1.00 83.81 346 TYR A N 1
ATOM 2606 C CA . TYR A 1 346 ? -8.064 -8.122 10.435 1.00 83.81 346 TYR A CA 1
ATOM 2607 C C . TYR A 1 346 ? -6.935 -7.209 9.978 1.00 83.81 346 TYR A C 1
ATOM 2609 O O . TYR A 1 346 ? -6.636 -6.190 10.614 1.00 83.81 346 TYR A O 1
ATOM 2617 N N . GLN A 1 347 ? -6.334 -7.548 8.843 1.00 81.75 347 GLN A N 1
ATOM 2618 C CA . GLN A 1 347 ? -5.459 -6.638 8.126 1.00 81.75 347 GLN A CA 1
ATOM 2619 C C . GLN A 1 347 ? -6.322 -5.761 7.224 1.00 81.75 347 GLN A C 1
ATOM 2621 O O . GLN A 1 347 ? -6.915 -6.233 6.254 1.00 81.75 347 GLN A O 1
ATOM 2626 N N . LEU A 1 348 ? -6.384 -4.468 7.540 1.00 69.56 348 LEU A N 1
ATOM 2627 C CA . LEU A 1 348 ? -7.050 -3.510 6.669 1.00 69.56 348 LEU A CA 1
ATOM 2628 C C . LEU A 1 348 ? -6.224 -3.324 5.397 1.00 69.56 348 LEU A C 1
ATOM 2630 O O . LEU A 1 348 ? -5.034 -2.996 5.459 1.00 69.56 348 LEU A O 1
ATOM 2634 N N . LYS A 1 349 ? -6.871 -3.507 4.250 1.00 57.94 349 LYS A N 1
ATOM 2635 C CA . LYS A 1 349 ? -6.325 -3.183 2.939 1.00 57.94 349 LYS A CA 1
ATOM 2636 C C . LYS A 1 349 ? -6.958 -1.863 2.508 1.00 57.94 349 LYS A C 1
ATOM 2638 O O . LYS A 1 349 ? -8.180 -1.719 2.485 1.00 57.94 349 LYS A O 1
ATOM 2643 N N . ASP A 1 350 ? -6.117 -0.880 2.190 1.00 48.66 350 ASP A N 1
ATOM 2644 C CA . ASP A 1 350 ? -6.569 0.275 1.409 1.00 48.66 350 ASP A CA 1
ATOM 2645 C C . ASP A 1 350 ? -7.282 -0.287 0.169 1.00 48.66 350 ASP A C 1
ATOM 2647 O O . ASP A 1 350 ? -6.750 -1.255 -0.392 1.00 48.66 350 ASP A O 1
ATOM 2651 N N . PRO A 1 351 ? -8.479 0.189 -0.230 1.00 41.41 351 PRO A N 1
ATOM 2652 C CA . PRO A 1 351 ? -9.026 -0.187 -1.523 1.00 41.41 351 PRO A CA 1
ATOM 2653 C C . PRO A 1 351 ? -7.919 -0.031 -2.564 1.00 41.41 351 PRO A C 1
ATOM 2655 O O . PRO A 1 351 ? -7.497 1.077 -2.885 1.00 41.41 351 PRO A O 1
ATOM 2658 N N . ALA A 1 352 ? -7.430 -1.161 -3.078 1.00 43.75 352 ALA A N 1
ATOM 2659 C CA . ALA A 1 352 ? -6.352 -1.251 -4.062 1.00 43.75 352 ALA A CA 1
ATOM 2660 C C . ALA A 1 352 ? -6.768 -0.666 -5.426 1.00 43.75 352 ALA A C 1
ATOM 2662 O O . ALA A 1 352 ? -6.174 -0.943 -6.464 1.00 43.75 352 ALA A O 1
ATOM 2663 N N . HIS A 1 353 ? -7.842 0.116 -5.454 1.00 49.91 353 HIS A N 1
ATOM 2664 C CA . HIS A 1 353 ? -8.487 0.591 -6.648 1.00 49.91 353 HIS A CA 1
ATOM 2665 C C . HIS A 1 353 ? -8.900 2.038 -6.411 1.00 49.91 353 HIS A C 1
ATOM 2667 O O . HIS A 1 353 ? -9.741 2.313 -5.551 1.00 49.91 353 HIS A O 1
ATOM 2673 N N . PRO A 1 354 ? -8.343 2.974 -7.189 1.00 51.28 354 PRO A N 1
ATOM 2674 C CA . PRO A 1 354 ? -9.003 4.245 -7.418 1.00 51.28 354 PRO A CA 1
ATOM 2675 C C . PRO A 1 354 ? -10.450 3.958 -7.847 1.00 51.28 354 PRO A C 1
ATOM 2677 O O . PRO A 1 354 ? -10.663 2.988 -8.584 1.00 51.28 354 PRO A O 1
ATOM 2680 N N . PRO A 1 355 ? -11.436 4.752 -7.393 1.00 45.91 355 PRO A N 1
ATOM 2681 C CA . PRO A 1 355 ? -12.831 4.524 -7.745 1.00 45.91 355 PRO A CA 1
ATOM 2682 C C . PRO A 1 355 ? -13.002 4.483 -9.266 1.00 45.91 355 PRO A C 1
ATOM 2684 O O . PRO A 1 355 ? -12.231 5.095 -10.019 1.00 45.91 355 PRO A O 1
ATOM 2687 N N . GLU A 1 356 ? -14.015 3.750 -9.721 1.00 47.50 356 GLU A N 1
ATOM 2688 C CA . GLU A 1 356 ? -14.405 3.756 -11.127 1.00 47.50 356 GLU A CA 1
ATOM 2689 C C . GLU A 1 356 ? -14.607 5.208 -11.590 1.00 47.50 356 GLU A C 1
ATOM 2691 O O . GLU A 1 356 ? -15.225 6.013 -10.898 1.00 47.50 356 GLU A O 1
ATOM 2696 N N . GLY A 1 357 ? -13.996 5.583 -12.716 1.00 56.31 357 GLY A N 1
ATOM 2697 C CA . GLY A 1 357 ? -13.992 6.972 -13.182 1.00 56.31 357 GLY A CA 1
ATOM 2698 C C . GLY A 1 357 ? -12.787 7.821 -12.749 1.00 56.31 357 GLY A C 1
ATOM 2699 O O . GLY A 1 357 ? -12.685 8.958 -13.213 1.00 56.31 357 GLY A O 1
ATOM 2700 N N . HIS A 1 358 ? -11.826 7.298 -11.969 1.00 66.44 358 HIS A N 1
ATOM 2701 C CA . HIS A 1 358 ? -10.627 8.053 -11.574 1.00 66.44 358 HIS A CA 1
ATOM 2702 C C . HIS A 1 358 ? -9.919 8.719 -12.781 1.00 66.44 358 HIS A C 1
ATOM 2704 O O . HIS A 1 358 ? -9.491 8.007 -13.697 1.00 66.44 358 HIS A O 1
ATOM 2710 N N . PRO A 1 359 ? -9.706 10.055 -12.789 1.00 72.81 359 PRO A N 1
ATOM 2711 C CA . PRO A 1 359 ? -9.272 10.791 -13.984 1.00 72.81 359 PRO A CA 1
ATOM 2712 C C . PRO A 1 359 ? -7.979 10.285 -14.637 1.00 72.81 359 PRO A C 1
ATOM 2714 O O . PRO A 1 359 ? -7.817 10.376 -15.849 1.00 72.81 359 PRO A O 1
ATOM 2717 N N . PHE A 1 360 ? -7.053 9.730 -13.849 1.00 76.12 360 PHE A N 1
ATOM 2718 C CA . PHE A 1 360 ? -5.795 9.175 -14.365 1.00 76.12 360 PHE A CA 1
ATOM 2719 C C . PHE A 1 360 ? -5.966 7.828 -15.096 1.00 76.12 360 PHE A C 1
ATOM 2721 O O . PHE A 1 360 ? -5.138 7.465 -15.927 1.00 76.12 360 PHE A O 1
ATOM 2728 N N . LEU A 1 361 ? -7.028 7.077 -14.786 1.00 77.25 361 LEU A N 1
ATOM 2729 C CA . LEU A 1 361 ? -7.290 5.732 -15.313 1.00 77.25 361 LEU A CA 1
ATOM 2730 C C . LEU A 1 361 ? -8.464 5.683 -16.304 1.00 77.25 361 LEU A C 1
ATOM 2732 O O . LEU A 1 361 ? -8.618 4.696 -17.033 1.00 77.25 361 LEU A O 1
ATOM 2736 N N . THR A 1 362 ? -9.272 6.741 -16.356 1.00 77.81 362 THR A N 1
ATOM 2737 C CA . THR A 1 362 ? -10.366 6.919 -17.316 1.00 77.81 362 THR A CA 1
ATOM 2738 C C . THR A 1 362 ? -9.810 7.418 -18.642 1.00 77.81 362 THR A C 1
ATOM 2740 O O . THR A 1 362 ? -9.784 8.611 -18.936 1.00 77.81 362 THR A O 1
ATOM 2743 N N . LEU A 1 363 ? -9.313 6.479 -19.442 1.00 81.56 363 LEU A N 1
ATOM 2744 C CA . LEU A 1 363 ? -8.700 6.747 -20.737 1.00 81.56 363 LEU A CA 1
ATOM 2745 C C . LEU A 1 363 ? -9.392 5.921 -21.822 1.00 81.56 363 LEU A C 1
ATOM 2747 O O . LEU A 1 363 ? -9.798 4.788 -21.544 1.00 81.56 363 LEU A O 1
ATOM 2751 N N . PRO A 1 364 ? -9.476 6.431 -23.064 1.00 81.94 364 PRO A N 1
ATOM 2752 C CA . PRO A 1 364 ? -9.854 5.615 -24.207 1.00 81.94 364 PRO A CA 1
ATOM 2753 C C . PRO A 1 364 ? -8.948 4.388 -24.292 1.00 81.94 364 PRO A C 1
ATOM 2755 O O . PRO A 1 364 ? -7.722 4.506 -24.207 1.00 81.94 364 PRO A O 1
ATOM 2758 N N . THR A 1 365 ? -9.560 3.216 -24.445 1.00 83.12 365 THR A N 1
ATOM 2759 C CA . THR A 1 365 ? -8.838 1.950 -24.572 1.00 83.12 365 THR A CA 1
ATOM 2760 C C . THR A 1 365 ? -9.087 1.341 -25.943 1.00 83.12 365 THR A C 1
ATOM 2762 O O . THR A 1 365 ? -10.155 1.502 -26.527 1.00 83.12 365 THR A O 1
ATOM 2765 N N . SER A 1 366 ? -8.076 0.661 -26.470 1.00 88.38 366 SER A N 1
ATOM 2766 C CA . SER A 1 366 ? -8.161 -0.114 -27.708 1.00 88.38 366 SER A CA 1
ATOM 2767 C C . SER A 1 366 ? -7.674 -1.530 -27.440 1.00 88.38 366 SER A C 1
ATOM 2769 O O . SER A 1 366 ? -6.780 -1.728 -26.620 1.00 88.38 366 SER A O 1
ATOM 2771 N N . ALA A 1 367 ? -8.274 -2.521 -28.089 1.00 89.75 367 ALA A N 1
ATOM 2772 C CA . ALA A 1 367 ? -7.836 -3.904 -27.977 1.00 89.75 367 ALA A CA 1
ATOM 2773 C C . ALA A 1 367 ? -6.740 -4.184 -29.012 1.00 89.75 367 ALA A C 1
ATOM 2775 O O . ALA A 1 367 ? -6.934 -3.946 -30.203 1.00 89.75 367 ALA A O 1
ATOM 2776 N N . VAL A 1 368 ? -5.599 -4.703 -28.563 1.00 88.00 368 VAL A N 1
ATOM 2777 C CA . VAL A 1 368 ? -4.518 -5.184 -29.429 1.00 88.00 368 VAL A CA 1
ATOM 2778 C C . VAL A 1 368 ? -4.496 -6.710 -29.351 1.00 88.00 368 VAL A C 1
ATOM 2780 O O . VAL A 1 368 ? -4.411 -7.241 -28.242 1.00 88.00 368 VAL A O 1
ATOM 2783 N N . PRO A 1 369 ? -4.590 -7.436 -30.477 1.00 90.12 369 PRO A N 1
ATOM 2784 C CA . PRO A 1 369 ? -4.533 -8.893 -30.459 1.00 90.12 369 PRO A CA 1
ATOM 2785 C C . PRO A 1 369 ? -3.146 -9.372 -30.014 1.00 90.12 369 PRO A C 1
ATOM 2787 O O . PRO A 1 369 ? -2.131 -8.841 -30.465 1.00 90.12 369 PRO A O 1
ATOM 2790 N N . THR A 1 370 ? -3.117 -10.385 -29.150 1.00 91.56 370 THR A N 1
ATOM 2791 C CA . THR A 1 370 ? -1.895 -11.096 -28.749 1.00 91.56 370 THR A CA 1
ATOM 2792 C C . THR A 1 370 ? -2.128 -12.600 -28.779 1.00 91.56 370 THR A C 1
ATOM 2794 O O . THR A 1 370 ? -3.274 -13.052 -28.869 1.00 91.56 370 THR A O 1
ATOM 2797 N N . THR A 1 371 ? -1.060 -13.384 -28.668 1.00 92.06 371 THR A N 1
ATOM 2798 C CA . THR A 1 371 ? -1.144 -14.855 -28.660 1.00 92.06 371 THR A CA 1
ATOM 2799 C C . THR A 1 371 ? -1.979 -15.444 -27.518 1.00 92.06 371 THR A C 1
ATOM 2801 O O . THR A 1 371 ? -2.527 -16.530 -27.684 1.00 92.06 371 THR A O 1
ATOM 2804 N N . THR A 1 372 ? -2.145 -14.742 -26.391 1.00 79.44 372 THR A N 1
ATOM 2805 C CA . THR A 1 372 ? -2.994 -15.178 -25.261 1.00 79.44 372 THR A CA 1
ATOM 2806 C C . THR A 1 372 ? -4.383 -14.537 -25.263 1.00 79.44 372 THR A C 1
ATOM 2808 O O . THR A 1 372 ? -5.151 -14.731 -24.326 1.00 79.44 372 THR A O 1
ATOM 2811 N N . GLY A 1 373 ? -4.720 -13.769 -26.302 1.00 79.62 373 GLY A N 1
ATOM 2812 C CA . GLY A 1 373 ? -5.981 -13.039 -26.420 1.00 79.62 373 GLY A CA 1
ATOM 2813 C C . GLY A 1 373 ? -5.792 -11.525 -26.549 1.00 79.62 373 GLY A C 1
ATOM 2814 O O . GLY A 1 373 ? -4.672 -11.014 -26.504 1.00 79.62 373 GLY A O 1
ATOM 2815 N N . PRO A 1 374 ? -6.872 -10.766 -26.770 1.00 79.56 374 PRO A N 1
ATOM 2816 C CA . PRO A 1 374 ? -6.785 -9.318 -26.894 1.00 79.56 374 PRO A CA 1
ATOM 2817 C C . PRO A 1 374 ? -6.374 -8.661 -25.569 1.00 79.56 374 PRO A C 1
ATOM 2819 O O . PRO A 1 374 ? -6.947 -8.939 -24.518 1.00 79.56 374 PRO A O 1
ATOM 2822 N N . VAL A 1 375 ? -5.421 -7.732 -25.633 1.00 81.69 375 VAL A N 1
ATOM 2823 C CA . VAL A 1 375 ? -4.985 -6.901 -24.504 1.00 81.69 375 VAL A CA 1
ATOM 2824 C C . VAL A 1 375 ? -5.475 -5.470 -24.705 1.00 81.69 375 VAL A C 1
ATOM 2826 O O . VAL A 1 375 ? -5.197 -4.843 -25.728 1.00 81.69 375 VAL A O 1
ATOM 2829 N N . GLY A 1 376 ? -6.189 -4.931 -23.716 1.00 81.69 376 GLY A N 1
ATOM 2830 C CA . GLY A 1 376 ? -6.611 -3.531 -23.707 1.00 81.69 376 GLY A CA 1
ATOM 2831 C C . GLY A 1 376 ? -5.446 -2.584 -23.408 1.00 81.69 376 GLY A C 1
ATOM 2832 O O . GLY A 1 376 ? -4.787 -2.720 -22.377 1.00 81.69 376 GLY A O 1
ATOM 2833 N N . VAL A 1 377 ? -5.211 -1.603 -24.284 1.00 84.81 377 VAL A N 1
ATOM 2834 C CA . VAL A 1 377 ? -4.197 -0.552 -24.113 1.00 84.81 377 VAL A CA 1
ATOM 2835 C C . VAL A 1 377 ? -4.817 0.850 -24.059 1.00 84.81 377 VAL A C 1
ATOM 2837 O O . VAL A 1 377 ? -5.761 1.103 -24.808 1.00 84.81 377 VAL A O 1
ATOM 2840 N N . PRO A 1 378 ? -4.286 1.782 -23.239 1.00 90.00 378 PRO A N 1
ATOM 2841 C CA . PRO A 1 378 ? -3.136 1.599 -22.352 1.00 90.00 378 PRO A CA 1
ATOM 2842 C C . PRO A 1 378 ? -3.432 0.577 -21.247 1.00 90.00 378 PRO A C 1
ATOM 2844 O O . PRO A 1 378 ? -4.542 0.541 -20.720 1.00 90.00 378 PRO A O 1
ATOM 2847 N N . VAL A 1 379 ? -2.444 -0.259 -20.914 1.00 85.75 379 VAL A N 1
ATOM 2848 C CA . VAL A 1 379 ? -2.555 -1.158 -19.760 1.00 85.75 379 VAL A CA 1
ATOM 2849 C C . VAL A 1 379 ? -2.596 -0.275 -18.528 1.00 85.75 379 VAL A C 1
ATOM 2851 O O . VAL A 1 379 ? -1.718 0.574 -18.344 1.00 85.75 379 VAL A O 1
ATOM 2854 N N . ARG A 1 380 ? -3.638 -0.438 -17.721 1.00 86.44 380 ARG A N 1
ATOM 2855 C CA . ARG A 1 380 ? -3.882 0.374 -16.530 1.00 86.44 380 ARG A CA 1
ATOM 2856 C C . ARG A 1 380 ? -3.503 -0.438 -15.311 1.00 86.44 380 ARG A C 1
ATOM 2858 O O . ARG A 1 380 ? -3.883 -1.599 -15.210 1.00 86.44 380 ARG A O 1
ATOM 2865 N N . TYR A 1 381 ? -2.766 0.196 -14.418 1.00 82.00 381 TYR A N 1
ATOM 2866 C CA . TYR A 1 381 ? -2.338 -0.344 -13.144 1.00 82.00 381 TYR A CA 1
ATOM 2867 C C . TYR A 1 381 ? -2.938 0.549 -12.069 1.00 82.00 381 TYR A C 1
ATOM 2869 O O . TYR A 1 381 ? -2.532 1.701 -11.899 1.00 82.00 381 TYR A O 1
ATOM 2877 N N . GLN A 1 382 ? -3.963 0.026 -11.413 1.00 74.44 382 GLN A N 1
ATOM 2878 C CA . GLN A 1 382 ? -4.733 0.695 -10.376 1.00 74.44 382 GLN A CA 1
ATOM 2879 C C . GLN A 1 382 ? -3.928 0.782 -9.084 1.00 74.44 382 GLN A C 1
ATOM 2881 O O . GLN A 1 382 ? -3.960 1.803 -8.401 1.00 74.44 382 GLN A O 1
ATOM 2886 N N . ASP A 1 383 ? -3.181 -0.281 -8.792 1.00 74.06 383 ASP A N 1
ATOM 2887 C CA . ASP A 1 383 ? -2.350 -0.363 -7.609 1.00 74.06 383 ASP A CA 1
ATOM 2888 C C . ASP A 1 383 ? -1.071 -1.138 -7.897 1.00 74.06 383 ASP A C 1
ATOM 2890 O O . ASP A 1 383 ? -1.067 -2.305 -8.303 1.00 74.06 383 ASP A O 1
ATOM 2894 N N . SER A 1 384 ? 0.047 -0.448 -7.712 1.00 78.38 384 SER A N 1
ATOM 2895 C CA . SER A 1 384 ? 1.380 -1.000 -7.861 1.00 78.38 384 SER A CA 1
ATOM 2896 C C . SER A 1 384 ? 2.313 -0.465 -6.788 1.00 78.38 384 SER A C 1
ATOM 2898 O O . SER A 1 384 ? 2.170 0.668 -6.332 1.00 78.38 384 SER A O 1
ATOM 2900 N N . ALA A 1 385 ? 3.305 -1.267 -6.420 1.00 80.62 385 ALA A N 1
ATOM 2901 C CA . ALA A 1 385 ? 4.459 -0.829 -5.646 1.00 80.62 385 ALA A CA 1
ATOM 2902 C C . ALA A 1 385 ? 5.732 -1.010 -6.479 1.00 80.62 385 ALA A C 1
ATOM 2904 O O . ALA A 1 385 ? 5.817 -1.924 -7.297 1.00 80.62 385 ALA A O 1
ATOM 2905 N N . ALA A 1 386 ? 6.705 -0.113 -6.319 1.00 91.06 386 ALA A N 1
ATOM 2906 C CA . ALA A 1 386 ? 7.945 -0.132 -7.085 1.00 91.06 386 ALA A CA 1
ATOM 2907 C C . ALA A 1 386 ? 9.165 0.203 -6.233 1.00 91.06 386 ALA A C 1
ATOM 2909 O O . ALA A 1 386 ? 9.119 1.072 -5.360 1.00 91.06 386 ALA A O 1
ATOM 2910 N N . ALA A 1 387 ? 10.286 -0.433 -6.560 1.00 92.31 387 ALA A N 1
ATOM 2911 C CA . ALA A 1 387 ? 11.610 -0.044 -6.105 1.00 92.31 387 ALA A CA 1
ATOM 2912 C C . ALA A 1 387 ? 12.594 -0.076 -7.279 1.00 92.31 387 ALA A C 1
ATOM 2914 O O . ALA A 1 387 ? 12.839 -1.120 -7.880 1.00 92.31 387 ALA A O 1
ATOM 2915 N N . HIS A 1 388 ? 13.187 1.072 -7.594 1.00 93.81 388 HIS A N 1
ATOM 2916 C CA . HIS A 1 388 ? 14.228 1.218 -8.605 1.00 93.81 388 HIS A CA 1
ATOM 2917 C C . HIS A 1 388 ? 15.585 1.306 -7.916 1.00 93.81 388 HIS A C 1
ATOM 2919 O O . HIS A 1 388 ? 15.902 2.317 -7.287 1.00 93.81 388 HIS A O 1
ATOM 2925 N N . LEU A 1 389 ? 16.382 0.248 -8.021 1.00 94.88 389 LEU A N 1
ATOM 2926 C CA . LEU A 1 389 ? 17.740 0.191 -7.499 1.00 94.88 389 LEU A CA 1
ATOM 2927 C C . LEU A 1 389 ? 18.697 0.694 -8.583 1.00 94.88 389 LEU A C 1
ATOM 2929 O O . LEU A 1 389 ? 18.813 0.076 -9.643 1.00 94.88 389 LEU A O 1
ATOM 2933 N N . CYS A 1 390 ? 19.370 1.814 -8.322 1.00 92.44 390 CYS A N 1
ATOM 2934 C CA . CYS A 1 390 ? 20.224 2.487 -9.297 1.00 92.44 390 CYS A CA 1
ATOM 2935 C C . CYS A 1 390 ? 21.702 2.227 -8.994 1.00 92.44 390 CYS A C 1
ATOM 2937 O O . CYS A 1 390 ? 22.206 2.645 -7.951 1.00 92.44 390 CYS A O 1
ATOM 2939 N N . PHE A 1 391 ? 22.404 1.570 -9.913 1.00 93.00 391 PHE A N 1
ATOM 2940 C CA . PHE A 1 391 ? 23.805 1.179 -9.778 1.00 93.00 391 PHE A CA 1
ATOM 2941 C C . PHE A 1 391 ? 24.688 1.980 -10.738 1.00 93.00 391 PHE A C 1
ATOM 2943 O O . PHE A 1 391 ? 24.356 2.067 -11.920 1.00 93.00 391 PHE A O 1
ATOM 2950 N N . PRO A 1 392 ? 25.815 2.544 -10.277 1.00 90.62 392 PRO A N 1
ATOM 2951 C CA . PRO A 1 392 ? 26.805 3.131 -11.163 1.00 90.62 392 PRO A CA 1
ATOM 2952 C C . PRO A 1 392 ? 27.592 2.011 -11.850 1.00 90.62 392 PRO A C 1
ATOM 2954 O O . PRO A 1 392 ? 28.223 1.194 -11.183 1.00 90.62 392 PRO A O 1
ATOM 2957 N N . VAL A 1 393 ? 27.579 1.988 -13.178 1.00 93.50 393 VAL A N 1
ATOM 2958 C CA . VAL A 1 393 ? 28.224 0.950 -13.995 1.00 93.50 393 VAL A CA 1
ATOM 2959 C C . VAL A 1 393 ? 29.126 1.580 -15.051 1.00 93.50 393 VAL A C 1
ATOM 2961 O O . VAL A 1 393 ? 29.081 2.792 -15.285 1.00 93.50 393 VAL A O 1
ATOM 2964 N N . ASP A 1 394 ? 29.981 0.761 -15.651 1.00 94.00 394 ASP A N 1
ATOM 2965 C CA . ASP A 1 394 ? 30.851 1.192 -16.739 1.00 94.00 394 ASP A CA 1
ATOM 2966 C C . ASP A 1 394 ? 30.054 1.391 -18.044 1.00 94.00 394 ASP A C 1
ATOM 2968 O O . ASP A 1 394 ? 29.210 0.569 -18.414 1.00 94.00 394 ASP A O 1
ATOM 2972 N N . THR A 1 395 ? 30.288 2.516 -18.724 1.00 90.62 395 THR A N 1
ATOM 2973 C CA . THR A 1 395 ? 29.572 2.873 -19.960 1.00 90.62 395 THR A CA 1
ATOM 2974 C C . THR A 1 395 ? 29.863 1.898 -21.105 1.00 90.62 395 THR A C 1
ATOM 2976 O O . THR A 1 395 ? 28.967 1.617 -21.902 1.00 90.62 395 THR A O 1
ATOM 2979 N N . GLU A 1 396 ? 31.082 1.366 -21.197 1.00 92.19 396 GLU A N 1
ATOM 2980 C CA . GLU A 1 396 ? 31.489 0.411 -22.232 1.00 92.19 396 GLU A CA 1
ATOM 2981 C C . GLU A 1 396 ? 30.831 -0.953 -22.001 1.00 92.19 396 GLU A C 1
ATOM 2983 O O . GLU A 1 396 ? 30.276 -1.540 -22.932 1.00 92.19 396 GLU A O 1
ATOM 2988 N N . ALA A 1 397 ? 30.760 -1.394 -20.740 1.00 93.94 397 ALA A N 1
ATOM 2989 C CA . ALA A 1 397 ? 30.020 -2.599 -20.367 1.00 93.94 397 ALA A CA 1
ATOM 2990 C C . ALA A 1 397 ? 28.531 -2.506 -20.752 1.00 93.94 397 ALA A C 1
ATOM 2992 O O . ALA A 1 397 ? 27.959 -3.470 -21.260 1.00 93.94 397 ALA A O 1
ATOM 2993 N N . VAL A 1 398 ? 27.897 -1.339 -20.572 1.00 92.94 398 VAL A N 1
ATOM 2994 C CA . VAL A 1 398 ? 26.516 -1.117 -21.036 1.00 92.94 398 VAL A CA 1
ATOM 2995 C C . VAL A 1 398 ? 26.431 -1.081 -22.559 1.00 92.94 398 VAL A C 1
ATOM 2997 O O . VAL A 1 398 ? 25.509 -1.663 -23.129 1.00 92.94 398 VAL A O 1
ATOM 3000 N N . ARG A 1 399 ? 27.382 -0.429 -23.235 1.00 91.94 399 ARG A N 1
ATOM 3001 C CA . ARG A 1 399 ? 27.427 -0.352 -24.701 1.00 91.94 399 ARG A CA 1
ATOM 3002 C C . ARG A 1 399 ? 27.476 -1.740 -25.342 1.00 91.94 399 ARG A C 1
ATOM 3004 O O . ARG A 1 399 ? 26.771 -1.942 -26.322 1.00 91.94 399 ARG A O 1
ATOM 3011 N N . ALA A 1 400 ? 28.223 -2.677 -24.760 1.00 92.94 400 ALA A N 1
ATOM 3012 C CA . ALA A 1 400 ? 28.315 -4.063 -25.222 1.00 92.94 400 ALA A CA 1
ATOM 3013 C C . ALA A 1 400 ? 27.012 -4.875 -25.057 1.00 92.94 400 ALA A C 1
ATOM 3015 O O . ALA A 1 400 ? 26.866 -5.930 -25.669 1.00 92.94 400 ALA A O 1
ATOM 3016 N N . LEU A 1 401 ? 26.071 -4.413 -24.223 1.00 92.44 401 LEU A N 1
ATOM 3017 C CA . LEU A 1 401 ? 24.768 -5.058 -24.010 1.00 92.44 401 LEU A CA 1
ATOM 3018 C C . LEU A 1 401 ? 23.625 -4.404 -24.798 1.00 92.44 401 LEU A C 1
ATOM 3020 O O . LEU A 1 401 ? 22.541 -4.980 -24.886 1.00 92.44 401 LEU A O 1
ATOM 3024 N N . LEU A 1 402 ? 23.836 -3.198 -25.327 1.00 92.00 402 LEU A N 1
ATOM 3025 C CA . LEU A 1 402 ? 22.863 -2.527 -26.183 1.00 92.00 402 LEU A CA 1
ATOM 3026 C C . LEU A 1 402 ? 22.917 -3.091 -27.613 1.00 92.00 402 LEU A C 1
ATOM 3028 O O . LEU A 1 402 ? 23.964 -3.576 -28.038 1.00 92.00 402 LEU A O 1
ATOM 3032 N N . PRO A 1 403 ? 21.819 -2.988 -28.385 1.00 88.31 403 PRO A N 1
ATOM 3033 C CA . PRO A 1 403 ? 21.840 -3.301 -29.808 1.00 88.31 403 PRO A CA 1
ATOM 3034 C C . PRO A 1 403 ? 22.923 -2.505 -30.537 1.00 88.31 403 PRO A C 1
ATOM 3036 O O . PRO A 1 403 ? 23.089 -1.307 -30.277 1.00 88.31 403 PRO A O 1
ATOM 3039 N N . ASP A 1 404 ? 23.603 -3.150 -31.486 1.00 85.44 404 ASP A N 1
ATOM 3040 C CA . ASP A 1 404 ? 24.622 -2.511 -32.319 1.00 85.44 404 ASP A CA 1
ATOM 3041 C C . ASP A 1 404 ? 23.975 -1.612 -33.383 1.00 85.44 404 ASP A C 1
ATOM 3043 O O . ASP A 1 404 ? 23.878 -1.930 -34.565 1.00 85.44 404 ASP A O 1
ATOM 3047 N N . VAL A 1 405 ? 23.432 -0.486 -32.918 1.00 83.56 405 VAL A N 1
ATOM 3048 C CA . VAL A 1 405 ? 22.813 0.542 -33.751 1.00 83.56 405 VAL A CA 1
ATOM 3049 C C . VAL A 1 405 ? 23.432 1.909 -33.446 1.00 83.56 405 VAL A C 1
ATOM 3051 O O . VAL A 1 405 ? 23.693 2.252 -32.283 1.00 83.56 405 VAL A O 1
ATOM 3054 N N . PRO A 1 406 ? 23.654 2.757 -34.466 1.00 80.31 406 PRO A N 1
ATOM 3055 C CA . PRO A 1 406 ? 24.411 3.997 -34.293 1.00 80.31 406 PRO A CA 1
ATOM 3056 C C . PRO A 1 406 ? 23.677 5.053 -33.448 1.00 80.31 406 PRO A C 1
ATOM 3058 O O . PRO A 1 406 ? 24.318 5.919 -32.845 1.00 80.31 406 PRO A O 1
ATOM 3061 N N . TRP A 1 407 ? 22.346 4.974 -33.369 1.00 78.81 407 TRP A N 1
ATOM 3062 C CA . TRP A 1 407 ? 21.486 5.963 -32.709 1.00 78.81 407 TRP A CA 1
ATOM 3063 C C . TRP A 1 407 ? 21.135 5.658 -31.247 1.00 78.81 407 TRP A C 1
ATOM 3065 O O . TRP A 1 407 ? 20.522 6.500 -30.599 1.00 78.81 407 TRP A O 1
ATOM 3075 N N . MET A 1 408 ? 21.470 4.479 -30.715 1.00 86.38 408 MET A N 1
ATOM 3076 C CA . MET A 1 408 ? 21.155 4.118 -29.327 1.00 86.38 408 MET A CA 1
ATOM 3077 C C . MET A 1 408 ? 22.428 4.132 -28.495 1.00 86.38 408 MET A C 1
ATOM 3079 O O . MET A 1 408 ? 23.229 3.212 -28.591 1.00 86.38 408 MET A O 1
ATOM 3083 N N . ARG A 1 409 ? 22.635 5.179 -27.694 1.00 87.56 409 ARG A N 1
ATOM 3084 C CA . ARG A 1 409 ? 23.841 5.352 -26.870 1.00 87.56 409 ARG A CA 1
ATOM 3085 C C . ARG A 1 409 ? 23.475 5.390 -25.384 1.00 87.56 409 ARG A C 1
ATOM 3087 O O . ARG A 1 409 ? 22.442 5.979 -25.066 1.00 87.56 409 ARG A O 1
ATOM 3094 N N . PRO A 1 410 ? 24.279 4.785 -24.488 1.00 87.88 410 PRO A N 1
ATOM 3095 C CA . PRO A 1 410 ? 24.048 4.899 -23.052 1.00 87.88 410 PRO A CA 1
ATOM 3096 C C . PRO A 1 410 ? 24.189 6.355 -22.599 1.00 87.88 410 PRO A C 1
ATOM 3098 O O . PRO A 1 410 ? 25.157 7.020 -22.965 1.00 87.88 410 PRO A O 1
ATOM 3101 N N . SER A 1 411 ? 23.270 6.820 -21.758 1.00 81.50 411 SER A N 1
ATOM 3102 C CA . SER A 1 411 ? 23.360 8.140 -21.131 1.00 81.50 411 SER A CA 1
ATOM 3103 C C . SER A 1 411 ? 24.279 8.096 -19.917 1.00 81.50 411 SER A C 1
ATOM 3105 O O . SER A 1 411 ? 24.034 7.331 -18.985 1.00 81.50 411 SER A O 1
ATOM 3107 N N . GLY A 1 412 ? 25.312 8.929 -19.863 1.00 74.31 412 GLY A N 1
ATOM 3108 C CA . GLY A 1 412 ? 26.255 8.920 -18.746 1.00 74.31 412 GLY A CA 1
ATOM 3109 C C . GLY A 1 412 ? 27.171 10.136 -18.707 1.00 74.31 412 GLY A C 1
ATOM 3110 O O . GLY A 1 412 ? 27.123 10.999 -19.580 1.00 74.31 412 GLY A O 1
ATOM 3111 N N . ILE A 1 413 ? 28.016 10.194 -17.678 1.00 67.69 413 ILE A N 1
ATOM 3112 C CA . ILE A 1 413 ? 29.053 11.218 -17.518 1.00 67.69 413 ILE A CA 1
ATOM 3113 C C . ILE A 1 413 ? 30.409 10.512 -17.592 1.00 67.69 413 ILE A C 1
ATOM 3115 O O . ILE A 1 413 ? 30.775 9.731 -16.712 1.00 67.69 413 ILE A O 1
ATOM 3119 N N . GLY A 1 414 ? 31.160 10.775 -18.663 1.00 77.81 414 GLY A N 1
ATOM 3120 C CA . GLY A 1 414 ? 32.441 10.114 -18.918 1.00 77.81 414 GLY A CA 1
ATOM 3121 C C . GLY A 1 414 ? 32.290 8.593 -19.046 1.00 77.81 414 GLY A C 1
ATOM 3122 O O . GLY A 1 414 ? 31.477 8.103 -19.827 1.00 77.81 414 GLY A O 1
ATOM 3123 N N . ARG A 1 415 ? 33.068 7.838 -18.261 1.00 85.62 415 ARG A N 1
ATOM 3124 C CA . ARG A 1 415 ? 33.071 6.360 -18.265 1.00 85.62 415 ARG A CA 1
ATOM 3125 C C . ARG A 1 415 ? 31.978 5.724 -17.397 1.00 85.62 415 ARG A C 1
ATOM 3127 O O . ARG A 1 415 ? 31.967 4.510 -17.229 1.00 85.62 415 ARG A O 1
ATOM 3134 N N . ARG A 1 416 ? 31.090 6.522 -16.795 1.00 84.62 416 ARG A N 1
ATOM 3135 C CA . ARG A 1 416 ? 30.055 6.026 -15.880 1.00 84.62 416 ARG A CA 1
ATOM 3136 C C . ARG A 1 416 ? 28.653 6.321 -16.397 1.00 84.62 416 ARG A C 1
ATOM 3138 O O . ARG A 1 416 ? 28.332 7.452 -16.759 1.00 84.62 416 ARG A O 1
ATOM 3145 N N . THR A 1 417 ? 27.800 5.308 -16.328 1.00 87.00 417 THR A N 1
ATOM 3146 C CA . THR A 1 417 ? 26.351 5.389 -16.550 1.00 87.00 417 THR A CA 1
ATOM 3147 C C . THR A 1 417 ? 25.618 4.706 -15.389 1.00 87.00 417 THR A C 1
ATOM 3149 O O . THR A 1 417 ? 26.246 4.206 -14.452 1.00 87.00 417 THR A O 1
ATOM 3152 N N . LEU A 1 418 ? 24.286 4.716 -15.408 1.00 89.06 418 LEU A N 1
ATOM 3153 C CA . LEU A 1 418 ? 23.458 4.028 -14.424 1.00 89.06 418 LEU A CA 1
ATOM 3154 C C . LEU A 1 418 ? 22.829 2.778 -15.035 1.00 89.06 418 LEU A C 1
ATOM 3156 O O . LEU A 1 418 ? 22.241 2.835 -16.105 1.00 89.06 418 LEU A O 1
ATOM 3160 N N . ALA A 1 419 ? 22.861 1.667 -14.314 1.00 94.12 419 ALA A N 1
ATOM 3161 C CA . ALA A 1 419 ? 21.953 0.552 -14.538 1.00 94.12 419 ALA A CA 1
ATOM 3162 C C . ALA A 1 419 ? 20.845 0.598 -13.487 1.00 94.12 419 ALA A C 1
ATOM 3164 O O . ALA A 1 419 ? 21.100 0.866 -12.311 1.00 94.12 419 ALA A O 1
ATOM 3165 N N . VAL A 1 420 ? 19.607 0.347 -13.902 1.00 94.69 420 VAL A N 1
ATOM 3166 C CA . VAL A 1 420 ? 18.440 0.397 -13.024 1.00 94.69 420 VAL A CA 1
ATOM 3167 C C . VAL A 1 420 ? 17.772 -0.967 -13.002 1.00 94.69 420 VAL A C 1
ATOM 3169 O O . VAL A 1 420 ? 17.173 -1.382 -13.998 1.00 94.69 420 VAL A O 1
ATOM 3172 N N . LEU A 1 421 ? 17.846 -1.627 -11.846 1.00 96.44 421 LEU A N 1
ATOM 3173 C CA . LEU A 1 421 ? 17.079 -2.828 -11.536 1.00 96.44 421 LEU A CA 1
ATOM 3174 C C . LEU A 1 421 ? 15.761 -2.393 -10.890 1.00 96.44 421 LEU A C 1
ATOM 3176 O O . LEU A 1 421 ? 15.746 -1.881 -9.773 1.00 96.44 421 LEU A O 1
ATOM 3180 N N . SER A 1 422 ? 14.662 -2.524 -11.624 1.00 95.38 422 SER A N 1
ATOM 3181 C CA . SER A 1 422 ? 13.322 -2.161 -11.158 1.00 95.38 422 SER A CA 1
ATOM 3182 C C . SER A 1 422 ? 12.565 -3.391 -10.722 1.00 95.38 422 SER A C 1
ATOM 3184 O O . SER A 1 422 ? 12.481 -4.359 -11.469 1.00 95.38 422 SER A O 1
ATOM 3186 N N . LEU A 1 423 ? 12.030 -3.321 -9.515 1.00 94.56 423 LEU A N 1
ATOM 3187 C CA . LEU A 1 423 ? 11.183 -4.334 -8.918 1.00 94.56 423 LEU A CA 1
ATOM 3188 C C . LEU A 1 423 ? 9.783 -3.740 -8.852 1.00 94.56 423 LEU A C 1
ATOM 3190 O O . LEU A 1 423 ? 9.641 -2.627 -8.3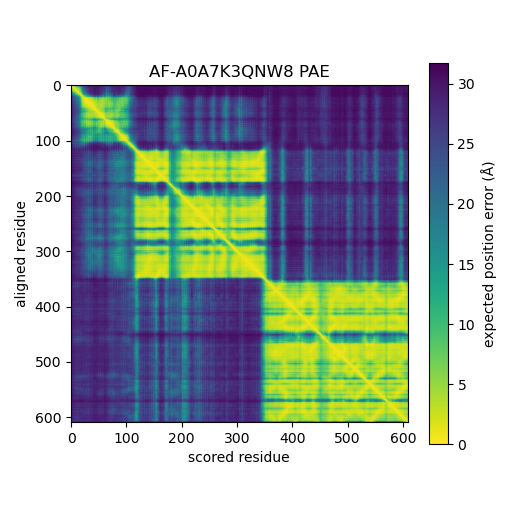39 1.00 94.56 423 LEU A O 1
ATOM 3194 N N . TYR A 1 424 ? 8.785 -4.460 -9.346 1.00 89.06 424 TYR A N 1
ATOM 3195 C CA . TYR A 1 424 ? 7.392 -4.054 -9.255 1.00 89.06 424 TYR A CA 1
ATOM 3196 C C . TYR A 1 424 ? 6.524 -5.161 -8.683 1.00 89.06 424 TYR A C 1
ATOM 3198 O O . TYR A 1 424 ? 6.692 -6.335 -9.008 1.00 89.06 424 TYR A O 1
ATOM 3206 N N . GLU A 1 425 ? 5.556 -4.738 -7.885 1.00 85.31 425 GLU A N 1
ATOM 3207 C CA . GLU A 1 425 ? 4.447 -5.539 -7.392 1.00 85.31 425 GLU A CA 1
ATOM 3208 C C . GLU A 1 425 ? 3.164 -4.938 -7.967 1.00 85.31 425 GLU A C 1
ATOM 3210 O O . GLU A 1 425 ? 2.691 -3.910 -7.479 1.00 85.31 425 GLU A O 1
ATOM 3215 N N . HIS A 1 426 ? 2.624 -5.517 -9.038 1.00 79.50 426 HIS A N 1
ATOM 3216 C CA . HIS A 1 426 ? 1.362 -5.069 -9.620 1.00 79.50 426 HIS A CA 1
ATOM 3217 C C . HIS A 1 426 ? 0.225 -5.841 -8.961 1.00 79.50 426 HIS A C 1
ATOM 3219 O O . HIS A 1 426 ? -0.049 -6.985 -9.316 1.00 79.50 426 HIS A O 1
ATOM 3225 N N . ARG A 1 427 ? -0.421 -5.216 -7.976 1.00 75.62 427 ARG A N 1
ATOM 3226 C CA . ARG A 1 427 ? -1.504 -5.822 -7.187 1.00 75.62 427 ARG A CA 1
ATOM 3227 C C . ARG A 1 427 ? -2.835 -5.765 -7.924 1.00 75.62 427 ARG A C 1
ATOM 3229 O O . ARG A 1 427 ? -3.620 -6.703 -7.837 1.00 75.62 427 ARG A O 1
ATOM 3236 N N . CYS A 1 428 ? -3.053 -4.701 -8.696 1.00 69.06 428 CYS A N 1
ATOM 3237 C CA . CYS A 1 428 ? -4.180 -4.608 -9.612 1.00 69.06 428 CYS A CA 1
ATOM 3238 C C . CYS A 1 428 ? -3.780 -3.956 -10.936 1.00 69.06 428 CYS A C 1
ATOM 3240 O O . CYS A 1 428 ? -3.229 -2.849 -10.967 1.00 69.06 428 CYS A O 1
ATOM 3242 N N . SER A 1 429 ? -4.064 -4.666 -12.031 1.00 78.38 429 SER A N 1
ATOM 3243 C CA . SER A 1 429 ? -3.895 -4.177 -13.393 1.00 78.38 429 SER A CA 1
ATOM 3244 C C . SER A 1 429 ? -4.924 -4.794 -14.341 1.00 78.38 429 SER A C 1
ATOM 3246 O O . SER A 1 429 ? -5.500 -5.845 -14.056 1.00 78.38 429 SER A O 1
ATOM 3248 N N . THR A 1 430 ? -5.102 -4.201 -15.521 1.00 76.62 430 THR A N 1
ATOM 3249 C CA . THR A 1 430 ? -5.917 -4.791 -16.600 1.00 76.62 430 THR A CA 1
ATOM 3250 C C . THR A 1 430 ? -5.314 -6.063 -17.209 1.00 76.62 430 THR A C 1
ATOM 3252 O O . THR A 1 430 ? -5.984 -6.711 -18.004 1.00 76.62 430 THR A O 1
ATOM 3255 N N . LEU A 1 431 ? -4.072 -6.420 -16.861 1.00 71.75 431 LEU A N 1
ATOM 3256 C CA . LEU A 1 431 ? -3.437 -7.705 -17.191 1.00 71.75 431 LEU A CA 1
ATOM 3257 C C . LEU A 1 431 ? -3.559 -8.736 -16.053 1.00 71.75 431 LEU A C 1
ATOM 3259 O O . LEU A 1 431 ? -3.007 -9.827 -16.155 1.00 71.75 431 LEU A O 1
ATOM 3263 N N . GLY A 1 432 ? -4.243 -8.388 -14.960 1.00 60.06 432 GLY A N 1
ATOM 3264 C CA . GLY A 1 432 ? -4.228 -9.156 -13.718 1.00 60.06 432 GLY A CA 1
ATOM 3265 C C . GLY A 1 432 ? -3.025 -8.825 -12.821 1.00 60.06 432 GLY A C 1
ATOM 3266 O O . GLY A 1 432 ? -2.187 -7.984 -13.171 1.00 60.06 432 GLY A O 1
ATOM 3267 N N . PRO A 1 433 ? -2.952 -9.427 -11.624 1.00 73.31 433 PRO A N 1
ATOM 3268 C CA . PRO A 1 433 ? -1.850 -9.219 -10.693 1.00 73.31 433 PRO A CA 1
ATOM 3269 C C . PRO A 1 433 ? -0.585 -9.963 -11.140 1.00 73.31 433 PRO A C 1
ATOM 3271 O O . PRO A 1 433 ? -0.649 -11.130 -11.527 1.00 73.31 433 PRO A O 1
ATOM 3274 N N . TYR A 1 434 ? 0.577 -9.310 -11.067 1.00 75.94 434 TYR A N 1
ATOM 3275 C CA . TYR A 1 434 ? 1.864 -9.940 -11.377 1.00 75.94 434 TYR A CA 1
ATOM 3276 C C . TYR A 1 434 ? 3.057 -9.192 -10.761 1.00 75.94 434 TYR A C 1
ATOM 3278 O O . TYR A 1 434 ? 2.979 -8.011 -10.425 1.00 75.94 434 TYR A O 1
ATOM 3286 N N . THR A 1 435 ? 4.192 -9.880 -10.643 1.00 83.81 435 THR A N 1
ATOM 3287 C CA . THR A 1 435 ? 5.476 -9.289 -10.233 1.00 83.81 435 THR A CA 1
ATOM 3288 C C . THR A 1 435 ? 6.333 -9.057 -11.470 1.00 83.81 435 THR A C 1
ATOM 3290 O O . THR A 1 435 ? 6.379 -9.915 -12.353 1.00 83.81 435 THR A O 1
ATOM 3293 N N . GLU A 1 436 ? 7.042 -7.931 -11.522 1.00 89.75 436 GLU A N 1
ATOM 3294 C CA . GLU A 1 436 ? 7.945 -7.580 -12.623 1.00 89.75 436 GLU A CA 1
ATOM 3295 C C . GLU A 1 436 ? 9.351 -7.260 -12.097 1.00 89.75 436 GLU A C 1
ATOM 3297 O O . GLU A 1 436 ? 9.525 -6.474 -11.165 1.00 89.75 436 GLU A O 1
ATOM 3302 N N . ILE A 1 437 ? 10.372 -7.851 -12.719 1.00 95.12 437 ILE A N 1
ATOM 3303 C CA . ILE A 1 437 ? 11.786 -7.550 -12.477 1.00 95.12 437 ILE A CA 1
ATOM 3304 C C . ILE A 1 437 ? 12.385 -7.090 -13.798 1.00 95.12 437 ILE A C 1
ATOM 3306 O O . ILE A 1 437 ? 12.498 -7.875 -14.736 1.00 95.12 437 ILE A O 1
ATOM 3310 N N . ALA A 1 438 ? 12.784 -5.826 -13.884 1.00 95.38 438 ALA A N 1
ATOM 3311 C CA . ALA A 1 438 ? 13.302 -5.235 -15.111 1.00 95.38 438 ALA A CA 1
ATOM 3312 C C . ALA A 1 438 ? 14.717 -4.691 -14.907 1.00 95.38 438 ALA A C 1
ATOM 3314 O O . ALA A 1 438 ? 14.931 -3.794 -14.088 1.00 95.38 438 ALA A O 1
ATOM 3315 N N . LEU A 1 439 ? 15.675 -5.176 -15.696 1.00 96.38 439 LEU A N 1
ATOM 3316 C CA . LEU A 1 439 ? 16.991 -4.561 -15.829 1.00 96.38 439 LEU A CA 1
ATOM 3317 C C . LEU A 1 439 ? 16.982 -3.627 -17.038 1.00 96.38 439 LEU A C 1
ATOM 3319 O O . LEU A 1 439 ? 16.665 -4.025 -18.159 1.00 96.38 439 LEU A O 1
ATOM 3323 N N . SER A 1 440 ? 17.341 -2.367 -16.817 1.00 95.38 440 SER A N 1
ATOM 3324 C CA . SER A 1 440 ? 17.307 -1.348 -17.866 1.00 95.38 440 SER A CA 1
ATOM 3325 C C . SER A 1 440 ? 18.398 -0.305 -17.691 1.00 95.38 440 SER A C 1
ATOM 3327 O O . SER A 1 440 ? 18.908 -0.111 -16.588 1.00 95.38 440 SER A O 1
ATOM 3329 N N . VAL A 1 441 ? 18.715 0.396 -18.773 1.00 92.88 441 VAL A N 1
ATOM 3330 C CA . VAL A 1 441 ? 19.752 1.433 -18.811 1.00 92.88 441 VAL A CA 1
ATOM 3331 C C . VAL A 1 441 ? 19.210 2.695 -19.481 1.00 92.88 441 VAL A C 1
ATOM 3333 O O . VAL A 1 441 ? 18.426 2.584 -20.427 1.00 92.88 441 VAL A O 1
ATOM 3336 N N . PRO A 1 442 ? 19.566 3.897 -19.002 1.00 88.31 442 PRO A N 1
ATOM 3337 C CA . PRO A 1 442 ? 19.175 5.137 -19.640 1.00 88.31 442 PRO A CA 1
ATOM 3338 C C . PRO A 1 442 ? 19.919 5.282 -20.972 1.00 88.31 442 PRO A C 1
ATOM 3340 O O . PRO A 1 442 ? 21.114 4.996 -21.069 1.00 88.31 442 PRO A O 1
ATOM 3343 N N . VAL A 1 443 ? 19.197 5.715 -21.998 1.00 87.75 443 VAL A N 1
ATOM 3344 C CA . VAL A 1 443 ? 19.728 5.971 -23.336 1.00 87.75 443 VAL A CA 1
ATOM 3345 C C . VAL A 1 443 ? 19.411 7.398 -23.768 1.00 87.75 443 VAL A C 1
ATOM 3347 O O . VAL A 1 443 ? 18.349 7.942 -23.436 1.00 87.75 443 VAL A O 1
ATOM 3350 N N . ASP A 1 444 ? 20.354 7.985 -24.505 1.00 81.75 444 ASP A N 1
ATOM 3351 C CA . ASP A 1 444 ? 20.289 9.367 -24.978 1.00 81.75 444 ASP A CA 1
ATOM 3352 C C . ASP A 1 444 ? 19.175 9.560 -26.012 1.00 81.75 444 ASP A C 1
ATOM 3354 O O . ASP A 1 444 ? 18.527 8.612 -26.447 1.00 81.75 444 ASP A O 1
ATOM 3358 N N . ASP A 1 445 ? 18.956 10.810 -26.422 1.00 75.94 445 ASP A N 1
ATOM 3359 C CA . ASP A 1 445 ? 18.021 11.172 -27.488 1.00 75.94 445 ASP A CA 1
ATOM 3360 C C . ASP A 1 445 ? 18.273 10.343 -28.766 1.00 75.94 445 ASP A C 1
ATOM 3362 O O . ASP A 1 445 ? 19.268 10.537 -29.471 1.00 75.94 445 ASP A O 1
ATOM 3366 N N . LEU A 1 446 ? 17.329 9.445 -29.089 1.00 76.19 446 LEU A N 1
ATOM 3367 C CA . LEU A 1 446 ? 17.401 8.587 -30.277 1.00 76.19 446 LEU A CA 1
ATOM 3368 C C . LEU A 1 446 ? 17.389 9.402 -31.584 1.00 76.19 446 LEU A C 1
ATOM 3370 O O . LEU A 1 446 ? 17.826 8.901 -32.617 1.00 76.19 446 LEU A O 1
ATOM 3374 N N . TRP A 1 447 ? 16.858 10.625 -31.611 1.00 70.75 447 TRP A N 1
ATOM 3375 C CA . TRP A 1 447 ? 16.757 11.476 -32.807 1.00 70.75 447 TRP A CA 1
ATOM 3376 C C . TRP A 1 447 ? 17.900 12.476 -32.940 1.00 70.75 447 TRP A C 1
ATOM 3378 O O . TRP A 1 447 ? 18.231 12.865 -34.059 1.00 70.75 447 TRP A O 1
ATOM 3388 N N . ARG A 1 448 ? 18.516 12.888 -31.830 1.00 65.69 448 ARG A N 1
ATOM 3389 C CA . ARG A 1 448 ? 19.719 13.728 -31.818 1.00 65.69 448 ARG A CA 1
ATOM 3390 C C . ARG A 1 448 ? 20.664 13.279 -30.703 1.00 65.69 448 ARG A C 1
ATOM 3392 O O . ARG A 1 448 ? 20.639 13.894 -29.640 1.00 65.69 448 ARG A O 1
ATOM 3399 N N . PRO A 1 449 ? 21.539 12.287 -30.947 1.00 56.81 449 PRO A N 1
ATOM 3400 C CA . PRO A 1 449 ? 22.504 11.812 -29.959 1.00 56.81 449 PRO A CA 1
ATOM 3401 C C . PRO A 1 449 ? 23.588 12.874 -29.714 1.00 56.81 449 PRO A C 1
ATOM 3403 O O . PRO A 1 449 ? 24.684 12.837 -30.268 1.00 56.81 449 PRO A O 1
ATOM 3406 N N . ARG A 1 450 ? 23.250 13.881 -28.912 1.00 56.38 450 ARG A N 1
ATOM 3407 C CA . ARG A 1 450 ? 24.173 14.807 -28.252 1.00 56.38 450 ARG A CA 1
ATOM 3408 C C . ARG A 1 450 ? 24.133 14.489 -26.756 1.00 56.38 450 ARG A C 1
ATOM 3410 O O . ARG A 1 450 ? 23.102 13.982 -26.318 1.00 56.38 450 ARG A O 1
ATOM 3417 N N . PRO A 1 451 ? 25.183 14.812 -25.978 1.00 52.84 451 PRO A N 1
ATOM 3418 C CA . PRO A 1 451 ? 25.133 14.720 -24.522 1.00 52.84 451 PRO A CA 1
ATOM 3419 C C . PRO A 1 451 ? 24.004 15.636 -24.043 1.00 52.84 451 PRO A C 1
ATOM 3421 O O . PRO A 1 451 ? 24.149 16.857 -23.994 1.00 52.84 451 PRO A O 1
ATOM 3424 N N . SER A 1 452 ? 22.816 15.071 -23.856 1.00 50.97 452 SER A N 1
ATOM 3425 C CA . SER A 1 452 ? 21.637 15.841 -23.495 1.00 50.97 452 SER A CA 1
ATOM 3426 C C . SER A 1 452 ? 21.750 16.244 -22.036 1.00 50.97 452 SER A C 1
ATOM 3428 O O . SER A 1 452 ? 22.227 15.468 -21.210 1.00 50.97 452 SER A O 1
ATOM 3430 N N . ASP A 1 453 ? 21.269 17.438 -21.710 1.00 53.72 453 ASP A N 1
ATOM 3431 C CA . ASP A 1 453 ? 21.067 17.857 -20.330 1.00 53.72 453 ASP A CA 1
ATOM 3432 C C . ASP A 1 453 ? 19.907 17.036 -19.740 1.00 53.72 453 ASP A C 1
ATOM 3434 O O . ASP A 1 453 ? 18.734 17.406 -19.821 1.00 53.72 453 ASP A O 1
ATOM 3438 N N . ILE A 1 454 ? 20.239 15.842 -19.237 1.00 52.69 454 ILE A N 1
ATOM 3439 C CA . ILE A 1 454 ? 19.305 14.867 -18.656 1.00 52.69 454 ILE A CA 1
ATOM 3440 C C . ILE A 1 454 ? 18.438 15.538 -17.585 1.00 52.69 454 ILE A C 1
ATOM 3442 O O . ILE A 1 454 ? 17.261 15.204 -17.457 1.00 52.69 454 ILE A O 1
ATOM 3446 N N . ALA A 1 455 ? 18.987 16.516 -16.854 1.00 50.97 455 ALA A N 1
ATOM 3447 C CA . ALA A 1 455 ? 18.258 17.272 -15.842 1.00 50.97 455 ALA A CA 1
ATOM 3448 C C . ALA A 1 455 ? 17.118 18.103 -16.453 1.00 50.97 455 ALA A C 1
ATOM 3450 O O . ALA A 1 455 ? 16.018 18.126 -15.904 1.00 50.97 455 ALA A O 1
ATOM 3451 N N . ALA A 1 456 ? 17.340 18.719 -17.617 1.00 54.28 456 ALA A N 1
ATOM 3452 C CA . ALA A 1 456 ? 16.307 19.457 -18.339 1.00 54.28 456 ALA A CA 1
ATOM 3453 C C . ALA A 1 456 ? 15.274 18.529 -19.009 1.00 54.28 456 ALA A C 1
ATOM 3455 O O . ALA A 1 456 ? 14.087 18.856 -19.041 1.00 54.28 456 ALA A O 1
ATOM 3456 N N . ASP A 1 457 ? 15.690 17.362 -19.522 1.00 59.12 457 ASP A N 1
ATOM 3457 C CA . ASP A 1 457 ? 14.776 16.392 -20.156 1.00 59.12 457 ASP A CA 1
ATOM 3458 C C . ASP A 1 457 ? 13.957 15.581 -19.128 1.00 59.12 457 ASP A C 1
ATOM 3460 O O . ASP A 1 457 ? 12.887 15.076 -19.460 1.00 59.12 457 ASP A O 1
ATOM 3464 N N . LEU A 1 458 ? 14.412 15.487 -17.869 1.00 50.38 458 LEU A N 1
ATOM 3465 C CA . LEU A 1 458 ? 13.657 14.947 -16.722 1.00 50.38 458 LEU A CA 1
ATOM 3466 C C . LEU A 1 458 ? 12.461 15.815 -16.314 1.00 50.38 458 LEU A C 1
ATOM 3468 O O . LEU A 1 458 ? 11.531 15.298 -15.703 1.00 50.38 458 LEU A O 1
ATOM 3472 N N . LEU A 1 459 ? 12.471 17.103 -16.666 1.00 52.97 459 LEU A N 1
ATOM 3473 C CA . LEU A 1 459 ? 11.370 18.036 -16.405 1.00 52.97 459 LEU A CA 1
ATOM 3474 C C . LEU A 1 459 ? 10.318 18.050 -17.529 1.00 52.97 459 LEU A C 1
ATOM 3476 O O . LEU A 1 459 ? 9.318 18.760 -17.427 1.00 52.97 459 LEU A O 1
ATOM 3480 N N . ARG A 1 460 ? 10.530 17.297 -18.619 1.00 55.25 460 ARG A N 1
ATOM 3481 C CA . ARG A 1 460 ? 9.587 17.206 -19.743 1.00 55.25 460 ARG A CA 1
ATOM 3482 C C . ARG A 1 460 ? 8.588 16.068 -19.544 1.00 55.25 460 ARG A C 1
ATOM 3484 O O . ARG A 1 460 ? 8.926 15.016 -19.010 1.00 55.25 460 ARG A O 1
ATOM 3491 N N . ARG A 1 461 ? 7.366 16.259 -20.052 1.00 57.59 461 ARG A N 1
ATOM 3492 C CA . ARG A 1 461 ? 6.340 15.205 -20.128 1.00 57.59 461 ARG A CA 1
ATOM 3493 C C . ARG A 1 461 ? 6.818 14.031 -20.998 1.00 57.59 461 ARG A C 1
ATOM 3495 O O . ARG A 1 461 ? 7.551 14.249 -21.965 1.00 57.59 461 ARG A O 1
ATOM 3502 N N . ALA A 1 462 ? 6.395 12.798 -20.689 1.00 60.34 462 ALA A N 1
ATOM 3503 C CA . ALA A 1 462 ? 6.871 11.596 -21.395 1.00 60.34 462 ALA A CA 1
ATOM 3504 C C . ALA A 1 462 ? 6.596 11.582 -22.903 1.00 60.34 462 ALA A C 1
ATOM 3506 O O . ALA A 1 462 ? 7.379 11.013 -23.663 1.00 60.34 462 ALA A O 1
ATOM 3507 N N . ASP A 1 463 ? 5.506 12.186 -23.361 1.00 62.00 463 ASP A N 1
ATOM 3508 C CA . ASP A 1 463 ? 5.163 12.303 -24.780 1.00 62.00 463 ASP A CA 1
ATOM 3509 C C . ASP A 1 463 ? 6.196 13.128 -25.562 1.00 62.00 463 ASP A C 1
ATOM 3511 O O . ASP A 1 463 ? 6.511 12.793 -26.701 1.00 62.00 463 ASP A O 1
ATOM 3515 N N . LEU A 1 464 ? 6.801 14.129 -24.919 1.00 65.88 464 LEU A N 1
ATOM 3516 C CA . LEU A 1 464 ? 7.822 15.004 -25.507 1.00 65.88 464 LEU A CA 1
ATOM 3517 C C . LEU A 1 464 ? 9.257 14.558 -25.203 1.00 65.88 464 LEU A C 1
ATOM 3519 O O . LEU A 1 464 ? 10.219 15.194 -25.648 1.00 65.88 464 LEU A O 1
ATOM 3523 N N . ARG A 1 465 ? 9.406 13.483 -24.427 1.00 69.06 465 ARG A N 1
ATOM 3524 C CA . ARG A 1 465 ? 10.694 13.017 -23.929 1.00 69.06 465 ARG A CA 1
ATOM 3525 C C . ARG A 1 465 ? 11.462 12.267 -25.000 1.00 69.06 465 ARG A C 1
ATOM 3527 O O . ARG A 1 465 ? 10.937 11.339 -25.629 1.00 69.06 465 ARG A O 1
ATOM 3534 N N . ARG A 1 466 ? 12.713 12.682 -25.189 1.00 71.69 466 ARG A N 1
ATOM 3535 C CA . ARG A 1 466 ? 13.598 12.124 -26.214 1.00 71.69 466 ARG A CA 1
ATOM 3536 C C . ARG A 1 466 ? 14.560 11.095 -25.637 1.00 71.69 466 ARG A C 1
ATOM 3538 O O . ARG A 1 466 ? 14.880 10.126 -26.321 1.00 71.69 466 ARG A O 1
ATOM 3545 N N . THR A 1 467 ? 14.945 11.266 -24.375 1.00 75.69 467 THR A N 1
ATOM 3546 C CA . THR A 1 467 ? 15.649 10.247 -23.585 1.00 75.69 467 THR A CA 1
ATOM 3547 C C . THR A 1 467 ? 14.682 9.176 -23.067 1.00 75.69 467 THR A C 1
ATOM 3549 O O . THR A 1 467 ? 13.461 9.362 -23.046 1.00 75.69 467 THR A O 1
ATOM 3552 N N . GLY A 1 468 ? 15.207 8.024 -22.652 1.00 83.62 468 GLY A N 1
ATOM 3553 C CA . GLY A 1 468 ? 14.400 6.965 -22.038 1.00 83.62 468 GLY A CA 1
ATOM 3554 C C . GLY A 1 468 ? 15.250 5.824 -21.503 1.00 83.62 468 GLY A C 1
ATOM 3555 O O . GLY A 1 468 ? 16.452 5.979 -21.324 1.00 83.62 468 GLY A O 1
ATOM 3556 N N . ARG A 1 469 ? 14.631 4.676 -21.222 1.00 89.81 469 ARG A N 1
ATOM 3557 C CA . ARG A 1 469 ? 15.310 3.486 -20.694 1.00 89.81 469 ARG A CA 1
ATOM 3558 C C . ARG A 1 469 ? 15.172 2.323 -21.662 1.00 89.81 469 ARG A C 1
ATOM 3560 O O . ARG A 1 469 ? 14.057 1.920 -21.981 1.00 89.81 469 ARG A O 1
ATOM 3567 N N . TYR A 1 470 ? 16.291 1.770 -22.103 1.00 93.69 470 TYR A N 1
ATOM 3568 C CA . TYR A 1 470 ? 16.299 0.522 -22.855 1.00 93.69 470 TYR A CA 1
ATOM 3569 C C . TYR A 1 470 ? 16.214 -0.664 -21.892 1.00 93.69 470 TYR A C 1
ATOM 3571 O O . TYR A 1 470 ? 16.977 -0.728 -20.924 1.00 93.69 470 TYR A O 1
ATOM 3579 N N . VAL A 1 471 ? 15.269 -1.577 -22.126 1.00 96.00 471 VAL A N 1
ATOM 3580 C CA . VAL A 1 471 ? 15.059 -2.765 -21.284 1.00 96.00 471 VAL A CA 1
ATOM 3581 C C . VAL A 1 471 ? 15.956 -3.897 -21.781 1.00 96.00 471 VAL A C 1
ATOM 3583 O O . VAL A 1 471 ? 15.711 -4.464 -22.842 1.00 96.00 471 VAL A O 1
ATOM 3586 N N . LEU A 1 472 ? 16.994 -4.216 -21.004 1.00 94.81 472 LEU A N 1
ATOM 3587 C CA . LEU A 1 472 ? 17.981 -5.257 -21.317 1.00 94.81 472 LEU A CA 1
ATOM 3588 C C . LEU A 1 472 ? 17.445 -6.663 -21.040 1.00 94.81 472 LEU A C 1
ATOM 3590 O O . LEU A 1 472 ? 17.738 -7.603 -21.778 1.00 94.81 472 LEU A O 1
ATOM 3594 N N . SER A 1 473 ? 16.688 -6.804 -19.954 1.00 94.56 473 SER A N 1
ATOM 3595 C CA . SER A 1 473 ? 16.081 -8.061 -19.532 1.00 94.56 473 SER A CA 1
ATOM 3596 C C . SER A 1 473 ? 14.871 -7.789 -18.655 1.00 94.56 473 SER A C 1
ATOM 3598 O O . SER A 1 473 ? 14.836 -6.808 -17.905 1.00 94.56 473 SER A O 1
ATOM 3600 N N . LEU A 1 474 ? 13.873 -8.658 -18.768 1.00 95.50 474 LEU A N 1
ATOM 3601 C CA . LEU A 1 474 ? 12.611 -8.553 -18.062 1.00 95.50 474 LEU A CA 1
ATOM 3602 C C . LEU A 1 474 ? 12.168 -9.945 -17.609 1.00 95.50 474 LEU A C 1
ATOM 3604 O O . LEU A 1 474 ? 12.195 -10.891 -18.391 1.00 95.50 474 LEU A O 1
ATOM 3608 N N . ALA A 1 475 ? 11.743 -10.074 -16.361 1.00 94.12 475 ALA A N 1
ATOM 3609 C CA . ALA A 1 475 ? 11.131 -11.285 -15.839 1.00 94.12 475 ALA A CA 1
ATOM 3610 C C . ALA A 1 475 ? 9.783 -10.953 -15.202 1.00 94.12 475 ALA A C 1
ATOM 3612 O O . ALA A 1 475 ? 9.669 -9.967 -14.474 1.00 94.12 475 ALA A O 1
ATOM 3613 N N . VAL A 1 476 ? 8.774 -11.772 -15.488 1.00 91.25 476 VAL A N 1
ATOM 3614 C CA . VAL A 1 476 ? 7.400 -11.603 -14.996 1.00 91.25 476 VAL A CA 1
ATOM 3615 C C . VAL A 1 476 ? 6.820 -12.931 -14.515 1.00 91.25 476 VAL A C 1
ATOM 3617 O O . VAL A 1 476 ? 7.244 -13.993 -14.971 1.00 91.25 476 VAL A O 1
ATOM 3620 N N . THR A 1 477 ? 5.854 -12.896 -13.598 1.00 80.00 477 THR A N 1
ATOM 3621 C CA . THR A 1 477 ? 5.285 -14.122 -13.001 1.00 80.00 477 THR A CA 1
ATOM 3622 C C . THR A 1 477 ? 4.170 -14.764 -13.823 1.00 80.00 477 THR A C 1
ATOM 3624 O O . THR A 1 477 ? 3.996 -15.986 -13.763 1.00 80.00 477 THR A O 1
ATOM 3627 N N . THR A 1 478 ? 3.440 -13.972 -14.608 1.00 81.00 478 THR A N 1
ATOM 3628 C CA . THR A 1 478 ? 2.292 -14.428 -15.403 1.00 81.00 478 THR A CA 1
ATOM 3629 C C . THR A 1 478 ? 2.631 -14.537 -16.884 1.00 81.00 478 THR A C 1
ATOM 3631 O O . THR A 1 478 ? 3.565 -13.909 -17.391 1.00 81.00 478 THR A O 1
ATOM 3634 N N . GLU A 1 479 ? 1.880 -15.380 -17.586 1.00 86.38 479 GLU A N 1
ATOM 3635 C CA . GLU A 1 479 ? 2.085 -15.612 -19.013 1.00 86.38 479 GLU A CA 1
ATOM 3636 C C . GLU A 1 479 ? 1.539 -14.445 -19.845 1.00 86.38 479 GLU A C 1
ATOM 3638 O O . GLU A 1 479 ? 2.180 -13.998 -20.794 1.00 86.38 479 GLU A O 1
ATOM 3643 N N . GLU A 1 480 ? 0.424 -13.869 -19.407 1.00 81.88 480 GLU A N 1
ATOM 3644 C CA . GLU A 1 480 ? -0.245 -12.718 -20.007 1.00 81.88 480 GLU A CA 1
ATOM 3645 C C . GLU A 1 480 ? 0.678 -11.492 -20.012 1.00 81.88 480 GLU A C 1
ATOM 3647 O O . GLU A 1 480 ? 0.837 -10.826 -21.036 1.00 81.88 480 GLU A O 1
ATOM 3652 N N . ALA A 1 481 ? 1.368 -11.224 -18.895 1.00 83.62 481 ALA A N 1
ATOM 3653 C CA . ALA A 1 481 ? 2.346 -10.140 -18.815 1.00 83.62 481 ALA A CA 1
ATOM 3654 C C . ALA A 1 481 ? 3.576 -10.406 -19.697 1.00 83.62 481 ALA A C 1
ATOM 3656 O O . ALA A 1 481 ? 4.125 -9.475 -20.294 1.00 83.62 481 ALA A O 1
ATOM 3657 N N . ARG A 1 482 ? 4.007 -11.672 -19.821 1.00 94.62 482 ARG A N 1
ATOM 3658 C CA . ARG A 1 482 ? 5.151 -12.054 -20.666 1.00 94.62 482 ARG A CA 1
ATOM 3659 C C . ARG A 1 482 ? 4.837 -11.805 -22.136 1.00 94.62 482 ARG A C 1
ATOM 3661 O O . ARG A 1 482 ? 5.662 -11.231 -22.851 1.00 94.62 482 ARG A O 1
ATOM 3668 N N . VAL A 1 483 ? 3.662 -12.244 -22.573 1.00 91.88 483 VAL A N 1
ATOM 3669 C CA . VAL A 1 483 ? 3.161 -12.048 -23.933 1.00 91.88 483 VAL A CA 1
ATOM 3670 C C . VAL A 1 483 ? 2.980 -10.564 -24.216 1.00 91.88 483 VAL A C 1
ATOM 3672 O O . VAL A 1 483 ? 3.538 -10.068 -25.198 1.00 91.88 483 VAL A O 1
ATOM 3675 N N . ALA A 1 484 ? 2.343 -9.822 -23.305 1.00 90.31 484 ALA A N 1
ATOM 3676 C CA . ALA A 1 484 ? 2.170 -8.385 -23.460 1.00 90.31 484 ALA A CA 1
ATOM 3677 C C . ALA A 1 484 ? 3.513 -7.655 -23.628 1.00 90.31 484 ALA A C 1
ATOM 3679 O O . ALA A 1 484 ? 3.685 -6.824 -24.525 1.00 90.31 484 ALA A O 1
ATOM 3680 N N . ALA A 1 485 ? 4.511 -8.021 -22.822 1.00 94.62 485 ALA A N 1
ATOM 3681 C CA . ALA A 1 485 ? 5.828 -7.414 -22.893 1.00 94.62 485 ALA A CA 1
ATOM 3682 C C . ALA A 1 485 ? 6.590 -7.698 -24.186 1.00 94.62 485 ALA A C 1
ATOM 3684 O O . ALA A 1 485 ? 7.216 -6.782 -24.728 1.00 94.62 485 ALA A O 1
ATOM 3685 N N . ARG A 1 486 ? 6.507 -8.919 -24.716 1.00 95.88 486 ARG A N 1
ATOM 3686 C CA . ARG A 1 486 ? 7.159 -9.269 -25.984 1.00 95.88 486 ARG A CA 1
ATOM 3687 C C . ARG A 1 486 ? 6.439 -8.667 -27.186 1.00 95.88 486 ARG A C 1
ATOM 3689 O O . ARG A 1 486 ? 7.082 -8.059 -28.039 1.00 95.88 486 ARG A O 1
ATOM 3696 N N . GLU A 1 487 ? 5.121 -8.819 -27.253 1.00 95.00 487 GLU A N 1
ATOM 3697 C CA . GLU A 1 487 ? 4.351 -8.530 -28.466 1.00 95.00 487 GLU A CA 1
ATOM 3698 C C . GLU A 1 487 ? 3.969 -7.054 -28.587 1.00 95.00 487 GLU A C 1
ATOM 3700 O O . GLU A 1 487 ? 4.122 -6.478 -29.671 1.00 95.00 487 GLU A O 1
ATOM 3705 N N . LEU A 1 488 ? 3.552 -6.410 -27.485 1.00 93.00 488 LEU A N 1
ATOM 3706 C CA . LEU A 1 488 ? 3.193 -4.990 -27.502 1.00 93.00 488 LEU A CA 1
ATOM 3707 C C . LEU A 1 488 ? 4.407 -4.077 -27.340 1.00 93.00 488 LEU A C 1
ATOM 3709 O O . LEU A 1 488 ? 4.466 -3.041 -27.997 1.00 93.00 488 LEU A O 1
ATOM 3713 N N . TRP A 1 489 ? 5.358 -4.423 -26.466 1.00 95.44 489 TRP A N 1
ATOM 3714 C CA . TRP A 1 489 ? 6.446 -3.510 -26.080 1.00 95.44 489 TRP A CA 1
ATOM 3715 C C . TRP A 1 489 ? 7.828 -3.893 -26.623 1.00 95.44 489 TRP A C 1
ATOM 3717 O O . TRP A 1 489 ? 8.769 -3.113 -26.464 1.00 95.44 489 TRP A O 1
ATOM 3727 N N . GLY A 1 490 ? 7.974 -5.054 -27.273 1.00 95.44 490 GLY A N 1
ATOM 3728 C CA . GLY A 1 490 ? 9.258 -5.529 -27.801 1.00 95.44 490 GLY A CA 1
ATOM 3729 C C . GLY A 1 490 ? 10.305 -5.775 -26.710 1.00 95.44 490 GLY A C 1
ATOM 3730 O O . GLY A 1 490 ? 11.492 -5.547 -26.921 1.00 95.44 490 GLY A O 1
ATOM 3731 N N . GLN A 1 491 ? 9.894 -6.140 -25.498 1.00 95.25 491 GLN A N 1
ATOM 3732 C CA . GLN A 1 491 ? 10.809 -6.335 -24.374 1.00 95.25 491 GLN A CA 1
ATOM 3733 C C . GLN A 1 491 ? 11.144 -7.819 -24.203 1.00 95.25 491 GLN A C 1
ATOM 3735 O O . GLN A 1 491 ? 10.247 -8.657 -24.331 1.00 95.25 491 GLN A O 1
ATOM 3740 N N . PRO A 1 492 ? 12.410 -8.171 -23.899 1.00 93.94 492 PRO A N 1
ATOM 3741 C CA . PRO A 1 492 ? 12.863 -9.560 -23.809 1.00 93.94 492 PRO A CA 1
ATOM 3742 C C . PRO A 1 492 ? 12.401 -10.219 -22.497 1.00 93.94 492 PRO A C 1
ATOM 3744 O O . PRO A 1 492 ? 13.204 -10.536 -21.622 1.00 93.94 492 PRO A O 1
ATOM 3747 N N . ALA A 1 493 ? 11.086 -10.391 -22.343 1.00 94.56 493 ALA A N 1
ATOM 3748 C CA . ALA A 1 493 ? 10.464 -10.912 -21.132 1.00 94.56 493 ALA A CA 1
ATOM 3749 C C . ALA A 1 493 ? 10.571 -12.435 -21.036 1.00 94.56 493 ALA A C 1
ATOM 3751 O O . ALA A 1 493 ? 10.252 -13.133 -21.997 1.00 94.56 493 ALA A O 1
ATOM 3752 N N . ILE A 1 494 ? 10.936 -12.975 -19.881 1.00 94.25 494 ILE A N 1
ATOM 3753 C CA . ILE A 1 494 ? 10.808 -14.402 -19.547 1.00 94.25 494 ILE A CA 1
ATOM 3754 C C . ILE A 1 494 ? 9.795 -14.587 -18.418 1.00 94.25 494 ILE A C 1
ATOM 3756 O O . ILE A 1 494 ? 9.561 -13.666 -17.635 1.00 94.25 494 ILE A O 1
ATOM 3760 N N . ARG A 1 495 ? 9.191 -15.776 -18.331 1.00 91.81 495 ARG A N 1
ATOM 3761 C CA . ARG A 1 495 ? 8.341 -16.128 -17.192 1.00 91.81 495 ARG A CA 1
ATOM 3762 C C . ARG A 1 495 ? 9.202 -16.740 -16.095 1.00 91.81 495 ARG A C 1
ATOM 3764 O O . ARG A 1 495 ? 9.932 -17.691 -16.357 1.00 91.81 495 ARG A O 1
ATOM 3771 N N . ALA A 1 496 ? 9.110 -16.204 -14.885 1.00 86.81 496 ALA A N 1
ATOM 3772 C CA . ALA A 1 496 ? 9.814 -16.721 -13.720 1.00 86.81 496 ALA A CA 1
ATOM 3773 C C . ALA A 1 496 ? 9.016 -16.454 -12.442 1.00 86.81 496 ALA A C 1
ATOM 3775 O O . ALA A 1 496 ? 8.404 -15.398 -12.292 1.00 86.81 496 ALA A O 1
ATOM 3776 N N . ALA A 1 497 ? 9.048 -17.402 -11.507 1.00 78.25 497 ALA A N 1
ATOM 3777 C CA . ALA A 1 497 ? 8.470 -17.202 -10.185 1.00 78.25 497 ALA A CA 1
ATOM 3778 C C . ALA A 1 497 ? 9.271 -16.144 -9.413 1.00 78.25 497 ALA A C 1
ATOM 3780 O O . ALA A 1 497 ? 10.503 -16.210 -9.344 1.00 78.25 497 ALA A O 1
ATOM 3781 N N . ALA A 1 498 ? 8.563 -15.179 -8.834 1.00 77.06 498 ALA A N 1
ATOM 3782 C CA . ALA A 1 498 ? 9.141 -14.114 -8.037 1.00 77.06 498 ALA A CA 1
ATOM 3783 C C . ALA A 1 498 ? 8.145 -13.648 -6.974 1.00 77.06 498 ALA A C 1
ATOM 3785 O O . ALA A 1 498 ? 6.994 -13.334 -7.278 1.00 77.06 498 ALA A O 1
ATOM 3786 N N . GLU A 1 499 ? 8.625 -13.549 -5.743 1.00 73.19 499 GLU A N 1
ATOM 3787 C CA . GLU A 1 499 ? 7.917 -12.933 -4.630 1.00 73.19 499 GLU A CA 1
ATOM 3788 C C . GLU A 1 499 ? 8.568 -11.599 -4.312 1.00 73.19 499 GLU A C 1
ATOM 3790 O O . GLU A 1 499 ? 9.796 -11.499 -4.221 1.00 73.19 499 GLU A O 1
ATOM 3795 N N . VAL A 1 500 ? 7.753 -10.571 -4.111 1.00 70.69 500 VAL A N 1
ATOM 3796 C CA . VAL A 1 500 ? 8.231 -9.224 -3.831 1.00 70.69 500 VAL A CA 1
ATOM 3797 C C . VAL A 1 500 ? 7.377 -8.588 -2.741 1.00 70.69 500 VAL A C 1
ATOM 3799 O O . VAL A 1 500 ? 6.181 -8.827 -2.676 1.00 70.69 500 VAL A O 1
ATOM 3802 N N . HIS A 1 501 ? 8.007 -7.816 -1.862 1.00 71.25 501 HIS A N 1
ATOM 3803 C CA . HIS A 1 501 ? 7.342 -7.025 -0.833 1.00 71.25 501 HIS A CA 1
ATOM 3804 C C . HIS A 1 501 ? 7.994 -5.639 -0.804 1.00 71.25 501 HIS A C 1
ATOM 3806 O O . HIS A 1 501 ? 9.153 -5.503 -0.387 1.00 71.25 501 HIS A O 1
ATOM 3812 N N . LEU A 1 502 ? 7.270 -4.619 -1.283 1.00 69.50 502 LEU A N 1
ATOM 3813 C CA . LEU A 1 502 ? 7.806 -3.259 -1.502 1.00 69.50 502 LEU A CA 1
ATOM 3814 C C . LEU A 1 502 ? 7.072 -2.153 -0.726 1.00 69.50 502 LEU A C 1
ATOM 3816 O O . LEU A 1 502 ? 7.467 -0.989 -0.788 1.00 69.50 502 LEU A O 1
ATOM 3820 N N . THR A 1 503 ? 6.006 -2.488 -0.002 1.00 56.94 503 THR A N 1
ATOM 3821 C CA . THR A 1 503 ? 5.113 -1.517 0.658 1.00 56.94 503 THR A CA 1
ATOM 3822 C C . THR A 1 503 ? 5.676 -0.957 1.967 1.00 56.94 503 THR A C 1
ATOM 3824 O O . THR A 1 503 ? 5.319 0.145 2.384 1.00 56.94 503 THR A O 1
ATOM 3827 N N . GLY A 1 504 ? 6.575 -1.698 2.619 1.00 58.12 504 GLY A N 1
ATOM 3828 C CA . GLY A 1 504 ? 7.175 -1.339 3.901 1.00 58.12 504 GLY A CA 1
ATOM 3829 C C . GLY A 1 504 ? 8.581 -0.730 3.798 1.00 58.12 504 GLY A C 1
ATOM 3830 O O . GLY A 1 504 ? 9.174 -0.629 2.727 1.00 58.12 504 GLY A O 1
ATOM 3831 N N . PRO A 1 505 ? 9.200 -0.379 4.942 1.00 60.00 505 PRO A N 1
ATOM 3832 C CA . PRO A 1 505 ? 10.583 0.103 4.984 1.00 60.00 505 PRO A CA 1
ATOM 3833 C C . PRO A 1 505 ? 11.611 -1.003 4.704 1.00 60.00 505 PRO A C 1
ATOM 3835 O O . PRO A 1 505 ? 12.807 -0.724 4.647 1.00 60.00 505 PRO A O 1
ATOM 3838 N N . ARG A 1 506 ? 11.183 -2.265 4.601 1.00 75.00 506 ARG A N 1
ATOM 3839 C CA . ARG A 1 506 ? 12.025 -3.397 4.215 1.00 75.00 506 ARG A CA 1
ATOM 3840 C C . ARG A 1 506 ? 11.680 -3.783 2.785 1.00 75.00 506 ARG A C 1
ATOM 3842 O O . ARG A 1 506 ? 10.523 -4.056 2.501 1.00 75.00 506 ARG A O 1
ATOM 3849 N N . LEU A 1 507 ? 12.696 -3.824 1.932 1.00 76.19 507 LEU A N 1
ATOM 3850 C CA . LEU A 1 507 ? 12.595 -4.368 0.587 1.00 76.19 507 LEU A CA 1
ATOM 3851 C C . LEU A 1 507 ? 12.992 -5.835 0.635 1.00 76.19 507 LEU A C 1
ATOM 3853 O O . LEU A 1 507 ? 14.089 -6.169 1.100 1.00 76.19 507 LEU A O 1
ATOM 3857 N N . ARG A 1 508 ? 12.103 -6.693 0.142 1.00 79.75 508 ARG A N 1
ATOM 3858 C CA . ARG A 1 508 ? 12.384 -8.110 -0.049 1.00 79.75 508 ARG A CA 1
ATOM 3859 C C . ARG A 1 508 ? 11.930 -8.527 -1.435 1.00 79.75 508 ARG A C 1
ATOM 3861 O O . ARG A 1 508 ? 10.789 -8.290 -1.807 1.00 79.75 508 ARG A O 1
ATOM 3868 N N . LEU A 1 509 ? 12.826 -9.174 -2.163 1.00 86.44 509 LEU A N 1
ATOM 3869 C CA . LEU A 1 509 ? 12.514 -9.896 -3.382 1.00 86.44 509 LEU A CA 1
ATOM 3870 C C . LEU A 1 509 ? 13.238 -11.235 -3.369 1.00 86.44 509 LEU A C 1
ATOM 3872 O O . LEU A 1 509 ? 14.418 -11.293 -3.021 1.00 86.44 509 LEU A O 1
ATOM 3876 N N . SER A 1 510 ? 12.533 -12.283 -3.771 1.00 83.88 510 SER A N 1
ATOM 3877 C CA . SER A 1 510 ? 13.081 -13.614 -3.990 1.00 83.88 510 SER A CA 1
ATOM 3878 C C . SER A 1 510 ? 12.599 -14.131 -5.338 1.00 83.88 510 SER A C 1
ATOM 3880 O O . SER A 1 510 ? 11.398 -14.262 -5.553 1.00 83.88 510 SER A O 1
ATOM 3882 N N . ALA A 1 511 ? 13.528 -14.432 -6.239 1.00 86.50 511 ALA A N 1
ATOM 3883 C CA . ALA A 1 511 ? 13.260 -15.101 -7.506 1.00 86.50 511 ALA A CA 1
ATOM 3884 C C . ALA A 1 511 ? 14.231 -16.286 -7.658 1.00 86.50 511 ALA A C 1
ATOM 3886 O O . ALA A 1 511 ? 15.253 -16.164 -8.343 1.00 86.50 511 ALA A O 1
ATOM 3887 N N . PRO A 1 512 ? 13.949 -17.435 -7.006 1.00 80.94 512 PRO A N 1
ATOM 3888 C CA . PRO A 1 512 ? 14.868 -18.575 -6.959 1.00 80.94 512 PRO A CA 1
ATOM 3889 C C . PRO A 1 512 ? 15.209 -19.131 -8.342 1.00 80.94 512 PRO A C 1
ATOM 3891 O O . PRO A 1 512 ? 16.366 -19.433 -8.609 1.00 80.94 512 PRO A O 1
ATOM 3894 N N . GLY A 1 513 ? 14.230 -19.178 -9.255 1.00 83.62 513 GLY A N 1
ATOM 3895 C CA . GLY A 1 513 ? 14.441 -19.632 -10.636 1.00 83.62 513 GLY A CA 1
ATOM 3896 C C . GLY A 1 513 ? 15.379 -18.735 -11.453 1.00 83.62 513 GLY A C 1
ATOM 3897 O O . GLY A 1 513 ? 15.939 -19.182 -12.445 1.00 83.62 513 GLY A O 1
ATOM 3898 N N . LEU A 1 514 ? 15.589 -17.487 -11.021 1.00 86.06 514 LEU A N 1
ATOM 3899 C CA . LEU A 1 514 ? 16.577 -16.571 -11.602 1.00 86.06 514 LEU A CA 1
ATOM 3900 C C . LEU A 1 514 ? 17.875 -16.520 -10.783 1.00 86.06 514 LEU A C 1
ATOM 3902 O O . LEU A 1 514 ? 18.824 -15.849 -11.186 1.00 86.06 514 LEU A O 1
ATOM 3906 N N . GLY A 1 515 ? 17.905 -17.173 -9.617 1.00 88.44 515 GLY A N 1
ATOM 3907 C CA . GLY A 1 515 ? 18.956 -17.038 -8.615 1.00 88.44 515 GLY A CA 1
ATOM 3908 C C . GLY A 1 515 ? 19.127 -15.603 -8.119 1.00 88.44 515 GLY A C 1
ATOM 3909 O O . GLY A 1 515 ? 20.251 -15.207 -7.837 1.00 88.44 515 GLY A O 1
ATOM 3910 N N . ILE A 1 516 ? 18.055 -14.805 -8.064 1.00 90.44 516 ILE A N 1
ATOM 3911 C CA . ILE A 1 516 ? 18.100 -13.393 -7.658 1.00 90.44 516 ILE A CA 1
ATOM 3912 C C . ILE A 1 516 ? 17.403 -13.226 -6.309 1.00 90.44 516 ILE A C 1
ATOM 3914 O O . ILE A 1 516 ? 16.233 -13.578 -6.160 1.00 90.44 516 ILE A O 1
ATOM 3918 N N . ALA A 1 517 ? 18.085 -12.600 -5.353 1.00 89.88 517 ALA A N 1
ATOM 3919 C CA . ALA A 1 517 ? 17.477 -12.145 -4.109 1.00 89.88 517 ALA A CA 1
ATOM 3920 C C . ALA A 1 517 ? 17.867 -10.695 -3.808 1.00 89.88 517 ALA A C 1
ATOM 3922 O O . ALA A 1 517 ? 19.032 -10.312 -3.911 1.00 89.88 517 ALA A O 1
ATOM 3923 N N . VAL A 1 518 ? 16.899 -9.877 -3.397 1.00 91.62 518 VAL A N 1
ATOM 3924 C CA . VAL A 1 518 ? 17.138 -8.505 -2.929 1.00 91.62 518 VAL A CA 1
ATOM 3925 C C . VAL A 1 518 ? 16.628 -8.387 -1.507 1.00 91.62 518 VAL A C 1
ATOM 3927 O O . VAL A 1 518 ? 15.469 -8.682 -1.226 1.00 91.62 518 VAL A O 1
ATOM 3930 N N . LEU A 1 519 ? 17.492 -7.939 -0.604 1.00 89.75 519 LEU A N 1
ATOM 3931 C CA . LEU A 1 519 ? 17.159 -7.747 0.802 1.00 89.75 519 LEU A CA 1
ATOM 3932 C C . LEU A 1 519 ? 17.738 -6.425 1.285 1.00 89.75 519 LEU A C 1
ATOM 3934 O O . LEU A 1 519 ? 18.913 -6.116 1.066 1.00 89.75 519 LEU A O 1
ATOM 3938 N N . GLY A 1 520 ? 16.922 -5.638 1.975 1.00 82.44 520 GLY A N 1
ATOM 3939 C CA . GLY A 1 520 ? 17.401 -4.392 2.542 1.00 82.44 520 GLY A CA 1
ATOM 3940 C C . GLY A 1 520 ? 16.376 -3.629 3.349 1.00 82.44 520 GLY A C 1
ATOM 3941 O O . GLY A 1 520 ? 15.179 -3.900 3.296 1.00 82.44 520 GLY A O 1
ATOM 3942 N N . ARG A 1 521 ? 16.858 -2.631 4.086 1.00 82.94 521 ARG A N 1
ATOM 3943 C CA . ARG A 1 521 ? 16.011 -1.656 4.772 1.00 82.94 521 ARG A CA 1
ATOM 3944 C C . ARG A 1 521 ? 16.257 -0.280 4.173 1.00 82.94 521 ARG A C 1
ATOM 3946 O O . ARG A 1 521 ? 17.392 0.190 4.142 1.00 82.94 521 ARG A O 1
ATOM 3953 N N . LEU A 1 522 ? 15.189 0.364 3.725 1.00 76.50 522 LEU A N 1
ATOM 3954 C CA . LEU A 1 522 ? 15.215 1.745 3.278 1.00 76.50 522 LEU A CA 1
ATOM 3955 C C . LEU A 1 522 ? 15.403 2.663 4.487 1.00 76.50 522 LEU A C 1
ATOM 3957 O O . LEU A 1 522 ? 14.658 2.600 5.468 1.00 76.50 522 LEU A O 1
ATOM 3961 N N . GLY A 1 523 ? 16.432 3.505 4.416 1.00 71.00 523 GLY A N 1
ATOM 3962 C CA . GLY A 1 523 ? 16.642 4.592 5.367 1.00 71.00 523 GLY A CA 1
ATOM 3963 C C . GLY A 1 523 ? 15.659 5.750 5.146 1.00 71.00 523 GLY A C 1
ATOM 3964 O O . GLY A 1 523 ? 14.713 5.625 4.363 1.00 71.00 523 GLY A O 1
ATOM 3965 N N . PRO A 1 524 ? 15.879 6.902 5.800 1.00 73.38 524 PRO A N 1
ATOM 3966 C CA . PRO A 1 524 ? 15.135 8.126 5.509 1.00 73.38 524 PRO A CA 1
ATOM 3967 C C . PRO A 1 524 ? 15.125 8.421 4.001 1.00 73.38 524 PRO A C 1
ATOM 3969 O O . PRO A 1 524 ? 16.140 8.245 3.328 1.00 73.38 524 PRO A O 1
ATOM 3972 N N . GLY A 1 525 ? 13.970 8.831 3.476 1.00 65.94 525 GLY A N 1
ATOM 3973 C CA . GLY A 1 525 ? 13.780 9.115 2.055 1.00 65.94 525 GLY A CA 1
ATOM 3974 C C . GLY A 1 525 ? 13.383 10.566 1.815 1.00 65.94 525 GLY A C 1
ATOM 3975 O O . GLY A 1 525 ? 12.624 11.139 2.598 1.00 65.94 525 GLY A O 1
ATOM 3976 N N . VAL A 1 526 ? 13.869 11.148 0.723 1.00 64.44 526 VAL A N 1
ATOM 3977 C CA . VAL A 1 526 ? 13.518 12.499 0.267 1.00 64.44 526 VAL A CA 1
ATOM 3978 C C . VAL A 1 526 ? 12.516 12.382 -0.874 1.00 64.44 526 VAL A C 1
ATOM 3980 O O . VAL A 1 526 ? 12.704 11.562 -1.767 1.00 64.44 526 VAL A O 1
ATOM 3983 N N . ARG A 1 527 ? 11.448 13.189 -0.870 1.00 70.50 527 ARG A N 1
ATOM 3984 C CA . ARG A 1 527 ? 10.528 13.233 -2.016 1.00 70.50 527 ARG A CA 1
ATOM 3985 C C . ARG A 1 527 ? 11.277 13.662 -3.272 1.00 70.50 527 ARG A C 1
ATOM 3987 O O . ARG A 1 527 ? 11.977 14.673 -3.248 1.00 70.50 527 ARG A O 1
ATOM 3994 N N . CYS A 1 528 ? 11.092 12.919 -4.352 1.00 52.06 528 CYS A N 1
ATOM 3995 C CA . CYS A 1 528 ? 11.592 13.281 -5.669 1.00 52.06 528 CYS A CA 1
ATOM 3996 C C . CYS A 1 528 ? 10.419 13.503 -6.634 1.00 52.06 528 CYS A C 1
ATOM 3998 O O . CYS A 1 528 ? 9.317 13.016 -6.370 1.00 52.06 528 CYS A O 1
ATOM 4000 N N . PRO A 1 529 ? 10.625 14.273 -7.719 1.00 58.59 529 PRO A N 1
ATOM 4001 C CA . PRO A 1 529 ? 9.629 14.399 -8.770 1.00 58.59 529 PRO A CA 1
ATOM 4002 C C . PRO A 1 529 ? 9.242 13.024 -9.287 1.00 58.59 529 PRO A C 1
ATOM 4004 O O . PRO A 1 529 ? 10.098 12.148 -9.411 1.00 58.59 529 PRO A O 1
ATOM 4007 N N . GLU A 1 530 ? 7.965 12.870 -9.598 1.00 61.75 530 GLU A N 1
ATOM 4008 C CA . GLU A 1 530 ? 7.460 11.711 -10.303 1.00 61.75 530 GLU A CA 1
ATOM 4009 C C . GLU A 1 530 ? 7.775 11.846 -11.794 1.00 61.75 530 GLU A C 1
ATOM 4011 O O . GLU A 1 530 ? 7.258 12.760 -12.440 1.00 61.75 530 GLU A O 1
ATOM 4016 N N . PRO A 1 531 ? 8.653 11.005 -12.358 1.00 63.56 531 PRO A N 1
ATOM 4017 C CA . PRO A 1 531 ? 9.012 11.152 -13.755 1.00 63.56 531 PRO A CA 1
ATOM 4018 C C . PRO A 1 531 ? 8.133 10.222 -14.581 1.00 63.56 531 PRO A C 1
ATOM 4020 O O . PRO A 1 531 ? 8.152 9.015 -14.373 1.00 63.56 531 PRO A O 1
ATOM 4023 N N . ASP A 1 532 ? 7.432 10.754 -15.577 1.00 74.19 532 ASP A N 1
ATOM 4024 C CA . ASP A 1 532 ? 6.956 9.903 -16.663 1.00 74.19 532 ASP A CA 1
ATOM 4025 C C . ASP A 1 532 ? 8.181 9.396 -17.462 1.00 74.19 532 ASP A C 1
ATOM 4027 O O . ASP A 1 532 ? 9.183 10.110 -17.621 1.00 74.19 532 ASP A O 1
ATOM 4031 N N . TRP A 1 533 ? 8.127 8.182 -18.012 1.00 75.69 533 TRP A N 1
ATOM 4032 C CA . TRP A 1 533 ? 9.270 7.559 -18.694 1.00 75.69 533 TRP A CA 1
ATOM 4033 C C . TRP A 1 533 ? 8.912 7.034 -20.084 1.00 75.69 533 TRP A C 1
ATOM 4035 O O . TRP A 1 533 ? 7.797 6.586 -20.339 1.00 75.69 533 TRP A O 1
ATOM 4045 N N . ALA A 1 534 ? 9.903 7.015 -20.977 1.00 86.56 534 ALA A N 1
ATOM 4046 C CA . ALA A 1 534 ? 9.857 6.228 -22.203 1.00 86.56 534 ALA A CA 1
ATOM 4047 C C . ALA A 1 534 ? 10.680 4.946 -22.012 1.00 86.56 534 ALA A C 1
ATOM 4049 O O . ALA A 1 534 ? 11.848 5.016 -21.622 1.00 86.56 534 ALA A O 1
ATOM 4050 N N . LEU A 1 535 ? 10.079 3.789 -22.287 1.00 91.00 535 LEU A N 1
ATOM 4051 C CA . LEU A 1 535 ? 10.772 2.503 -22.347 1.00 91.00 535 LEU A CA 1
ATOM 4052 C C . LEU A 1 535 ? 11.022 2.114 -23.803 1.00 91.00 535 LEU A C 1
ATOM 4054 O O . LEU A 1 535 ? 10.142 2.276 -24.650 1.00 91.00 535 LEU A O 1
ATOM 4058 N N . TYR A 1 536 ? 12.201 1.564 -24.076 1.00 92.44 536 TYR A N 1
ATOM 4059 C CA . TYR A 1 536 ? 12.595 1.080 -25.393 1.00 92.44 536 TYR A CA 1
ATOM 4060 C C . TYR A 1 536 ? 12.817 -0.433 -25.379 1.00 92.44 536 TYR A C 1
ATOM 4062 O O . TYR A 1 536 ? 13.465 -0.965 -24.474 1.00 92.44 536 TYR A O 1
ATOM 4070 N N . GLY A 1 537 ? 12.284 -1.096 -26.402 1.00 93.12 537 GLY A N 1
ATOM 4071 C CA . GLY A 1 537 ? 12.475 -2.514 -26.706 1.00 93.12 537 GLY A CA 1
ATOM 4072 C C . GLY A 1 537 ? 12.803 -2.735 -28.187 1.00 93.12 537 GLY A C 1
ATOM 4073 O O . GLY A 1 537 ? 12.898 -1.781 -28.967 1.00 93.12 537 GLY A O 1
ATOM 4074 N N . ARG A 1 538 ? 12.982 -3.995 -28.587 1.00 91.69 538 ARG A N 1
ATOM 4075 C CA . ARG A 1 538 ? 13.238 -4.433 -29.964 1.00 91.69 538 ARG A CA 1
ATOM 4076 C C . ARG A 1 538 ? 12.224 -5.487 -30.392 1.00 91.69 538 ARG A C 1
ATOM 4078 O O . ARG A 1 538 ? 11.961 -6.439 -29.666 1.00 91.69 538 ARG A O 1
ATOM 4085 N N . ARG A 1 539 ? 11.690 -5.331 -31.600 1.00 89.56 539 ARG A N 1
ATOM 4086 C CA . ARG A 1 539 ? 10.851 -6.333 -32.260 1.00 89.56 539 ARG A CA 1
ATOM 4087 C C . ARG A 1 539 ? 11.402 -6.541 -33.663 1.00 89.56 539 ARG A C 1
ATOM 4089 O O . ARG A 1 539 ? 11.228 -5.677 -34.518 1.00 89.56 539 ARG A O 1
ATOM 4096 N N . GLY A 1 540 ? 12.127 -7.643 -33.850 1.00 85.75 540 GLY A N 1
ATOM 4097 C CA . GLY A 1 540 ? 12.991 -7.822 -35.018 1.00 85.75 540 GLY A CA 1
ATOM 4098 C C . GLY A 1 540 ? 13.991 -6.669 -35.133 1.00 85.75 540 GLY A C 1
ATOM 4099 O O . GLY A 1 540 ? 14.614 -6.272 -34.141 1.00 85.75 540 GLY A O 1
ATOM 4100 N N . ASP A 1 541 ? 14.068 -6.078 -36.324 1.00 85.50 541 ASP A N 1
ATOM 4101 C CA . ASP A 1 541 ? 14.972 -4.964 -36.611 1.00 85.50 541 ASP A CA 1
ATOM 4102 C C . ASP A 1 541 ? 14.437 -3.587 -36.205 1.00 85.50 541 ASP A C 1
ATOM 4104 O O . ASP A 1 541 ? 15.164 -2.591 -36.273 1.00 85.50 541 ASP A O 1
ATOM 4108 N N . SER A 1 542 ? 13.209 -3.515 -35.691 1.00 89.88 542 SER A N 1
ATOM 4109 C CA . SER A 1 542 ? 12.585 -2.254 -35.304 1.00 89.88 542 SER A CA 1
ATOM 4110 C C . SER A 1 542 ? 12.685 -1.980 -33.804 1.00 89.88 542 SER A C 1
ATOM 4112 O O . SER A 1 542 ? 12.628 -2.875 -32.956 1.00 89.88 542 SER A O 1
ATOM 4114 N N . THR A 1 543 ? 12.805 -0.699 -33.455 1.00 91.62 543 THR A N 1
ATOM 4115 C CA . THR A 1 543 ? 12.759 -0.234 -32.062 1.00 91.62 543 THR A CA 1
ATOM 4116 C C . THR A 1 543 ? 11.329 0.114 -31.683 1.00 91.62 543 THR A C 1
ATOM 4118 O O . THR A 1 543 ? 10.664 0.872 -32.385 1.00 91.62 543 THR A O 1
ATOM 4121 N N . VAL A 1 544 ? 10.869 -0.399 -30.546 1.00 93.62 544 VAL A N 1
ATOM 4122 C CA . VAL A 1 544 ? 9.535 -0.116 -30.010 1.00 93.62 544 VAL A CA 1
ATOM 4123 C C . VAL A 1 544 ? 9.669 0.873 -28.858 1.00 93.62 544 VAL A C 1
ATOM 4125 O O . VAL A 1 544 ? 10.391 0.616 -27.895 1.00 93.62 544 VAL A O 1
ATOM 4128 N N . ARG A 1 545 ? 8.982 2.014 -28.953 1.00 92.94 545 ARG A N 1
ATOM 4129 C CA . ARG A 1 545 ? 8.897 3.030 -27.900 1.00 92.94 545 ARG A CA 1
ATOM 4130 C C . ARG A 1 545 ? 7.580 2.890 -27.154 1.00 92.94 545 ARG A C 1
ATOM 4132 O O . ARG A 1 545 ? 6.517 2.952 -27.758 1.00 92.94 545 ARG A O 1
ATOM 4139 N N . THR A 1 546 ? 7.647 2.790 -25.835 1.00 92.56 546 THR A N 1
ATOM 4140 C CA . THR A 1 546 ? 6.475 2.702 -24.959 1.00 92.56 546 THR A CA 1
ATOM 4141 C C . THR A 1 546 ? 6.459 3.885 -24.003 1.00 92.56 546 THR A C 1
ATOM 4143 O O . THR A 1 546 ? 7.415 4.079 -23.254 1.00 92.56 546 THR A O 1
ATOM 4146 N N . ALA A 1 547 ? 5.384 4.672 -24.013 1.00 90.69 547 ALA A N 1
ATOM 4147 C CA . ALA A 1 547 ? 5.183 5.733 -23.031 1.00 90.69 547 ALA A CA 1
ATOM 4148 C C . ALA A 1 547 ? 4.573 5.154 -21.746 1.00 90.69 547 ALA A C 1
ATOM 4150 O O . ALA A 1 547 ? 3.572 4.437 -21.794 1.00 90.69 547 ALA A O 1
ATOM 4151 N N . VAL A 1 548 ? 5.179 5.478 -20.607 1.00 88.62 548 VAL A N 1
ATOM 4152 C CA . VAL A 1 548 ? 4.715 5.104 -19.271 1.00 88.62 548 VAL A CA 1
ATOM 4153 C C . VAL A 1 548 ? 4.498 6.387 -18.495 1.00 88.62 548 VAL A C 1
ATOM 4155 O O . VAL A 1 548 ? 5.440 7.161 -18.321 1.00 88.62 548 VAL A O 1
ATOM 4158 N N . ARG A 1 549 ? 3.273 6.607 -18.028 1.00 86.88 549 ARG A N 1
ATOM 4159 C CA . ARG A 1 549 ? 2.992 7.706 -17.107 1.00 86.88 549 ARG A CA 1
ATOM 4160 C C . ARG A 1 549 ? 2.604 7.142 -15.765 1.00 86.88 549 ARG A C 1
ATOM 4162 O O . ARG A 1 549 ? 1.927 6.110 -15.692 1.00 86.88 549 ARG A O 1
ATOM 4169 N N . THR A 1 550 ? 3.045 7.818 -14.723 1.00 82.94 550 THR A N 1
ATOM 4170 C CA . THR A 1 550 ? 2.852 7.368 -13.352 1.00 82.94 550 THR A CA 1
ATOM 4171 C C . THR A 1 550 ? 2.132 8.449 -12.554 1.00 82.94 550 THR A C 1
ATOM 4173 O O . THR A 1 550 ? 2.212 9.634 -12.880 1.00 82.94 550 THR A O 1
ATOM 4176 N N . SER A 1 551 ? 1.367 8.027 -11.551 1.00 81.69 551 SER A N 1
ATOM 4177 C CA . SER A 1 551 ? 0.809 8.921 -10.541 1.00 81.69 551 SER A CA 1
ATOM 4178 C C . SER A 1 551 ? 1.039 8.339 -9.147 1.00 81.69 551 SER A C 1
ATOM 4180 O O . SER A 1 551 ? 0.495 7.289 -8.801 1.00 81.69 551 SER A O 1
ATOM 4182 N N . GLY A 1 552 ? 1.859 9.007 -8.344 1.00 72.31 552 GLY A N 1
ATOM 4183 C CA . GLY A 1 552 ? 2.423 8.472 -7.117 1.00 72.31 552 GLY A CA 1
ATOM 4184 C C . GLY A 1 552 ? 3.282 9.488 -6.367 1.00 72.31 552 GLY A C 1
ATOM 4185 O O . GLY A 1 552 ? 3.460 10.640 -6.757 1.00 72.31 552 GLY A O 1
ATOM 4186 N N . ARG A 1 553 ? 3.814 9.068 -5.217 1.00 74.31 553 ARG A N 1
ATOM 4187 C CA . ARG A 1 553 ? 4.637 9.920 -4.340 1.00 74.31 553 ARG A CA 1
ATOM 4188 C C . ARG A 1 553 ? 6.004 9.261 -4.095 1.00 74.31 553 ARG A C 1
ATOM 4190 O O . ARG A 1 553 ? 6.264 8.822 -2.968 1.00 74.31 553 ARG A O 1
ATOM 4197 N N . PRO A 1 554 ? 6.879 9.161 -5.117 1.00 74.94 554 PRO A N 1
ATOM 4198 C CA . PRO A 1 554 ? 8.138 8.441 -4.995 1.00 74.94 554 PRO A CA 1
ATOM 4199 C C . PRO A 1 554 ? 9.107 9.133 -4.034 1.00 74.94 554 PRO A C 1
ATOM 4201 O O . PRO A 1 554 ? 9.115 10.357 -3.844 1.00 74.94 554 PRO A O 1
ATOM 4204 N N . ARG A 1 555 ? 9.948 8.315 -3.406 1.00 78.94 555 ARG A N 1
ATOM 4205 C CA . ARG A 1 555 ? 10.952 8.745 -2.435 1.00 78.94 555 ARG A CA 1
ATOM 4206 C C . ARG A 1 555 ? 12.310 8.179 -2.809 1.00 78.94 555 ARG A C 1
ATOM 4208 O O . ARG A 1 555 ? 12.442 6.998 -3.115 1.00 78.94 555 ARG A O 1
ATOM 4215 N N . LEU A 1 556 ? 13.323 9.033 -2.768 1.00 77.94 556 LEU A N 1
ATOM 4216 C CA . LEU A 1 556 ? 14.716 8.683 -2.985 1.00 77.94 556 LEU A CA 1
ATOM 4217 C C . LEU A 1 556 ? 15.381 8.372 -1.646 1.00 77.94 556 LEU A C 1
ATOM 4219 O O . LEU A 1 556 ? 15.355 9.188 -0.725 1.00 77.94 556 LEU A O 1
ATOM 4223 N N . HIS A 1 557 ? 16.003 7.205 -1.560 1.00 84.88 557 HIS A N 1
ATOM 4224 C CA . HIS A 1 557 ? 16.695 6.682 -0.390 1.00 84.88 557 HIS A CA 1
ATOM 4225 C C . HIS A 1 557 ? 18.162 6.405 -0.724 1.00 84.88 557 HIS A C 1
ATOM 4227 O O . HIS A 1 557 ? 18.497 6.060 -1.858 1.00 84.88 557 HIS A O 1
ATOM 4233 N N . ALA A 1 558 ? 19.039 6.476 0.278 1.00 87.69 558 ALA A N 1
ATOM 4234 C CA . ALA A 1 558 ? 20.401 5.964 0.140 1.00 87.69 558 ALA A CA 1
ATOM 4235 C C . ALA A 1 558 ? 20.380 4.443 -0.095 1.00 87.69 558 ALA A C 1
ATOM 4237 O O . ALA A 1 558 ? 19.661 3.714 0.592 1.00 87.69 558 ALA A O 1
ATOM 4238 N N . GLY A 1 559 ? 21.186 3.949 -1.039 1.00 85.06 559 GLY A N 1
ATOM 4239 C CA . GLY A 1 559 ? 21.180 2.530 -1.409 1.00 85.06 559 GLY A CA 1
ATOM 4240 C C . GLY A 1 559 ? 22.005 1.614 -0.497 1.00 85.06 559 GLY A C 1
ATOM 4241 O O . GLY A 1 559 ? 21.877 0.394 -0.572 1.00 85.06 559 GLY A O 1
ATOM 4242 N N . ALA A 1 560 ? 22.795 2.169 0.430 1.00 85.44 560 ALA A N 1
ATOM 4243 C CA . ALA A 1 560 ? 23.704 1.406 1.295 1.00 85.44 560 ALA A CA 1
ATOM 4244 C C . ALA A 1 560 ? 23.013 0.311 2.138 1.00 85.44 560 ALA A C 1
ATOM 4246 O O . ALA A 1 560 ? 23.628 -0.709 2.453 1.00 85.44 560 ALA A O 1
ATOM 4247 N N . GLY A 1 561 ? 21.733 0.501 2.481 1.00 85.69 561 GLY A N 1
ATOM 4248 C CA . GLY A 1 561 ? 20.928 -0.450 3.255 1.00 85.69 561 GLY A CA 1
ATOM 4249 C C . GLY A 1 561 ? 20.363 -1.627 2.454 1.00 85.69 561 GLY A C 1
ATOM 4250 O O . GLY A 1 561 ? 19.685 -2.471 3.039 1.00 85.69 561 GLY A O 1
ATOM 4251 N N . VAL A 1 562 ? 20.618 -1.691 1.143 1.00 90.12 562 VAL A N 1
ATOM 4252 C CA . VAL A 1 562 ? 20.075 -2.701 0.227 1.00 90.12 562 VAL A CA 1
ATOM 4253 C C . VAL A 1 562 ? 21.206 -3.526 -0.382 1.00 90.12 562 VAL A C 1
ATOM 4255 O O . VAL A 1 562 ? 22.272 -3.000 -0.709 1.00 90.12 562 VAL A O 1
ATOM 4258 N N . ARG A 1 563 ? 20.987 -4.838 -0.502 1.00 91.56 563 ARG A N 1
ATOM 4259 C CA . ARG A 1 563 ? 21.903 -5.775 -1.155 1.00 91.56 563 ARG A CA 1
ATOM 4260 C C . ARG A 1 563 ? 21.153 -6.627 -2.170 1.00 91.56 563 ARG A C 1
ATOM 4262 O O . ARG A 1 563 ? 20.071 -7.132 -1.874 1.00 91.56 563 ARG A O 1
ATOM 4269 N N . LEU A 1 564 ? 21.777 -6.804 -3.328 1.00 93.25 564 LEU A N 1
ATOM 4270 C CA . LEU A 1 564 ? 21.459 -7.852 -4.287 1.00 93.25 564 LEU A CA 1
ATOM 4271 C C . LEU A 1 564 ? 22.344 -9.067 -3.977 1.00 93.25 564 LEU A C 1
ATOM 4273 O O . LEU A 1 564 ? 23.511 -8.903 -3.628 1.00 93.25 564 LEU A O 1
ATOM 4277 N N . ARG A 1 565 ? 21.791 -10.271 -4.097 1.00 90.88 565 ARG A N 1
ATOM 4278 C CA . ARG A 1 565 ? 22.525 -11.537 -4.102 1.00 90.88 565 ARG A CA 1
ATOM 4279 C C . ARG A 1 565 ? 22.182 -12.290 -5.376 1.00 90.88 565 ARG A C 1
ATOM 4281 O O . ARG A 1 565 ? 21.013 -12.334 -5.765 1.00 90.88 565 ARG A O 1
ATOM 4288 N N . LEU A 1 566 ? 23.211 -12.853 -6.000 1.00 89.75 566 LEU A N 1
ATOM 4289 C CA . LEU A 1 566 ? 23.075 -13.793 -7.101 1.00 89.75 566 LEU A CA 1
ATOM 4290 C C . LEU A 1 566 ? 23.525 -15.171 -6.621 1.00 89.75 566 LEU A C 1
ATOM 4292 O O . LEU A 1 566 ? 24.714 -15.389 -6.418 1.00 89.75 566 LEU A O 1
ATOM 4296 N N . ASP A 1 567 ? 22.576 -16.085 -6.459 1.00 82.38 567 ASP A N 1
ATOM 4297 C CA . ASP A 1 567 ? 22.800 -17.436 -5.927 1.00 82.38 567 ASP A CA 1
ATOM 4298 C C . ASP A 1 567 ? 22.759 -18.499 -7.046 1.00 82.38 567 ASP A C 1
ATOM 4300 O O . ASP A 1 567 ? 22.444 -19.665 -6.832 1.00 82.38 567 ASP A O 1
ATOM 4304 N N . THR A 1 568 ? 23.075 -18.090 -8.275 1.00 78.25 568 THR A N 1
ATOM 4305 C CA . THR A 1 568 ? 23.236 -18.979 -9.430 1.00 78.25 568 THR A CA 1
ATOM 4306 C C . THR A 1 568 ? 24.565 -18.694 -10.111 1.00 78.25 568 THR A C 1
ATOM 4308 O O . THR A 1 568 ? 25.029 -17.555 -10.094 1.00 78.25 568 THR A O 1
ATOM 4311 N N . ALA A 1 569 ? 25.172 -19.706 -10.733 1.00 65.38 569 ALA A N 1
ATOM 4312 C CA . ALA A 1 569 ? 26.293 -19.549 -11.664 1.00 65.38 569 ALA A CA 1
ATOM 4313 C C . ALA A 1 569 ? 25.820 -19.472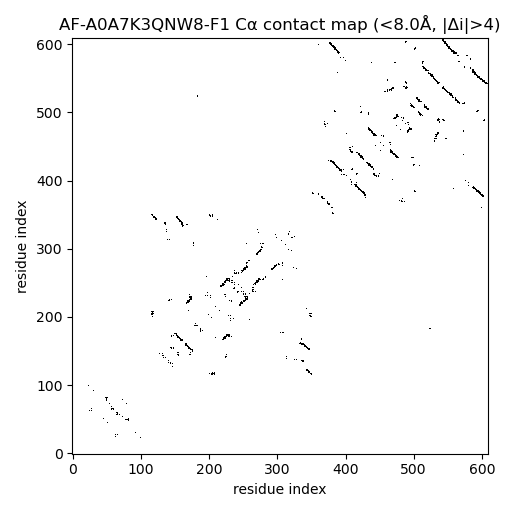 -13.129 1.00 65.38 569 ALA A C 1
ATOM 4315 O O . ALA A 1 569 ? 26.617 -19.200 -14.024 1.00 65.38 569 ALA A O 1
ATOM 4316 N N . ALA A 1 570 ? 24.523 -19.688 -13.381 1.00 64.19 570 ALA A 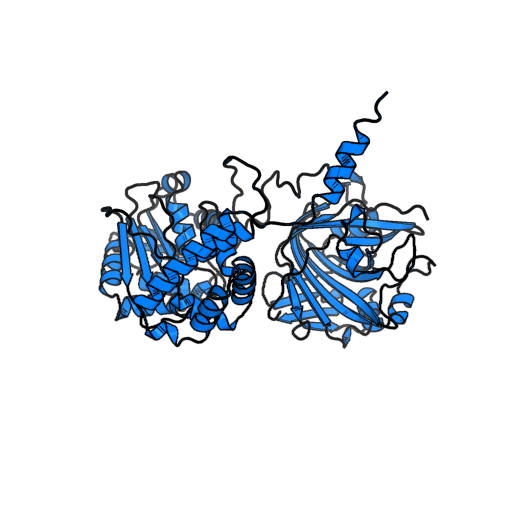N 1
ATOM 4317 C CA . ALA A 1 570 ? 23.985 -19.802 -14.727 1.00 64.19 570 ALA A CA 1
ATOM 4318 C C . ALA A 1 570 ? 24.184 -18.513 -15.541 1.00 64.19 570 ALA A C 1
ATOM 4320 O O . ALA A 1 570 ? 24.115 -17.391 -15.016 1.00 64.19 570 ALA A O 1
ATOM 4321 N N . ALA A 1 571 ? 24.408 -18.693 -16.845 1.00 62.94 571 ALA A N 1
ATOM 4322 C CA . ALA A 1 571 ? 24.513 -17.628 -17.842 1.00 62.94 571 ALA A CA 1
ATOM 4323 C C . ALA A 1 571 ? 23.137 -17.099 -18.302 1.00 62.94 571 ALA A C 1
ATOM 4325 O O . ALA A 1 571 ? 23.052 -16.433 -19.333 1.00 62.94 571 ALA A O 1
ATOM 4326 N N . GLU A 1 572 ? 22.074 -17.383 -17.536 1.00 67.69 572 GLU A N 1
ATOM 4327 C CA . GLU A 1 572 ? 20.709 -16.897 -17.766 1.00 67.69 572 GLU A CA 1
ATOM 4328 C C . GLU A 1 572 ? 20.695 -15.384 -18.044 1.00 67.69 572 GLU A C 1
ATOM 4330 O O . GLU A 1 572 ? 21.473 -14.635 -17.434 1.00 67.69 572 GLU A O 1
ATOM 4335 N N . PRO A 1 573 ? 19.813 -14.898 -18.938 1.00 73.69 573 PRO A N 1
ATOM 4336 C CA . PRO A 1 573 ? 19.963 -13.592 -19.567 1.00 73.69 573 PRO A CA 1
ATOM 4337 C C . PRO A 1 573 ? 20.016 -12.443 -18.557 1.00 73.69 573 PRO A C 1
ATOM 4339 O O . PRO A 1 573 ? 20.804 -11.521 -18.742 1.00 73.69 573 PRO A O 1
ATOM 4342 N N . MET A 1 574 ? 19.258 -12.502 -17.455 1.00 89.88 574 MET A N 1
ATOM 4343 C CA . MET A 1 574 ? 19.314 -11.466 -16.417 1.00 89.88 574 MET A CA 1
ATOM 4344 C C . MET A 1 574 ? 20.541 -11.599 -15.503 1.00 89.88 574 MET A C 1
ATOM 4346 O O . MET A 1 574 ? 21.289 -10.635 -15.349 1.00 89.88 574 MET A O 1
ATOM 4350 N N . ALA A 1 575 ? 20.782 -12.777 -14.917 1.00 89.62 575 ALA A N 1
ATOM 4351 C CA . ALA A 1 575 ? 21.894 -12.992 -13.985 1.00 89.62 575 ALA A CA 1
ATOM 4352 C C . ALA A 1 575 ? 23.260 -12.755 -14.656 1.00 89.62 575 ALA A C 1
ATOM 4354 O O . ALA A 1 575 ? 24.127 -12.091 -14.090 1.00 89.62 575 ALA A O 1
ATOM 4355 N N . GLY A 1 576 ? 23.433 -13.214 -15.900 1.00 89.75 576 GLY A N 1
ATOM 4356 C CA . GLY A 1 576 ? 24.638 -12.966 -16.691 1.00 89.75 576 GLY A CA 1
ATOM 4357 C C . GLY A 1 576 ? 24.848 -11.487 -17.032 1.00 89.75 576 GLY A C 1
ATOM 4358 O O . GLY A 1 576 ? 25.972 -10.993 -16.960 1.00 89.75 576 GLY A O 1
ATOM 4359 N N . GLN A 1 577 ? 23.783 -10.746 -17.364 1.00 92.06 577 GLN A N 1
ATOM 4360 C CA . GLN A 1 577 ? 23.868 -9.294 -17.576 1.00 92.06 577 GLN A CA 1
ATOM 4361 C C . GLN A 1 577 ? 24.223 -8.542 -16.285 1.00 92.06 577 GLN A C 1
ATOM 4363 O O . GLN A 1 577 ? 25.077 -7.660 -16.327 1.00 92.06 577 GLN A O 1
ATOM 4368 N N . LEU A 1 578 ? 23.639 -8.914 -15.140 1.00 93.75 578 LEU A N 1
ATOM 4369 C CA . LEU A 1 578 ? 23.966 -8.315 -13.840 1.00 93.75 578 LEU A CA 1
ATOM 4370 C C . LEU A 1 578 ? 25.456 -8.488 -13.492 1.00 93.75 578 LEU A C 1
ATOM 4372 O O . LEU A 1 578 ? 26.081 -7.517 -13.070 1.00 93.75 578 LEU A O 1
ATOM 4376 N N . ARG A 1 579 ? 26.043 -9.671 -13.744 1.00 92.06 579 ARG A N 1
ATOM 4377 C CA . ARG A 1 579 ? 27.490 -9.914 -13.557 1.00 92.06 579 ARG A CA 1
ATOM 4378 C C . ARG A 1 579 ? 28.359 -9.122 -14.531 1.00 92.06 579 ARG A C 1
ATOM 4380 O O . ARG A 1 579 ? 29.334 -8.512 -14.112 1.00 92.06 579 ARG A O 1
ATOM 4387 N N . ARG A 1 580 ? 28.000 -9.069 -15.821 1.00 92.12 580 ARG A N 1
ATOM 4388 C CA . ARG A 1 580 ? 28.736 -8.261 -16.820 1.00 92.12 580 ARG A CA 1
ATOM 4389 C C . ARG A 1 580 ? 28.765 -6.773 -16.475 1.00 92.12 580 ARG A C 1
ATOM 4391 O O . ARG A 1 580 ? 29.717 -6.085 -16.821 1.00 92.12 580 ARG A O 1
ATOM 4398 N N . LEU A 1 581 ? 27.739 -6.289 -15.780 1.00 93.31 581 LEU A N 1
ATOM 4399 C CA . LEU A 1 581 ? 27.662 -4.918 -15.279 1.00 93.31 581 LEU A CA 1
ATOM 4400 C C . LEU A 1 581 ? 28.307 -4.730 -13.892 1.00 93.31 581 LEU A C 1
ATOM 4402 O O . LEU A 1 581 ? 28.325 -3.606 -13.391 1.00 93.31 581 LEU A O 1
ATOM 4406 N N . GLY A 1 582 ? 28.814 -5.797 -13.262 1.00 92.06 582 GLY A N 1
ATOM 4407 C CA . GLY A 1 582 ? 29.405 -5.778 -11.918 1.00 92.06 582 GLY A CA 1
ATOM 4408 C C . GLY A 1 582 ? 28.406 -5.482 -10.794 1.00 92.06 582 GLY A C 1
ATOM 4409 O O . GLY A 1 582 ? 28.791 -5.013 -9.725 1.00 92.06 582 GLY A O 1
ATOM 4410 N N . ILE A 1 583 ? 27.108 -5.690 -11.032 1.00 93.19 583 ILE A N 1
ATOM 4411 C CA . ILE A 1 583 ? 26.033 -5.339 -10.089 1.00 93.19 583 ILE A CA 1
ATOM 4412 C C . ILE A 1 583 ? 25.924 -6.367 -8.952 1.00 93.19 583 ILE A C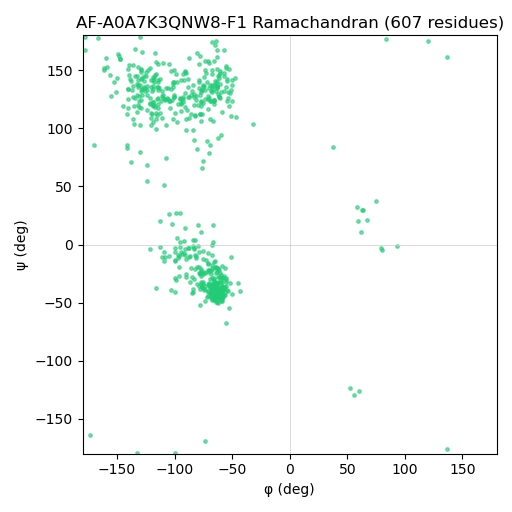 1
ATOM 4414 O O . ILE A 1 583 ? 25.485 -6.039 -7.853 1.00 93.19 583 ILE A O 1
ATOM 4418 N N . ASP A 1 584 ? 26.355 -7.599 -9.197 1.00 88.94 584 ASP A N 1
ATOM 4419 C CA . ASP A 1 584 ? 26.344 -8.727 -8.260 1.00 88.94 584 ASP A CA 1
ATOM 4420 C C . ASP A 1 584 ? 27.208 -8.509 -7.009 1.00 88.94 584 ASP A C 1
ATOM 4422 O O . ASP A 1 584 ? 26.903 -9.034 -5.939 1.00 88.94 584 ASP A O 1
ATOM 4426 N N . THR A 1 585 ? 28.251 -7.690 -7.131 1.00 86.31 585 THR A N 1
ATOM 4427 C CA . THR A 1 585 ? 29.142 -7.304 -6.025 1.00 86.31 585 THR A CA 1
ATOM 4428 C C . THR A 1 585 ? 28.952 -5.850 -5.584 1.00 86.31 585 THR A C 1
ATOM 4430 O O . THR A 1 585 ? 29.450 -5.444 -4.529 1.00 86.31 585 THR A O 1
ATOM 4433 N N . ALA A 1 586 ? 28.200 -5.058 -6.352 1.00 87.94 586 ALA A N 1
ATOM 4434 C CA . ALA A 1 586 ? 27.966 -3.650 -6.079 1.00 87.94 586 ALA A CA 1
ATOM 4435 C C . ALA A 1 586 ? 26.766 -3.414 -5.153 1.00 87.94 586 ALA A C 1
ATOM 4437 O O . ALA A 1 586 ? 25.845 -4.219 -5.006 1.00 87.94 586 ALA A O 1
ATOM 4438 N N . ARG A 1 587 ? 26.747 -2.225 -4.548 1.00 89.44 587 ARG A N 1
ATOM 4439 C CA . ARG A 1 587 ? 25.558 -1.689 -3.881 1.00 89.44 587 ARG A CA 1
ATOM 4440 C C . ARG A 1 587 ? 24.900 -0.632 -4.750 1.00 89.44 587 ARG A C 1
ATOM 4442 O O . ARG A 1 587 ? 25.610 0.081 -5.464 1.00 89.44 587 ARG A O 1
ATOM 4449 N N . PRO A 1 588 ? 23.569 -0.481 -4.663 1.00 93.19 588 PRO A N 1
ATOM 4450 C CA . PRO A 1 588 ? 22.917 0.627 -5.331 1.00 93.19 588 PRO A CA 1
ATOM 4451 C C . PRO A 1 588 ? 23.426 1.942 -4.731 1.00 93.19 588 PRO A C 1
ATOM 4453 O O . PRO A 1 588 ? 23.609 2.059 -3.517 1.00 93.19 588 PRO A O 1
ATOM 4456 N N . LEU A 1 589 ? 23.641 2.939 -5.586 1.00 86.31 589 LEU A N 1
ATOM 4457 C CA . LEU A 1 589 ? 23.976 4.302 -5.174 1.00 86.31 589 LEU A CA 1
ATOM 4458 C C . LEU A 1 589 ? 22.789 4.917 -4.422 1.00 86.31 589 LEU A C 1
ATOM 4460 O O . LEU A 1 589 ? 22.929 5.459 -3.326 1.00 86.31 589 LEU A O 1
ATOM 4464 N N . PHE A 1 590 ? 21.597 4.764 -4.992 1.00 87.62 590 PHE A N 1
ATOM 4465 C CA . PHE A 1 590 ? 20.334 5.179 -4.397 1.00 87.62 590 PHE A CA 1
ATOM 4466 C C . PHE A 1 590 ? 19.203 4.248 -4.837 1.00 87.62 590 PHE A C 1
ATOM 4468 O O . PHE A 1 590 ? 19.326 3.504 -5.813 1.00 87.62 590 PHE A O 1
ATOM 4475 N N . VAL A 1 591 ? 18.099 4.297 -4.096 1.00 88.19 591 VAL A N 1
ATOM 4476 C CA . VAL A 1 591 ? 16.867 3.570 -4.407 1.00 88.19 591 VAL A CA 1
ATOM 4477 C C . VAL A 1 591 ? 15.721 4.560 -4.495 1.00 88.19 591 VAL A C 1
ATOM 4479 O O . VAL A 1 591 ? 15.528 5.352 -3.576 1.00 88.19 591 VAL A O 1
ATOM 4482 N N . VAL A 1 592 ? 14.954 4.514 -5.580 1.00 87.00 592 VAL A N 1
ATOM 4483 C CA . VAL A 1 592 ? 13.689 5.251 -5.687 1.00 87.00 592 VAL A CA 1
ATOM 4484 C C . VAL A 1 592 ? 12.557 4.275 -5.413 1.00 87.00 592 VAL A C 1
ATOM 4486 O O . VAL A 1 592 ? 12.366 3.340 -6.183 1.00 87.00 592 VAL A O 1
ATOM 4489 N N . ALA A 1 593 ? 11.839 4.468 -4.312 1.00 85.75 593 ALA A N 1
ATOM 4490 C CA . ALA A 1 593 ? 10.747 3.598 -3.895 1.00 85.75 593 ALA A CA 1
ATOM 4491 C C . ALA A 1 593 ? 9.410 4.340 -3.943 1.00 85.75 593 ALA A C 1
ATOM 4493 O O . ALA A 1 593 ? 9.320 5.504 -3.545 1.00 85.75 593 ALA A O 1
ATOM 4494 N N . CYS A 1 594 ? 8.370 3.651 -4.403 1.00 83.50 594 CYS A N 1
ATOM 4495 C CA . CYS A 1 594 ? 6.994 4.122 -4.362 1.00 83.50 594 CYS A CA 1
ATOM 4496 C C . CYS A 1 594 ? 6.102 2.966 -3.885 1.00 83.50 594 CYS A C 1
ATOM 4498 O O . CYS A 1 594 ? 5.863 2.042 -4.660 1.00 83.50 594 CYS A O 1
ATOM 4500 N N . PRO A 1 595 ? 5.641 2.969 -2.620 1.00 74.06 595 PRO A N 1
ATOM 4501 C CA . PRO A 1 595 ? 4.889 1.846 -2.044 1.00 74.06 595 PRO A CA 1
ATOM 4502 C C . PRO A 1 595 ? 3.471 1.714 -2.618 1.00 74.06 595 PRO A C 1
ATOM 4504 O O . PRO A 1 595 ? 2.821 0.687 -2.437 1.00 74.06 595 PRO A O 1
ATOM 4507 N N . GLN A 1 596 ? 2.988 2.768 -3.277 1.00 77.56 596 GLN A N 1
ATOM 4508 C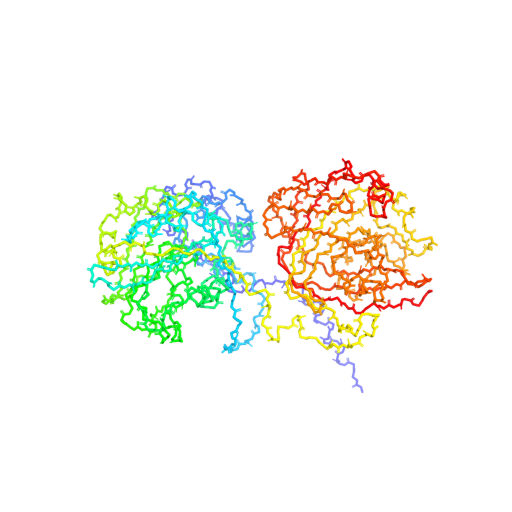 CA . GLN A 1 596 ? 1.707 2.814 -3.963 1.00 77.56 596 GLN A CA 1
ATOM 4509 C C . GLN A 1 596 ? 1.784 3.875 -5.058 1.00 77.56 596 GLN A C 1
ATOM 4511 O O . GLN A 1 596 ? 2.211 5.007 -4.805 1.00 77.56 596 GLN A O 1
ATOM 4516 N N . PHE A 1 597 ? 1.429 3.494 -6.276 1.00 74.75 597 PHE A N 1
ATOM 4517 C CA . PHE A 1 597 ? 1.282 4.393 -7.411 1.00 74.75 597 PHE A CA 1
ATOM 4518 C C . PHE A 1 597 ? 0.395 3.753 -8.476 1.00 74.75 597 PHE A C 1
ATOM 4520 O O . PHE A 1 597 ? 0.317 2.529 -8.595 1.00 74.75 597 PHE A O 1
ATOM 4527 N N . MET A 1 598 ? -0.258 4.608 -9.252 1.00 84.19 598 MET A N 1
ATOM 4528 C CA . MET A 1 598 ? -0.968 4.228 -10.460 1.00 84.19 598 MET A CA 1
ATOM 4529 C C . MET A 1 598 ? -0.036 4.341 -11.656 1.00 84.19 598 MET A C 1
ATOM 4531 O O . MET A 1 598 ? 0.824 5.224 -11.723 1.00 84.19 598 MET A O 1
ATOM 4535 N N . VAL A 1 599 ? -0.257 3.486 -12.645 1.00 86.38 599 VAL A N 1
ATOM 4536 C CA . VAL A 1 599 ? 0.461 3.542 -13.918 1.00 86.38 599 VAL A CA 1
ATOM 4537 C C . VAL A 1 599 ? -0.531 3.383 -15.043 1.00 86.38 599 VAL A C 1
ATOM 4539 O O . VAL A 1 599 ? -1.478 2.604 -14.954 1.00 86.38 599 VAL A O 1
ATOM 4542 N N . HIS A 1 600 ? -0.277 4.063 -16.148 1.00 87.62 600 HIS A N 1
ATOM 4543 C CA . HIS A 1 600 ? -0.796 3.591 -17.415 1.00 87.62 600 HIS A CA 1
ATOM 4544 C C . HIS A 1 600 ? 0.325 3.514 -18.440 1.00 87.62 600 HIS A C 1
ATOM 4546 O O . HIS A 1 600 ? 1.171 4.406 -18.573 1.00 87.62 600 HIS A O 1
ATOM 4552 N N . ARG A 1 601 ? 0.348 2.386 -19.139 1.00 90.94 601 ARG A N 1
ATOM 4553 C CA . ARG A 1 601 ? 1.393 2.013 -20.078 1.00 90.94 601 ARG A CA 1
ATOM 4554 C C . ARG A 1 601 ? 0.781 1.926 -21.462 1.00 90.94 601 ARG A C 1
ATOM 4556 O O . ARG A 1 601 ? -0.077 1.084 -21.718 1.00 90.94 601 ARG A O 1
ATOM 4563 N N . ALA A 1 602 ? 1.188 2.837 -22.337 1.00 89.94 602 ALA A N 1
ATOM 4564 C CA . ALA A 1 602 ? 0.659 2.925 -23.689 1.00 89.94 602 ALA A CA 1
ATOM 4565 C C . ALA A 1 602 ? 0.976 1.668 -24.514 1.00 89.94 602 ALA A C 1
ATOM 4567 O O . ALA A 1 602 ? 1.831 0.851 -24.156 1.00 89.94 602 ALA A O 1
ATOM 4568 N N . ALA A 1 603 ? 0.312 1.546 -25.662 1.00 87.81 603 ALA A N 1
ATOM 4569 C CA . ALA A 1 603 ? 0.763 0.637 -26.706 1.00 87.81 603 ALA A CA 1
ATOM 4570 C C . ALA A 1 603 ? 2.207 0.977 -27.114 1.00 87.81 603 ALA A C 1
ATOM 4572 O O . ALA A 1 603 ? 2.613 2.145 -27.087 1.00 87.81 603 ALA A O 1
ATOM 4573 N N . GLY A 1 604 ? 2.985 -0.032 -27.504 1.00 90.38 604 GLY A N 1
ATOM 4574 C CA . GLY A 1 604 ? 4.290 0.212 -28.102 1.00 90.38 604 GLY A CA 1
ATOM 4575 C C . GLY A 1 604 ? 4.141 0.800 -29.504 1.00 90.38 604 GLY A C 1
ATOM 4576 O O . GLY A 1 604 ? 3.455 0.239 -30.355 1.00 90.38 604 GLY A O 1
ATOM 4577 N N . ALA A 1 605 ? 4.806 1.923 -29.751 1.00 91.62 605 ALA A N 1
ATOM 4578 C CA . ALA A 1 605 ? 4.913 2.533 -31.067 1.00 91.62 605 ALA A CA 1
ATOM 4579 C C . ALA A 1 605 ? 6.211 2.074 -31.735 1.00 91.62 605 ALA A C 1
ATOM 4581 O O . ALA A 1 605 ? 7.304 2.297 -31.206 1.00 91.62 605 ALA A O 1
ATOM 4582 N N . VAL A 1 606 ? 6.099 1.443 -32.902 1.00 91.19 606 VAL A N 1
ATOM 4583 C CA . VAL A 1 606 ? 7.267 1.110 -33.722 1.00 91.19 606 VAL A CA 1
ATOM 4584 C C . VAL A 1 606 ? 7.847 2.405 -34.273 1.00 91.19 606 VAL A C 1
ATOM 4586 O O . VAL A 1 606 ? 7.146 3.185 -34.914 1.00 91.19 606 VAL A O 1
ATOM 4589 N N . LEU A 1 607 ? 9.124 2.653 -34.001 1.00 85.62 607 LEU A N 1
ATOM 4590 C CA . LEU A 1 607 ? 9.824 3.784 -34.584 1.00 85.62 607 LEU A CA 1
ATOM 4591 C C . LEU A 1 607 ? 10.190 3.441 -36.035 1.00 85.62 607 LEU A C 1
ATOM 4593 O O . LEU A 1 607 ? 10.752 2.368 -36.255 1.00 85.62 607 LEU A O 1
ATOM 4597 N N . PRO A 1 608 ? 9.903 4.324 -37.008 1.00 66.75 608 PRO A N 1
ATOM 4598 C CA . PRO A 1 608 ? 10.257 4.106 -38.405 1.00 66.75 608 PRO A CA 1
ATOM 4599 C C . PRO A 1 608 ? 11.769 4.266 -38.557 1.00 66.75 608 PRO A C 1
ATOM 4601 O O . PRO A 1 608 ? 12.252 5.387 -38.726 1.00 66.75 608 PRO A O 1
ATOM 4604 N N . ARG A 1 609 ? 12.513 3.173 -38.387 1.00 61.75 609 ARG A N 1
ATOM 4605 C CA . ARG A 1 609 ? 13.952 3.076 -38.643 1.00 61.75 609 ARG A CA 1
ATOM 4606 C C . ARG A 1 609 ? 14.327 1.668 -39.033 1.00 61.75 609 ARG A C 1
ATOM 4608 O O . ARG A 1 609 ? 13.917 0.752 -38.283 1.00 61.75 609 ARG A O 1
#

Secondary structure (DSSP, 8-state):
---SSHHHHHHHHHS----PPPHHHHHHHHHHHHHHHHHHHH-GGGGGSHHHHHHHHHHHSS-HHHHHHHHHHHTT-GGGHHHHHTTGGGHHHHHHHHHHHH-PPPPP------PPP-EEEEEPPPHHHHHHS-SB--HHHHHHHHHHHGGGTEEEEEEEE-TTS-EEEEEEEPPSSTT--SS-SHHHHHHHHHHHTSTT-HHHHHHHHHHHHTTPPTT-EEEEEEETHHHHHHHHHTT-HHHHHHSEEEEEEEES----SS--SSTT-EEEEEEETTSSS-PPPPPPP-TTEEEEEE--S--STTGGG-HHHHHHHHHHT-HHHHHHHHHHTGGG-SBEEEEEEEEEEP-SSPPTT-TTT----EEEEETTEEEEESEEEEEEEEEEEEEEEEHHHHHTTS-S-TT--B-EETTEEEEEEEEEEEEEETT-SEEEEEEEEEE--SSS-S---HHHHTTS-GGG---EEEEEEEEESSHHHHHHHHHTT---EEE---EEE-SSSEEEEEEGGGTEEEEEE---EEE-----EEEEEEETTEEEEEEEEEEE--EEEEGGGEEEEE------HHHHHHHHTTTTTPPPSEEEEEEEEEEEEPPPEEP--

Radius of gyration: 28.54 Å; Cα contacts (8 Å, |Δi|>4): 1250; chains: 1; bounding box: 62×68×79 Å

pLDDT: mean 72.97, std 20.39, range [22.34, 97.25]

Foldseek 3Di:
DDPPPVVVVVVVVVPPPDDDDDPVLLVLLVVLLVVLVVLCVVPVVLCPPPLSVQLNVLSPPPDSVSSVVSLVVLVVDPVNQVVVLSCLVCNVSSVVSVCSVVDDDDDDDDDDDDDDAWAKDWDDDDPVLVVQQDQWDFLLSLLVNLLVCQVLQKKKKFWFQAPVRDTAIEIRGEDHPFQADLADDPVVVVVVLVLLLDLDRLLLNLVVNVCVVVPDAFAGEYEYEYEASSLSSQLSCQQPLVSCRRYVAAEREYELYADRDDDGNDNNHAYHYEHAPLRSRDHDDDDDDDPRYHHYYWHFPDNDPPVRRRSVSVSVCCVPVVVVSSVVVRVSCNRRTHGTPDMIIMDTGRSLADPPPDPVQPDDWDWDAFPVGTAIPLKKQRKKWKKKFKAKFFQVLVVVLDPPDPQWGFQDDPRIFIWIWMWMFRCDISLHTKIKTWIKTKTAQSVDPDNDPVVVLQPDALVPRRIAIETSEMEMADPSVQRCCCPFAQHHYDHFDKDWDFQDQWTWIDTVVQQKIKTFGFDDWDWDDQGWGWYWHDDPPWIWIKTKHKFFTKTKTAQPGMAMARRDPDCPRVSVSCVSRVVNVDTGRIMIITSIMMMTMGGIDTDPD

InterPro domains:
  IPR010451 Acetoacetate decarboxylase [PF06314] (369-508)
  IPR023375 Acetoacetate decarboxylase domain superfamily [G3DSA:2.40.400.10] (370-570)
  IPR023375 Acetoacetate decarboxylase domain superfamily [SSF160104] (374-515)

Sequence (609 aa):
APAGAARRRLARLVGARRGGEPLAALMAVTSLRLRIAAVLAGHPELARDPGMRRLTQALATQGDREAVRALRTLFRDPGAQRALAALTPVLDELLRVRALLDAEPPHPTEPESSGGQGAAEAVDLTDREKQTLATEGSLLGFLRNIDILAPEGRVLVQNVRGPDGVVRYVVQAPGSSSGRPRHGSPRDVVGAWREQLTADSPYTRALRPAIEEHGIPRGAELALIGHGEGGTALLNLARDAGFCRAYRLTHVIAVGAPDPAGRPADPRTWVGHVTNEHDLVPAAAPADPHPNRYDARYTGPTRAFPESHLLREYIGHLRTVAPEARAHLDEALTPYRGPVVRSQAYQLKDPAHPPEGHPFLTLPTSAVPTTTGPVGVPVRYQDSAAAHLCFPVDTEAVRALLPDVPWMRPSGIGRRTLAVLSLYEHRCSTLGPYTEIALSVPVDDLWRPRPSDIAADLLRRADLRRTGRYVLSLAVTTEEARVAARELWGQPAIRAAAEVHLTGPRLRLSAPGLGIAVLGRLGPGVRCPEPDWALYGRRGDSTVRTAVRTSGRPRLHAGAGVRLRLDTAAAEPMAGQLRRLGIDTARPLFVVACPQFMVHRAAGAVLPR

Mean predicted aligned error: 18.95 Å